Protein AF-0000000065807045 (afdb_homodimer)

Structure (mmCIF, N/CA/C/O backbone):
data_AF-0000000065807045-model_v1
#
loop_
_entity.id
_entity.type
_entity.pdbx_description
1 polymer 'Metallo-beta-lactamase VIM-1'
#
loop_
_atom_site.group_PDB
_atom_site.id
_atom_site.type_symbol
_atom_site.label_atom_id
_atom_site.label_alt_id
_atom_site.label_comp_id
_atom_site.label_asym_id
_atom_site.label_entity_id
_atom_site.label_seq_id
_atom_site.pdbx_PDB_ins_code
_atom_site.Cartn_x
_atom_site.Cartn_y
_atom_site.Cartn_z
_atom_site.occupancy
_atom_site.B_iso_or_equiv
_atom_site.auth_seq_id
_atom_site.auth_comp_id
_atom_site.auth_asym_id
_atom_site.auth_atom_id
_atom_site.pdbx_PDB_model_num
ATOM 1 N N . MET A 1 1 ? 61.406 -68.688 -32.594 1 28.34 1 MET A N 1
ATOM 2 C CA . MET A 1 1 ? 60.375 -68.25 -33.5 1 28.34 1 MET A CA 1
ATOM 3 C C . MET A 1 1 ? 59.469 -67.188 -32.844 1 28.34 1 MET A C 1
ATOM 5 O O . MET A 1 1 ? 58.844 -67.438 -31.812 1 28.34 1 MET A O 1
ATOM 9 N N . LEU A 1 2 ? 59.844 -65.875 -32.969 1 26.89 2 LEU A N 1
ATOM 10 C CA . LEU A 1 2 ? 59.469 -64.5 -32.5 1 26.89 2 LEU A CA 1
ATOM 11 C C . LEU A 1 2 ? 58.062 -64.188 -32.938 1 26.89 2 LEU A C 1
ATOM 13 O O . LEU A 1 2 ? 57.781 -64.062 -34.156 1 26.89 2 LEU A O 1
ATOM 17 N N . LYS A 1 3 ? 57.062 -64.688 -32.094 1 31.12 3 LYS A N 1
ATOM 18 C CA . LYS A 1 3 ? 55.625 -64.625 -32.312 1 31.12 3 LYS A CA 1
ATOM 19 C C . LYS A 1 3 ? 55.156 -63.188 -32.5 1 31.12 3 LYS A C 1
ATOM 21 O O . LYS A 1 3 ? 55.344 -62.344 -31.609 1 31.12 3 LYS A O 1
ATOM 26 N N . VAL A 1 4 ? 55.25 -62.562 -33.781 1 30.66 4 VAL A N 1
ATOM 27 C CA . VAL A 1 4 ? 54.875 -61.25 -34.219 1 30.66 4 VAL A CA 1
ATOM 28 C C . VAL A 1 4 ? 53.406 -60.969 -33.938 1 30.66 4 VAL A C 1
ATOM 30 O O . VAL A 1 4 ? 52.531 -61.656 -34.469 1 30.66 4 VAL A O 1
ATOM 33 N N . ILE A 1 5 ? 52.969 -60.688 -32.719 1 33.69 5 ILE A N 1
ATOM 34 C CA . ILE A 1 5 ? 51.594 -60.438 -32.25 1 33.69 5 ILE A CA 1
ATOM 35 C C . ILE A 1 5 ? 51.031 -59.219 -32.969 1 33.69 5 ILE A C 1
ATOM 37 O O . ILE A 1 5 ? 51.625 -58.125 -32.906 1 33.69 5 ILE A O 1
ATOM 41 N N . SER A 1 6 ? 50.531 -59.375 -34.25 1 30.95 6 SER A N 1
ATOM 42 C CA . SER A 1 6 ? 49.938 -58.312 -35.031 1 30.95 6 SER A CA 1
ATOM 43 C C . SER A 1 6 ? 48.812 -57.594 -34.25 1 30.95 6 SER A C 1
ATOM 45 O O . SER A 1 6 ? 47.906 -58.25 -33.75 1 30.95 6 SER A O 1
ATOM 47 N N . SER A 1 7 ? 49.125 -56.469 -33.562 1 29.48 7 SER A N 1
ATOM 48 C CA . SER A 1 7 ? 48.281 -55.562 -32.781 1 29.48 7 SER A CA 1
ATOM 49 C C . SER A 1 7 ? 47.188 -54.969 -33.656 1 29.48 7 SER A C 1
ATOM 51 O O . SER A 1 7 ? 47.469 -54.281 -34.656 1 29.48 7 SER A O 1
ATOM 53 N N . LEU A 1 8 ? 46.125 -55.656 -34.031 1 34 8 LEU A N 1
ATOM 54 C CA . LEU A 1 8 ? 45 -55.125 -34.75 1 34 8 LEU A CA 1
ATOM 55 C C . LEU A 1 8 ? 44.406 -53.906 -34.031 1 34 8 LEU A C 1
ATOM 57 O O . LEU A 1 8 ? 43.875 -54 -32.938 1 34 8 LEU A O 1
ATOM 61 N N . LEU A 1 9 ? 45.062 -52.781 -33.938 1 30.77 9 LEU A N 1
ATOM 62 C CA . LEU A 1 9 ? 44.438 -51.625 -33.25 1 30.77 9 LEU A CA 1
ATOM 63 C C . LEU A 1 9 ? 43.188 -51.219 -33.969 1 30.77 9 LEU A C 1
ATOM 65 O O . LEU A 1 9 ? 43.188 -50.875 -35.156 1 30.77 9 LEU A O 1
ATOM 69 N N . VAL A 1 10 ? 41.969 -51.625 -33.5 1 32.06 10 VAL A N 1
ATOM 70 C CA . VAL A 1 10 ? 40.594 -51.281 -33.844 1 32.06 10 VAL A CA 1
ATOM 71 C C . VAL A 1 10 ? 40.438 -49.75 -33.781 1 32.06 10 VAL A C 1
ATOM 73 O O . VAL A 1 10 ? 40.781 -49.125 -32.781 1 32.06 10 VAL A O 1
ATOM 76 N N . TYR A 1 11 ? 40.344 -49.062 -34.938 1 31.45 11 TYR A N 1
ATOM 77 C CA . TYR A 1 11 ? 40.031 -47.656 -35.156 1 31.45 11 TYR A CA 1
ATOM 78 C C . TYR A 1 11 ? 38.688 -47.312 -34.531 1 31.45 11 TYR A C 1
ATOM 80 O O . TYR A 1 11 ? 37.656 -47.844 -34.938 1 31.45 11 TYR A O 1
ATOM 88 N N . MET A 1 12 ? 38.625 -47.125 -33.219 1 30.38 12 MET A N 1
ATOM 89 C CA . MET A 1 12 ? 37.438 -46.594 -32.531 1 30.38 12 MET A CA 1
ATOM 90 C C . MET A 1 12 ? 37 -45.281 -33.156 1 30.38 12 MET A C 1
ATOM 92 O O . MET A 1 12 ? 37.75 -44.312 -33.156 1 30.38 12 MET A O 1
ATOM 96 N N . THR A 1 13 ? 36.219 -45.344 -34.281 1 33.47 13 THR A N 1
ATOM 97 C CA . THR A 1 13 ? 35.594 -44.125 -34.781 1 33.47 13 THR A CA 1
ATOM 98 C C . THR A 1 13 ? 34.844 -43.375 -33.688 1 33.47 13 THR A C 1
ATOM 100 O O . THR A 1 13 ? 34 -43.969 -33.031 1 33.47 13 THR A O 1
ATOM 103 N N . ALA A 1 14 ? 35.438 -42.344 -32.969 1 33.22 14 ALA A N 1
ATOM 104 C CA . ALA A 1 14 ? 34.812 -41.406 -32.031 1 33.22 14 ALA A CA 1
ATOM 105 C C . ALA A 1 14 ? 33.594 -40.719 -32.656 1 33.22 14 ALA A C 1
ATOM 107 O O . ALA A 1 14 ? 33.75 -39.969 -33.625 1 33.22 14 ALA A O 1
ATOM 108 N N . SER A 1 15 ? 32.375 -41.375 -32.688 1 33.06 15 SER A N 1
ATOM 109 C CA . SER A 1 15 ? 31.203 -40.594 -33.031 1 33.06 15 SER A CA 1
ATOM 110 C C . SER A 1 15 ? 31.156 -39.312 -32.188 1 33.06 15 SER A C 1
ATOM 112 O O . SER A 1 15 ? 31.172 -39.344 -30.969 1 33.06 15 SER A O 1
ATOM 114 N N . VAL A 1 16 ? 31.688 -38.219 -32.688 1 35.34 16 VAL A N 1
ATOM 115 C CA . VAL A 1 16 ? 31.5 -36.875 -32.094 1 35.34 16 VAL A CA 1
ATOM 116 C C . VAL A 1 16 ? 30.016 -36.656 -31.812 1 35.34 16 VAL A C 1
ATOM 118 O O . VAL A 1 16 ? 29.219 -36.594 -32.75 1 35.34 16 VAL A O 1
ATOM 121 N N . MET A 1 17 ? 29.531 -37.125 -30.625 1 33.22 17 MET A N 1
ATOM 122 C CA . MET A 1 17 ? 28.219 -36.625 -30.203 1 33.22 17 MET A CA 1
ATOM 123 C C . MET A 1 17 ? 28.125 -35.125 -30.359 1 33.22 17 MET A C 1
ATOM 125 O O . MET A 1 17 ? 28.938 -34.375 -29.797 1 33.22 17 MET A O 1
ATOM 129 N N . ALA A 1 18 ? 27.562 -34.594 -31.453 1 35.81 18 ALA A N 1
ATOM 130 C CA . ALA A 1 18 ? 27.156 -33.188 -31.547 1 35.81 18 ALA A CA 1
ATOM 131 C C . ALA A 1 18 ? 26.516 -32.719 -30.234 1 35.81 18 ALA A C 1
ATOM 133 O O . ALA A 1 18 ? 25.5 -33.281 -29.812 1 35.81 18 ALA A O 1
ATOM 134 N N . VAL A 1 19 ? 27.266 -32.188 -29.344 1 36.09 19 VAL A N 1
ATOM 135 C CA . VAL A 1 19 ? 26.703 -31.438 -28.25 1 36.09 19 VAL A CA 1
ATOM 136 C C . VAL A 1 19 ? 25.609 -30.5 -28.766 1 36.09 19 VAL A C 1
ATOM 138 O O . VAL A 1 19 ? 25.875 -29.625 -29.609 1 36.09 19 VAL A O 1
ATOM 141 N N . ALA A 1 20 ? 24.328 -31.016 -28.797 1 35.78 20 ALA A N 1
ATOM 142 C CA . ALA A 1 20 ? 23.25 -30.062 -28.984 1 35.78 20 ALA A CA 1
ATOM 143 C C . ALA A 1 20 ? 23.531 -28.75 -28.266 1 35.78 20 ALA A C 1
ATOM 145 O O . ALA A 1 20 ? 23.797 -28.75 -27.062 1 35.78 20 ALA A O 1
ATOM 146 N N . SER A 1 21 ? 24.062 -27.812 -28.984 1 35.69 21 SER A N 1
ATOM 147 C CA . SER A 1 21 ? 24.062 -26.469 -28.406 1 35.69 21 SER A CA 1
ATOM 148 C C . SER A 1 21 ? 22.766 -26.219 -27.641 1 35.69 21 SER A C 1
ATOM 150 O O . SER A 1 21 ? 21.688 -26.562 -28.094 1 35.69 21 SER A O 1
ATOM 152 N N . PRO A 1 22 ? 22.875 -26.078 -26.328 1 34.62 22 PRO A N 1
ATOM 153 C CA . PRO A 1 22 ? 21.625 -25.688 -25.672 1 34.62 22 PRO A CA 1
ATOM 154 C C . PRO A 1 22 ? 20.828 -24.656 -26.469 1 34.62 22 PRO A C 1
ATOM 156 O O . PRO A 1 22 ? 21.406 -23.734 -27.047 1 34.62 22 PRO A O 1
ATOM 159 N N . LEU A 1 23 ? 19.828 -25 -27.188 1 29.61 23 LEU A N 1
ATOM 160 C CA . LEU A 1 23 ? 18.906 -23.984 -27.672 1 29.61 23 LEU A CA 1
ATOM 161 C C . LEU A 1 23 ? 18.859 -22.781 -26.719 1 29.61 23 LEU A C 1
ATOM 163 O O . LEU A 1 23 ? 18.578 -22.938 -25.531 1 29.61 23 LEU A O 1
ATOM 167 N N . ALA A 1 24 ? 19.656 -21.828 -26.938 1 36.28 24 ALA A N 1
ATOM 168 C CA . ALA A 1 24 ? 19.391 -20.5 -26.375 1 36.28 24 ALA A CA 1
ATOM 169 C C . ALA A 1 24 ? 17.891 -20.234 -26.312 1 36.28 24 ALA A C 1
ATOM 171 O O . ALA A 1 24 ? 17.203 -20.188 -27.344 1 36.28 24 ALA A O 1
ATOM 172 N N . HIS A 1 25 ? 17.219 -20.938 -25.297 1 36.88 25 HIS A N 1
ATOM 173 C CA . HIS A 1 25 ? 15.875 -20.438 -25 1 36.88 25 HIS A CA 1
ATOM 174 C C . HIS A 1 25 ? 15.773 -18.938 -25.234 1 36.88 25 HIS A C 1
ATOM 176 O O . HIS A 1 25 ? 16.25 -18.141 -24.406 1 36.88 25 HIS A O 1
ATOM 182 N N . SER A 1 26 ? 15.953 -18.531 -26.359 1 38.66 26 SER A N 1
ATOM 183 C CA . SER A 1 26 ? 16.125 -17.172 -26.875 1 38.66 26 SER A CA 1
ATOM 184 C C . SER A 1 26 ? 15.039 -16.234 -26.359 1 38.66 26 SER A C 1
ATOM 186 O O . SER A 1 26 ? 15.031 -15.047 -26.672 1 38.66 26 SER A O 1
ATOM 188 N N . GLY A 1 27 ? 13.75 -16.766 -26.031 1 39.31 27 GLY A N 1
ATOM 189 C CA . GLY A 1 27 ? 12.875 -15.602 -25.953 1 39.31 27 GLY A CA 1
ATOM 190 C C . GLY A 1 27 ? 13.195 -14.695 -24.781 1 39.31 27 GLY A C 1
ATOM 191 O O . GLY A 1 27 ? 12.859 -15 -23.641 1 39.31 27 GLY A O 1
ATOM 192 N N . GLU A 1 28 ? 14.281 -14.062 -24.781 1 44.72 28 GLU A N 1
ATOM 193 C CA . GLU A 1 28 ? 14.625 -13.039 -23.797 1 44.72 28 GLU A CA 1
ATOM 194 C C . GLU A 1 28 ? 13.43 -12.148 -23.484 1 44.72 28 GLU A C 1
ATOM 196 O O . GLU A 1 28 ? 12.648 -11.805 -24.391 1 44.72 28 GLU A O 1
ATOM 201 N N . PRO A 1 29 ? 12.969 -12.234 -22.266 1 55.19 29 PRO A N 1
ATOM 202 C CA . PRO A 1 29 ? 11.898 -11.289 -21.938 1 55.19 29 PRO A CA 1
ATOM 203 C C . PRO A 1 29 ? 12.102 -9.914 -22.578 1 55.19 29 PRO A C 1
ATOM 205 O O . PRO A 1 29 ? 13.234 -9.438 -22.672 1 55.19 29 PRO A O 1
ATOM 208 N N . SER A 1 30 ? 11.242 -9.531 -23.547 1 57.34 30 SER A N 1
ATOM 209 C CA . SER A 1 30 ? 11.336 -8.203 -24.156 1 57.34 30 SER A CA 1
ATOM 210 C C . SER A 1 30 ? 10.789 -7.129 -23.234 1 57.34 30 SER A C 1
ATOM 212 O O . SER A 1 30 ? 9.617 -7.156 -22.859 1 57.34 30 SER A O 1
ATOM 214 N N . GLY A 1 31 ? 11.617 -6.355 -22.656 1 76.19 31 GLY A N 1
ATOM 215 C CA . GLY A 1 31 ? 11.312 -5.133 -21.938 1 76.19 31 GLY A CA 1
ATOM 216 C C . GLY A 1 31 ? 11.359 -5.301 -20.438 1 76.19 31 GLY A C 1
ATOM 217 O O . GLY A 1 31 ? 11.758 -6.352 -19.938 1 76.19 31 GLY A O 1
ATOM 218 N N . GLU A 1 32 ? 11.078 -4.348 -19.703 1 90.31 32 GLU A N 1
ATOM 219 C CA . GLU A 1 32 ? 11.141 -4.34 -18.25 1 90.31 32 GLU A CA 1
ATOM 220 C C . GLU A 1 32 ? 9.836 -4.844 -17.625 1 90.31 32 GLU A C 1
ATOM 222 O O . GLU A 1 32 ? 8.758 -4.598 -18.172 1 90.31 32 GLU A O 1
ATOM 227 N N . TYR A 1 33 ? 9.945 -5.68 -16.656 1 95.38 33 TYR A N 1
ATOM 228 C CA . TYR A 1 33 ? 8.781 -6.121 -15.898 1 95.38 33 TYR A CA 1
ATOM 229 C C . TYR A 1 33 ? 7.965 -4.934 -15.414 1 95.38 33 TYR A C 1
ATOM 231 O O . TYR A 1 33 ? 8.508 -3.994 -14.828 1 95.38 33 TYR A O 1
ATOM 239 N N . PRO A 1 34 ? 6.691 -4.961 -15.688 1 93.81 34 PRO A N 1
ATOM 240 C CA . PRO A 1 34 ? 5.879 -3.801 -15.32 1 93.81 34 PRO A CA 1
ATOM 241 C C . PRO A 1 34 ? 5.801 -3.59 -13.812 1 93.81 34 PRO A C 1
ATOM 243 O O . PRO A 1 34 ? 5.719 -4.559 -13.047 1 93.81 34 PRO A O 1
ATOM 246 N N . THR A 1 35 ? 5.801 -2.348 -13.43 1 91.62 35 THR A N 1
ATOM 247 C CA . THR A 1 35 ? 5.66 -2.002 -12.023 1 91.62 35 THR A CA 1
ATOM 248 C C . THR A 1 35 ? 4.266 -1.456 -11.734 1 91.62 35 THR A C 1
ATOM 250 O O . THR A 1 35 ? 3.508 -1.155 -12.664 1 91.62 35 THR A O 1
ATOM 253 N N . VAL A 1 36 ? 3.969 -1.318 -10.492 1 92 36 VAL A N 1
ATOM 254 C CA . VAL A 1 36 ? 2.664 -0.859 -10.023 1 92 36 VAL A CA 1
ATOM 255 C C . VAL A 1 36 ? 2.373 0.53 -10.594 1 92 36 VAL A C 1
ATOM 257 O O . VAL A 1 36 ? 1.223 0.86 -10.883 1 92 36 VAL A O 1
ATOM 260 N N . ASN A 1 37 ? 3.336 1.324 -10.906 1 88.62 37 ASN A N 1
ATOM 261 C CA . ASN A 1 37 ? 3.174 2.695 -11.375 1 88.62 37 ASN A CA 1
ATOM 262 C C . ASN A 1 37 ? 2.721 2.738 -12.828 1 88.62 37 ASN A C 1
ATOM 264 O O . ASN A 1 37 ? 2.234 3.766 -13.305 1 88.62 37 ASN A O 1
ATOM 268 N N . GLU A 1 38 ? 2.871 1.675 -13.477 1 90 38 GLU A N 1
ATOM 269 C CA . GLU A 1 38 ? 2.668 1.661 -14.922 1 90 38 GLU A CA 1
ATOM 270 C C . GLU A 1 38 ? 1.34 1.006 -15.289 1 90 38 GLU A C 1
ATOM 272 O O . GLU A 1 38 ? 1.001 0.89 -16.469 1 90 38 GLU A O 1
ATOM 277 N N . ILE A 1 39 ? 0.625 0.578 -14.297 1 93.5 39 ILE A N 1
ATOM 278 C CA . ILE A 1 39 ? -0.589 -0.186 -14.562 1 93.5 39 ILE A CA 1
ATOM 279 C C . ILE A 1 39 ? -1.765 0.439 -13.812 1 93.5 39 ILE A C 1
ATOM 281 O O . ILE A 1 39 ? -1.938 0.208 -12.609 1 93.5 39 ILE A O 1
ATOM 285 N N . PRO A 1 40 ? -2.615 1.105 -14.508 1 90.62 40 PRO A N 1
ATOM 286 C CA . PRO A 1 40 ? -3.805 1.644 -13.844 1 90.62 40 PRO A CA 1
ATOM 287 C C . PRO A 1 40 ? -4.711 0.552 -13.273 1 90.62 40 PRO A C 1
ATOM 289 O O . PRO A 1 40 ? -4.801 -0.538 -13.844 1 90.62 40 PRO A O 1
ATOM 292 N N . VAL A 1 41 ? -5.363 0.881 -12.211 1 89.5 41 VAL A N 1
ATOM 293 C CA . VAL A 1 41 ? -6.332 -0.064 -11.672 1 89.5 41 VAL A CA 1
ATOM 294 C C . VAL A 1 41 ? -7.375 -0.4 -12.734 1 89.5 41 VAL A C 1
ATOM 296 O O . VAL A 1 41 ? -7.863 0.489 -13.438 1 89.5 41 VAL A O 1
ATOM 299 N N . GLY A 1 42 ? -7.699 -1.619 -12.852 1 90.31 42 GLY A N 1
ATOM 300 C CA . GLY A 1 42 ? -8.656 -2.059 -13.859 1 90.31 42 GLY A CA 1
ATOM 301 C C . GLY A 1 42 ? -8.008 -2.52 -15.148 1 90.31 42 GLY A C 1
ATOM 302 O O . GLY A 1 42 ? -8.672 -3.066 -16.031 1 90.31 42 GLY A O 1
ATOM 303 N N . GLU A 1 43 ? -6.754 -2.322 -15.242 1 94.62 43 GLU A N 1
ATOM 304 C CA . GLU A 1 43 ? -6 -2.805 -16.391 1 94.62 43 GLU A CA 1
ATOM 305 C C . GLU A 1 43 ? -5.055 -3.936 -16 1 94.62 43 GLU A C 1
ATOM 307 O O . GLU A 1 43 ? -4.77 -4.133 -14.82 1 94.62 43 GLU A O 1
ATOM 312 N N . VAL A 1 44 ? -4.676 -4.719 -17.016 1 98.19 44 VAL A N 1
ATOM 313 C CA . VAL A 1 44 ? -3.76 -5.836 -16.812 1 98.19 44 VAL A CA 1
ATOM 314 C C . VAL A 1 44 ? -2.656 -5.801 -17.875 1 98.19 44 VAL A C 1
ATOM 316 O O . VAL A 1 44 ? -2.91 -5.465 -19.031 1 98.19 44 VAL A O 1
ATOM 319 N N . ARG A 1 45 ? -1.48 -6.117 -17.453 1 98 45 ARG A N 1
ATOM 320 C CA . ARG A 1 45 ? -0.344 -6.246 -18.359 1 98 45 ARG A CA 1
ATOM 321 C C . ARG A 1 45 ? 0.156 -7.688 -18.406 1 98 45 ARG A C 1
ATOM 323 O O . ARG A 1 45 ? 0.139 -8.391 -17.391 1 98 45 ARG A O 1
ATOM 330 N N . LEU A 1 46 ? 0.545 -8.117 -19.609 1 98.38 46 LEU A N 1
ATOM 331 C CA . LEU A 1 46 ? 1.224 -9.398 -19.766 1 98.38 46 LEU A CA 1
ATOM 332 C C . LEU A 1 46 ? 2.719 -9.195 -19.984 1 98.38 46 LEU A C 1
ATOM 334 O O . LEU A 1 46 ? 3.129 -8.273 -20.703 1 98.38 46 LEU A O 1
ATOM 338 N N . TYR A 1 47 ? 3.514 -10.023 -19.391 1 98.06 47 TYR A N 1
ATOM 339 C CA . TYR A 1 47 ? 4.961 -10.023 -19.562 1 98.06 47 TYR A CA 1
ATOM 340 C C . TYR A 1 47 ? 5.477 -11.43 -19.859 1 98.06 47 TYR A C 1
ATOM 342 O O . TYR A 1 47 ? 5.328 -12.336 -19.047 1 98.06 47 TYR A O 1
ATOM 350 N N . GLN A 1 48 ? 6.09 -11.633 -20.984 1 97.88 48 GLN A N 1
ATOM 351 C CA . GLN A 1 48 ? 6.59 -12.961 -21.328 1 97.88 48 GLN A CA 1
ATOM 352 C C . GLN A 1 48 ? 7.902 -13.258 -20.609 1 97.88 48 GLN A C 1
ATOM 354 O O . GLN A 1 48 ? 8.914 -12.602 -20.859 1 97.88 48 GLN A O 1
ATOM 359 N N . ILE A 1 49 ? 7.871 -14.273 -19.812 1 97.31 49 ILE A N 1
ATOM 360 C CA . ILE A 1 49 ? 9.016 -14.688 -19 1 97.31 49 ILE A CA 1
ATOM 361 C C . ILE A 1 49 ? 9.898 -15.625 -19.828 1 97.31 49 ILE A C 1
ATOM 363 O O . ILE A 1 49 ? 11.133 -15.539 -19.75 1 97.31 49 ILE A O 1
ATOM 367 N N . ALA A 1 50 ? 9.297 -16.531 -20.516 1 97.19 50 ALA A N 1
ATOM 368 C CA . ALA A 1 50 ? 9.898 -17.562 -21.359 1 97.19 50 ALA A CA 1
ATOM 369 C C . ALA A 1 50 ? 8.93 -18.016 -22.453 1 97.19 50 ALA A C 1
ATOM 371 O O . ALA A 1 50 ? 7.766 -17.609 -22.469 1 97.19 50 ALA A O 1
ATOM 372 N N . ASP A 1 51 ? 9.469 -18.719 -23.359 1 96.75 51 ASP A N 1
ATOM 373 C CA . ASP A 1 51 ? 8.594 -19.25 -24.406 1 96.75 51 ASP A CA 1
ATOM 374 C C . ASP A 1 51 ? 7.422 -20.016 -23.781 1 96.75 51 ASP A C 1
ATOM 376 O O . ASP A 1 51 ? 7.625 -20.938 -23 1 96.75 51 ASP A O 1
ATOM 380 N N . GLY A 1 52 ? 6.23 -19.562 -24.031 1 98.25 52 GLY A N 1
ATOM 381 C CA . GLY A 1 52 ? 5.027 -20.234 -23.578 1 98.25 52 GLY A CA 1
ATOM 382 C C . GLY A 1 52 ? 4.699 -19.953 -22.125 1 98.25 52 GLY A C 1
ATOM 383 O O . GLY A 1 52 ? 3.846 -20.609 -21.531 1 98.25 52 GLY A O 1
ATOM 384 N N . VAL A 1 53 ? 5.441 -19 -21.531 1 98.81 53 VAL A N 1
ATOM 385 C CA . VAL A 1 53 ? 5.23 -18.672 -20.125 1 98.81 53 VAL A CA 1
ATOM 386 C C . VAL A 1 53 ? 5.141 -17.156 -19.953 1 98.81 53 VAL A C 1
ATOM 388 O O . VAL A 1 53 ? 6.062 -16.422 -20.328 1 98.81 53 VAL A O 1
ATOM 391 N N . TRP A 1 54 ? 3.984 -16.656 -19.422 1 98.69 54 TRP A N 1
ATOM 392 C CA . TRP A 1 54 ? 3.795 -15.234 -19.172 1 98.69 54 TRP A CA 1
ATOM 393 C C . TRP A 1 54 ? 3.424 -14.984 -17.719 1 98.69 54 TRP A C 1
ATOM 395 O O . TRP A 1 54 ? 2.805 -15.836 -17.078 1 98.69 54 TRP A O 1
ATOM 405 N N . SER A 1 55 ? 3.857 -13.859 -17.266 1 98.81 55 SER A N 1
ATOM 406 C CA . SER A 1 55 ? 3.244 -13.297 -16.062 1 98.81 55 SER A CA 1
ATOM 407 C C . SER A 1 55 ? 2.139 -12.305 -16.422 1 98.81 55 SER A C 1
ATOM 409 O O . SER A 1 55 ? 2.273 -11.539 -17.375 1 98.81 55 SER A O 1
ATOM 411 N N . HIS A 1 56 ? 1.03 -12.367 -15.68 1 98.81 56 HIS A N 1
ATOM 412 C CA . HIS A 1 56 ? 0.068 -11.273 -15.742 1 98.81 56 HIS A CA 1
ATOM 413 C C . HIS A 1 56 ? 0.115 -10.422 -14.477 1 98.81 56 HIS A C 1
ATOM 415 O O . HIS A 1 56 ? 0.272 -10.953 -13.375 1 98.81 56 HIS A O 1
ATOM 421 N N . ILE A 1 57 ? 0.097 -9.125 -14.672 1 98.69 57 ILE A N 1
ATOM 422 C CA . ILE A 1 57 ? 0.203 -8.172 -13.57 1 98.69 57 ILE A CA 1
ATOM 423 C C . ILE A 1 57 ? -0.999 -7.227 -13.594 1 98.69 57 ILE A C 1
ATOM 425 O O . ILE A 1 57 ? -1.269 -6.574 -14.602 1 98.69 57 ILE A O 1
ATOM 429 N N . ALA A 1 58 ? -1.746 -7.25 -12.539 1 98.38 58 ALA A N 1
ATOM 430 C CA . ALA A 1 58 ? -2.844 -6.312 -12.312 1 98.38 58 ALA A CA 1
ATOM 431 C C . ALA A 1 58 ? -2.568 -5.43 -11.094 1 98.38 58 ALA A C 1
ATOM 433 O O . ALA A 1 58 ? -1.583 -5.637 -10.383 1 98.38 58 ALA A O 1
ATOM 434 N N . THR A 1 59 ? -3.342 -4.395 -10.938 1 96.94 59 THR A N 1
ATOM 435 C CA . THR A 1 59 ? -3.295 -3.582 -9.727 1 96.94 59 THR A CA 1
ATOM 436 C C . THR A 1 59 ? -4.688 -3.43 -9.125 1 96.94 59 THR A C 1
ATOM 438 O O . THR A 1 59 ? -5.695 -3.561 -9.828 1 96.94 59 THR A O 1
ATOM 441 N N . GLN A 1 60 ? -4.703 -3.271 -7.895 1 95.62 60 GLN A N 1
ATOM 442 C CA . GLN A 1 60 ? -5.961 -3.086 -7.176 1 95.62 60 GLN A CA 1
ATOM 443 C C . GLN A 1 60 ? -5.785 -2.146 -5.988 1 95.62 60 GLN A C 1
ATOM 445 O O . GLN A 1 60 ? -4.766 -2.199 -5.293 1 95.62 60 GLN A O 1
ATOM 450 N N . SER A 1 61 ? -6.766 -1.291 -5.832 1 92.25 61 SER A N 1
ATOM 451 C CA . SER A 1 61 ? -6.801 -0.462 -4.633 1 92.25 61 SER A CA 1
ATOM 452 C C . SER A 1 61 ? -7.215 -1.274 -3.41 1 92.25 61 SER A C 1
ATOM 454 O O . SER A 1 61 ? -8.211 -1.998 -3.449 1 92.25 61 SER A O 1
ATOM 456 N N . PHE A 1 62 ? -6.43 -1.145 -2.352 1 90 62 PHE A N 1
ATOM 457 C CA . PHE A 1 62 ? -6.715 -1.841 -1.104 1 90 62 PHE A CA 1
ATOM 458 C C . PHE A 1 62 ? -6.188 -1.051 0.09 1 90 62 PHE A C 1
ATOM 460 O O . PHE A 1 62 ? -5.012 -0.688 0.131 1 90 62 PHE A O 1
ATOM 467 N N . ASP A 1 63 ? -7.059 -0.762 1.008 1 86.25 63 ASP A N 1
ATOM 468 C CA . ASP A 1 63 ? -6.699 -0.083 2.248 1 86.25 63 ASP A CA 1
ATOM 469 C C . ASP A 1 63 ? -5.965 1.226 1.967 1 86.25 63 ASP A C 1
ATOM 471 O O . ASP A 1 63 ? -4.902 1.483 2.539 1 86.25 63 ASP A O 1
ATOM 475 N N . GLY A 1 64 ? -6.418 1.894 0.984 1 87.25 64 GLY A N 1
ATOM 476 C CA . GLY A 1 64 ? -5.953 3.244 0.715 1 87.25 64 GLY A CA 1
ATOM 477 C C . GLY A 1 64 ? -4.707 3.287 -0.147 1 87.25 64 GLY A C 1
ATOM 478 O O . GLY A 1 64 ? -4.125 4.355 -0.357 1 87.25 64 GLY A O 1
ATOM 479 N N . ALA A 1 65 ? -4.25 2.182 -0.623 1 92.06 65 ALA A N 1
ATOM 480 C CA . ALA A 1 65 ? -3.07 2.09 -1.481 1 92.06 65 ALA A CA 1
ATOM 481 C C . ALA A 1 65 ? -3.354 1.232 -2.711 1 92.06 65 ALA A C 1
ATOM 483 O O . ALA A 1 65 ? -4.418 0.619 -2.816 1 92.06 65 ALA A O 1
ATOM 484 N N . VAL A 1 66 ? -2.465 1.302 -3.617 1 94.38 66 VAL A N 1
ATOM 485 C CA . VAL A 1 66 ? -2.576 0.461 -4.805 1 94.38 66 VAL A CA 1
ATOM 486 C C . VAL A 1 66 ? -1.484 -0.607 -4.785 1 94.38 66 VAL A C 1
ATOM 488 O O . VAL A 1 66 ? -0.305 -0.295 -4.605 1 94.38 66 VAL A O 1
ATOM 491 N N . TYR A 1 67 ? -1.905 -1.826 -4.984 1 95.69 67 TYR A N 1
ATOM 492 C CA . TYR A 1 67 ? -0.992 -2.963 -4.938 1 95.69 67 TYR A CA 1
ATOM 493 C C . TYR A 1 67 ? -0.978 -3.707 -6.266 1 95.69 67 TYR A C 1
ATOM 495 O O . TYR A 1 67 ? -2.021 -3.879 -6.898 1 95.69 67 TYR A O 1
ATOM 503 N N . PRO A 1 68 ? 0.214 -4.148 -6.605 1 96.88 68 PRO A N 1
ATOM 504 C CA . PRO A 1 68 ? 0.25 -5.074 -7.738 1 96.88 68 PRO A CA 1
ATOM 505 C C . PRO A 1 68 ? -0.068 -6.512 -7.34 1 96.88 68 PRO A C 1
ATOM 507 O O . PRO A 1 68 ? 0.101 -6.887 -6.176 1 96.88 68 PRO A O 1
ATOM 510 N N . SER A 1 69 ? -0.554 -7.27 -8.227 1 98.19 69 SER A N 1
ATOM 511 C CA . SER A 1 69 ? -0.809 -8.703 -8.094 1 98.19 69 SER A CA 1
ATOM 512 C C . SER A 1 69 ? -0.357 -9.469 -9.328 1 98.19 69 SER A C 1
ATOM 514 O O . SER A 1 69 ? -0.749 -9.133 -10.453 1 98.19 69 SER A O 1
ATOM 516 N N . ASN A 1 70 ? 0.413 -10.477 -9.086 1 98.75 70 ASN A N 1
ATOM 517 C CA . ASN A 1 70 ? 0.953 -11.266 -10.18 1 98.75 70 ASN A CA 1
ATOM 518 C C . ASN A 1 70 ? 0.238 -12.609 -10.305 1 98.75 70 ASN A C 1
ATOM 520 O O . ASN A 1 70 ? -0.263 -13.148 -9.312 1 98.75 70 ASN A O 1
ATOM 524 N N . GLY A 1 71 ? 0.216 -13.125 -11.484 1 98.81 71 GLY A N 1
ATOM 525 C CA . GLY A 1 71 ? -0.139 -14.5 -11.797 1 98.81 71 GLY A CA 1
ATOM 526 C C . GLY A 1 71 ? 0.659 -15.07 -12.953 1 98.81 71 GLY A C 1
ATOM 527 O O . GLY A 1 71 ? 1.645 -14.477 -13.391 1 98.81 71 GLY A O 1
ATOM 528 N N . LEU A 1 72 ? 0.267 -16.266 -13.383 1 98.88 72 LEU A N 1
ATOM 529 C CA . LEU A 1 72 ? 0.991 -16.969 -14.438 1 98.88 72 LEU A CA 1
ATOM 530 C C . LEU A 1 72 ? 0.036 -17.438 -15.531 1 98.88 72 LEU A C 1
ATOM 532 O O . LEU A 1 72 ? -1.121 -17.766 -15.25 1 98.88 72 LEU A O 1
ATOM 536 N N . ILE A 1 73 ? 0.529 -17.391 -16.703 1 98.94 73 ILE A N 1
ATOM 537 C CA . ILE A 1 73 ? -0.081 -18.016 -17.859 1 98.94 73 ILE A CA 1
ATOM 538 C C . ILE A 1 73 ? 0.911 -19 -18.5 1 98.94 73 ILE A C 1
ATOM 540 O O . ILE A 1 73 ? 2.039 -18.609 -18.828 1 98.94 73 ILE A O 1
ATOM 544 N N . VAL A 1 74 ? 0.518 -20.25 -18.688 1 98.94 74 VAL A N 1
ATOM 545 C CA . VAL A 1 74 ? 1.427 -21.25 -19.234 1 98.94 74 VAL A CA 1
ATOM 546 C C . VAL A 1 74 ? 0.76 -21.969 -20.406 1 98.94 74 VAL A C 1
ATOM 548 O O . VAL A 1 74 ? -0.373 -22.438 -20.297 1 98.94 74 VAL A O 1
ATOM 551 N N . ARG A 1 75 ? 1.418 -22.031 -21.438 1 98.88 75 ARG A N 1
ATOM 552 C CA . ARG A 1 75 ? 0.916 -22.719 -22.625 1 98.88 75 ARG A CA 1
ATOM 553 C C . ARG A 1 75 ? 0.947 -24.234 -22.422 1 98.88 75 ARG A C 1
ATOM 555 O O . ARG A 1 75 ? 1.928 -24.781 -21.922 1 98.88 75 ARG A O 1
ATOM 562 N N . ASP A 1 76 ? -0.059 -24.875 -22.719 1 98.69 76 ASP A N 1
ATOM 563 C CA . ASP A 1 76 ? -0.209 -26.328 -22.766 1 98.69 76 ASP A CA 1
ATOM 564 C C . ASP A 1 76 ? -0.792 -26.766 -24.109 1 98.69 76 ASP A C 1
ATOM 566 O O . ASP A 1 76 ? -2.008 -26.922 -24.25 1 98.69 76 ASP A O 1
ATOM 570 N N . GLY A 1 77 ? 0.076 -27.031 -25.094 1 98 77 GLY A N 1
ATOM 571 C CA . GLY A 1 77 ? -0.396 -27.25 -26.453 1 98 77 GLY A CA 1
ATOM 572 C C . GLY A 1 77 ? -1.093 -26.047 -27.062 1 98 77 GLY A C 1
ATOM 573 O O . GLY A 1 77 ? -0.516 -24.969 -27.109 1 98 77 GLY A O 1
ATOM 574 N N . ASP A 1 78 ? -2.355 -26.219 -27.422 1 98.44 78 ASP A N 1
ATOM 575 C CA . ASP A 1 78 ? -3.121 -25.156 -28.062 1 98.44 78 ASP A CA 1
ATOM 576 C C . ASP A 1 78 ? -4.043 -24.469 -27.047 1 98.44 78 ASP A C 1
ATOM 578 O O . ASP A 1 78 ? -5 -23.797 -27.438 1 98.44 78 ASP A O 1
ATOM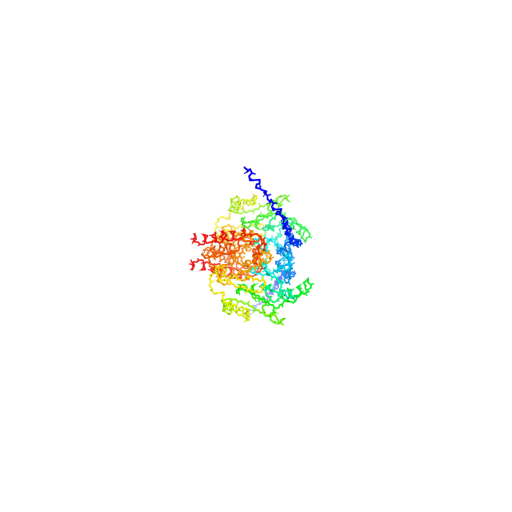 582 N N . GLU A 1 79 ? -3.742 -24.656 -25.781 1 98.62 79 GLU A N 1
ATOM 583 C CA . GLU A 1 79 ? -4.523 -24.047 -24.719 1 98.62 79 GLU A CA 1
ATOM 584 C C . GLU A 1 79 ? -3.619 -23.406 -23.672 1 98.62 79 GLU A C 1
ATOM 586 O O . GLU A 1 79 ? -2.4 -23.594 -23.703 1 98.62 79 GLU A O 1
ATOM 591 N N . LEU A 1 80 ? -4.281 -22.641 -22.797 1 98.94 80 LEU A N 1
ATOM 592 C CA . LEU A 1 80 ? -3.537 -21.969 -21.734 1 98.94 80 LEU A CA 1
ATOM 593 C C . LEU A 1 80 ? -4.035 -22.406 -20.359 1 98.94 80 LEU A C 1
ATOM 595 O O . LEU A 1 80 ? -5.234 -22.609 -20.172 1 98.94 80 LEU A O 1
ATOM 599 N N . LEU A 1 81 ? -3.066 -22.562 -19.484 1 98.94 81 LEU A N 1
ATOM 600 C CA . LEU A 1 81 ? -3.326 -22.688 -18.047 1 98.94 81 LEU A CA 1
ATOM 601 C C . LEU A 1 81 ? -3.064 -21.375 -17.328 1 98.94 81 LEU A C 1
ATOM 603 O O . LEU A 1 81 ? -2 -20.781 -17.484 1 98.94 81 LEU A O 1
ATOM 607 N N . LEU A 1 82 ? -4.09 -20.953 -16.609 1 98.94 82 LEU A N 1
ATOM 608 C CA . LEU A 1 82 ? -3.99 -19.719 -15.836 1 98.94 82 LEU A CA 1
ATOM 609 C C . LEU A 1 82 ? -3.771 -20.016 -14.359 1 98.94 82 LEU A C 1
ATOM 611 O O . LEU A 1 82 ? -4.422 -20.906 -13.797 1 98.94 82 LEU A O 1
ATOM 615 N N . ILE A 1 83 ? -2.814 -19.328 -13.758 1 98.94 83 ILE A N 1
ATOM 616 C CA . ILE A 1 83 ? -2.609 -19.422 -12.32 1 98.94 83 ILE A CA 1
ATOM 617 C C . ILE A 1 83 ? -3.039 -18.125 -11.656 1 98.94 83 ILE A C 1
ATOM 619 O O . ILE A 1 83 ? -2.49 -17.047 -11.953 1 98.94 83 ILE A O 1
ATOM 623 N N . ASP A 1 84 ? -4.012 -18.188 -10.734 1 98.94 84 ASP A N 1
ATOM 624 C CA . ASP A 1 84 ? -4.605 -17.094 -9.969 1 98.94 84 ASP A CA 1
ATOM 625 C C . ASP A 1 84 ? -5.352 -16.125 -10.875 1 98.94 84 ASP A C 1
ATOM 627 O O . ASP A 1 84 ? -4.977 -15.938 -12.039 1 98.94 84 ASP A O 1
ATOM 631 N N . THR A 1 85 ? -6.402 -15.547 -10.352 1 98.88 85 THR A N 1
ATOM 632 C CA . THR A 1 85 ? -7.125 -14.477 -11.031 1 98.88 85 THR A CA 1
ATOM 633 C C . THR A 1 85 ? -6.355 -13.164 -10.953 1 98.88 85 THR A C 1
ATOM 635 O O . THR A 1 85 ? -5.25 -13.117 -10.406 1 98.88 85 THR A O 1
ATOM 638 N N . ALA A 1 86 ? -6.918 -12.172 -11.562 1 98.75 86 ALA A N 1
ATOM 639 C CA . ALA A 1 86 ? -6.258 -10.867 -11.57 1 98.75 86 ALA A CA 1
ATOM 640 C C . ALA A 1 86 ? -6.852 -9.953 -10.5 1 98.75 86 ALA A C 1
ATOM 642 O O . ALA A 1 86 ? -6.812 -8.727 -10.633 1 98.75 86 ALA A O 1
ATOM 643 N N . TRP A 1 87 ? -7.41 -10.539 -9.453 1 98.06 87 TRP A N 1
ATOM 644 C CA . TRP A 1 87 ? -7.926 -9.812 -8.305 1 98.06 87 TRP A CA 1
ATOM 645 C C . TRP A 1 87 ? -9.219 -9.086 -8.648 1 98.06 87 TRP A C 1
ATOM 647 O O . TRP A 1 87 ? -9.234 -7.859 -8.766 1 98.06 87 TRP A O 1
ATOM 657 N N . GLY A 1 88 ? -10.305 -9.891 -8.656 1 97.81 88 GLY A N 1
ATOM 658 C CA . GLY A 1 88 ? -11.625 -9.312 -8.859 1 97.81 88 GLY A CA 1
ATOM 659 C C . GLY A 1 88 ? -12.156 -9.516 -10.266 1 97.81 88 GLY A C 1
ATOM 660 O O . GLY A 1 88 ? -11.406 -9.875 -11.172 1 97.81 88 GLY A O 1
ATOM 661 N N . ALA A 1 89 ? -13.391 -9.219 -10.422 1 98.19 89 ALA A N 1
ATOM 662 C CA . ALA A 1 89 ? -14.109 -9.492 -11.664 1 98.19 89 ALA A CA 1
ATOM 663 C C . ALA A 1 89 ? -13.609 -8.594 -12.789 1 98.19 89 ALA A C 1
ATOM 665 O O . ALA A 1 89 ? -13.305 -9.078 -13.883 1 98.19 89 ALA A O 1
ATOM 666 N N . LYS A 1 90 ? -13.492 -7.312 -12.484 1 97.75 90 LYS A N 1
ATOM 667 C CA . LYS A 1 90 ? -13.102 -6.359 -13.523 1 97.75 90 LYS A CA 1
ATOM 668 C C . LYS A 1 90 ? -11.711 -6.668 -14.07 1 97.75 90 LYS A C 1
ATOM 670 O O . LYS A 1 90 ? -11.516 -6.738 -15.281 1 97.75 90 LYS A O 1
ATOM 675 N N . ASN A 1 91 ? -10.805 -6.832 -13.195 1 98.62 91 ASN A N 1
ATOM 676 C CA . ASN A 1 91 ? -9.438 -7.141 -13.609 1 98.62 91 ASN A CA 1
ATOM 677 C C . ASN A 1 91 ? -9.359 -8.469 -14.352 1 98.62 91 ASN A C 1
ATOM 679 O O . ASN A 1 91 ? -8.609 -8.609 -15.312 1 98.62 91 ASN A O 1
ATOM 683 N N . THR A 1 92 ? -10.102 -9.461 -13.883 1 98.81 92 THR A N 1
ATOM 684 C CA . THR A 1 92 ? -10.047 -10.781 -14.508 1 98.81 92 THR A CA 1
ATOM 685 C C . THR A 1 92 ? -10.656 -10.734 -15.906 1 98.81 92 THR A C 1
ATOM 687 O O . THR A 1 92 ? -10.164 -11.398 -16.812 1 98.81 92 THR A O 1
ATOM 690 N N . ALA A 1 93 ? -11.695 -9.984 -16.078 1 98.69 93 ALA A N 1
ATOM 691 C CA . ALA A 1 93 ? -12.242 -9.773 -17.406 1 98.69 93 ALA A CA 1
ATOM 692 C C . ALA A 1 93 ? -11.219 -9.102 -18.312 1 98.69 93 ALA A C 1
ATOM 694 O O . ALA A 1 93 ? -11.039 -9.508 -19.469 1 98.69 93 ALA A O 1
ATOM 695 N N . ALA A 1 94 ? -10.547 -8.086 -17.781 1 98.75 94 ALA A N 1
ATOM 696 C CA . ALA A 1 94 ? -9.492 -7.406 -18.531 1 98.75 94 ALA A CA 1
ATOM 697 C C . ALA A 1 94 ? -8.375 -8.375 -18.891 1 98.75 94 ALA A C 1
ATOM 699 O O . ALA A 1 94 ? -7.801 -8.289 -19.984 1 98.75 94 ALA A O 1
ATOM 700 N N . LEU A 1 95 ? -8.078 -9.25 -18.016 1 98.88 95 LEU A N 1
ATOM 701 C CA . LEU A 1 95 ? -7.039 -10.25 -18.234 1 98.88 95 LEU A CA 1
ATOM 702 C C . LEU A 1 95 ? -7.398 -11.148 -19.422 1 98.88 95 LEU A C 1
ATOM 704 O O . LEU A 1 95 ? -6.582 -11.359 -20.312 1 98.88 95 LEU A O 1
ATOM 708 N N . LEU A 1 96 ? -8.602 -11.656 -19.391 1 98.88 96 LEU A N 1
ATOM 709 C CA . LEU A 1 96 ? -9.031 -12.523 -20.469 1 98.88 96 LEU A CA 1
ATOM 710 C C . LEU A 1 96 ? -8.969 -11.789 -21.812 1 98.88 96 LEU A C 1
ATOM 712 O O . LEU A 1 96 ? -8.547 -12.359 -22.812 1 98.88 96 LEU A O 1
ATOM 716 N N . ALA A 1 97 ? -9.375 -10.555 -21.812 1 98.62 97 ALA A N 1
ATOM 717 C CA . ALA A 1 97 ? -9.328 -9.742 -23.016 1 98.62 97 ALA A CA 1
ATOM 718 C C . ALA A 1 97 ? -7.891 -9.57 -23.5 1 98.62 97 ALA A C 1
ATOM 720 O O . ALA A 1 97 ? -7.613 -9.672 -24.703 1 98.62 97 ALA A O 1
ATOM 721 N N . GLU A 1 98 ? -7 -9.289 -22.578 1 98.69 98 GLU A N 1
ATOM 722 C CA . GLU A 1 98 ? -5.598 -9.094 -22.938 1 98.69 98 GLU A CA 1
ATOM 723 C C . GLU A 1 98 ? -4.98 -10.375 -23.484 1 98.69 98 GLU A C 1
ATOM 725 O O . GLU A 1 98 ? -4.184 -10.336 -24.422 1 98.69 98 GLU A O 1
ATOM 730 N N . ILE A 1 99 ? -5.32 -11.508 -22.906 1 98.81 99 ILE A N 1
ATOM 731 C CA . ILE A 1 99 ? -4.82 -12.797 -23.359 1 98.81 99 ILE A CA 1
ATOM 732 C C . ILE A 1 99 ? -5.281 -13.062 -24.781 1 98.81 99 ILE A C 1
ATOM 734 O O . ILE A 1 99 ? -4.492 -13.492 -25.625 1 98.81 99 ILE A O 1
ATOM 738 N N . GLU A 1 100 ? -6.531 -12.82 -25.016 1 98.44 100 GLU A N 1
ATOM 739 C CA . GLU A 1 100 ? -7.062 -13.008 -26.359 1 98.44 100 GLU A CA 1
ATOM 740 C C . GLU A 1 100 ? -6.32 -12.133 -27.375 1 98.44 100 GLU A C 1
ATOM 742 O O . GLU A 1 100 ? -5.953 -12.609 -28.453 1 98.44 100 GLU A O 1
ATOM 747 N N . LYS A 1 101 ? -6.105 -10.953 -27.031 1 98.06 101 LYS A N 1
ATOM 748 C CA . LYS A 1 101 ? -5.496 -9.969 -27.922 1 98.06 101 LYS A CA 1
ATOM 749 C C . LYS A 1 101 ? -4.031 -10.305 -28.188 1 98.06 101 LYS A C 1
ATOM 751 O O . LYS A 1 101 ? -3.561 -10.203 -29.328 1 98.06 101 LYS A O 1
ATOM 756 N N . GLN A 1 102 ? -3.258 -10.742 -27.203 1 97.81 102 GLN A N 1
ATOM 757 C CA . GLN A 1 102 ? -1.803 -10.805 -27.297 1 97.81 102 GLN A CA 1
ATOM 758 C C . GLN A 1 102 ? -1.327 -12.227 -27.562 1 97.81 102 GLN A C 1
ATOM 760 O O . GLN A 1 102 ? -0.292 -12.43 -28.203 1 97.81 102 GLN A O 1
ATOM 765 N N . ILE A 1 103 ? -2.027 -13.195 -27 1 97.81 103 ILE A N 1
ATOM 766 C CA . ILE A 1 103 ? -1.577 -14.578 -27.094 1 97.81 103 ILE A CA 1
ATOM 767 C C . ILE A 1 103 ? -2.439 -15.328 -28.109 1 97.81 103 ILE A C 1
ATOM 769 O O . ILE A 1 103 ? -1.927 -16.125 -28.906 1 97.81 103 ILE A O 1
ATOM 773 N N . GLY A 1 104 ? -3.744 -15.102 -28.031 1 98.25 104 GLY A N 1
ATOM 774 C CA . GLY A 1 104 ? -4.641 -15.641 -29.031 1 98.25 104 GLY A CA 1
ATOM 775 C C . GLY A 1 104 ? -4.953 -17.109 -28.828 1 98.25 104 GLY A C 1
ATOM 776 O O . GLY A 1 104 ? -5.316 -17.812 -29.781 1 98.25 104 GLY A O 1
ATOM 777 N N . LEU A 1 105 ? -4.672 -17.75 -27.719 1 98.62 105 LEU A N 1
ATOM 778 C CA . LEU A 1 105 ? -5.059 -19.109 -27.344 1 98.62 105 LEU A CA 1
ATOM 779 C C . LEU A 1 105 ? -6.082 -19.078 -26.203 1 98.62 105 LEU A C 1
ATOM 781 O O . LEU A 1 105 ? -6.078 -18.172 -25.375 1 98.62 105 LEU A O 1
ATOM 785 N N . PRO A 1 106 ? -6.902 -20.062 -26.125 1 98.69 106 PRO A N 1
ATOM 786 C CA . PRO A 1 106 ? -7.934 -20.062 -25.078 1 98.69 106 PRO A CA 1
ATOM 787 C C . PRO A 1 106 ? -7.402 -20.484 -23.719 1 98.69 106 PRO A C 1
ATOM 789 O O . PRO A 1 106 ? -6.598 -21.422 -23.625 1 98.69 106 PRO A O 1
ATOM 792 N N . VAL A 1 107 ? -7.852 -19.828 -22.719 1 98.94 107 VAL A N 1
ATOM 793 C CA . VAL A 1 107 ? -7.691 -20.312 -21.359 1 98.94 107 VAL A CA 1
ATOM 794 C C . VAL A 1 107 ? -8.75 -21.375 -21.047 1 98.94 107 VAL A C 1
ATOM 796 O O . VAL A 1 107 ? -9.953 -21.094 -21.141 1 98.94 107 VAL A O 1
ATOM 799 N N . THR A 1 108 ? -8.32 -22.531 -20.688 1 98.88 108 THR A N 1
ATOM 800 C CA . THR A 1 108 ? -9.312 -23.578 -20.5 1 98.88 108 THR A CA 1
ATOM 801 C C . THR A 1 108 ? -9.336 -24.031 -19.031 1 98.88 108 THR A C 1
ATOM 803 O O . THR A 1 108 ? -10.305 -24.641 -18.594 1 98.88 108 THR A O 1
ATOM 806 N N . ARG A 1 109 ? -8.25 -23.797 -18.375 1 98.88 109 ARG A N 1
ATOM 807 C CA . ARG A 1 109 ? -8.125 -24.156 -16.969 1 98.88 109 ARG A CA 1
ATOM 808 C C . ARG A 1 109 ? -7.473 -23.047 -16.156 1 98.88 109 ARG A C 1
ATOM 810 O O . ARG A 1 109 ? -6.637 -22.297 -16.688 1 98.88 109 ARG A O 1
ATOM 817 N N . ALA A 1 110 ? -7.887 -22.969 -14.922 1 98.94 110 ALA A N 1
ATOM 818 C CA . ALA A 1 110 ? -7.277 -22.016 -13.992 1 98.94 110 ALA A CA 1
ATOM 819 C C . ALA A 1 110 ? -7.105 -22.641 -12.609 1 98.94 110 ALA A C 1
ATOM 821 O O . ALA A 1 110 ? -7.98 -23.375 -12.141 1 98.94 110 ALA A O 1
ATOM 822 N N . VAL A 1 111 ? -6.016 -22.359 -11.969 1 98.94 111 VAL A N 1
ATOM 823 C CA . VAL A 1 111 ? -5.738 -22.812 -10.602 1 98.94 111 VAL A CA 1
ATOM 824 C C . VAL A 1 111 ? -5.551 -21.594 -9.688 1 98.94 111 VAL A C 1
ATOM 826 O O . VAL A 1 111 ? -4.836 -20.656 -10.039 1 98.94 111 VAL A O 1
ATOM 829 N N . SER A 1 112 ? -6.207 -21.578 -8.555 1 98.94 112 SER A N 1
ATOM 830 C CA . SER A 1 112 ? -5.949 -20.578 -7.516 1 98.94 112 SER A CA 1
ATOM 831 C C . SER A 1 112 ? -5.004 -21.125 -6.453 1 98.94 112 SER A C 1
ATOM 833 O O . SER A 1 112 ? -5.188 -22.25 -5.969 1 98.94 112 SER A O 1
ATOM 835 N N . THR A 1 113 ? -4.066 -20.328 -6.07 1 98.81 113 THR A N 1
ATOM 836 C CA . THR A 1 113 ? -2.998 -20.797 -5.195 1 98.81 113 THR A CA 1
ATOM 837 C C . THR A 1 113 ? -3.445 -20.781 -3.734 1 98.81 113 THR A C 1
ATOM 839 O O . THR A 1 113 ? -2.93 -21.531 -2.912 1 98.81 113 THR A O 1
ATOM 842 N N . HIS A 1 114 ? -4.293 -19.812 -3.377 1 98.75 114 HIS A N 1
ATOM 843 C CA . HIS A 1 114 ? -4.848 -19.797 -2.029 1 98.75 114 HIS A CA 1
ATOM 844 C C . HIS A 1 114 ? -6.141 -18.984 -1.975 1 98.75 114 HIS A C 1
ATOM 846 O O . HIS A 1 114 ? -6.582 -18.438 -2.99 1 98.75 114 HIS A O 1
ATOM 852 N N . PHE A 1 115 ? -6.781 -18.844 -0.804 1 98.69 115 PHE A N 1
ATOM 853 C CA . PHE A 1 115 ? -8.195 -18.484 -0.72 1 98.69 115 PHE A CA 1
ATOM 854 C C . PHE A 1 115 ? -8.375 -16.969 -0.728 1 98.69 115 PHE A C 1
ATOM 856 O O . PHE A 1 115 ? -9.5 -16.484 -0.872 1 98.69 115 PHE A O 1
ATOM 863 N N . HIS A 1 116 ? -7.352 -16.219 -0.599 1 98.38 116 HIS A N 1
ATOM 864 C CA . HIS A 1 116 ? -7.52 -14.773 -0.511 1 98.38 116 HIS A CA 1
ATOM 865 C C . HIS A 1 116 ? -8.172 -14.219 -1.771 1 98.38 116 HIS A C 1
ATOM 867 O O . HIS A 1 116 ? -8.023 -14.781 -2.855 1 98.38 116 HIS A O 1
ATOM 873 N N . ASP A 1 117 ? -8.781 -13.141 -1.618 1 97.69 117 ASP A N 1
ATOM 874 C CA . ASP A 1 117 ? -9.578 -12.539 -2.684 1 97.69 117 ASP A CA 1
ATOM 875 C C . ASP A 1 117 ? -8.719 -12.219 -3.902 1 97.69 117 ASP A C 1
ATOM 877 O O . ASP A 1 117 ? -9.18 -12.328 -5.039 1 97.69 117 ASP A O 1
ATOM 881 N N . ASP A 1 118 ? -7.5 -11.812 -3.701 1 97.94 118 ASP A N 1
ATOM 882 C CA . ASP A 1 118 ? -6.672 -11.43 -4.84 1 97.94 118 ASP A CA 1
ATOM 883 C C . ASP A 1 118 ? -6.277 -12.648 -5.672 1 97.94 118 ASP A C 1
ATOM 885 O O . ASP A 1 118 ? -5.727 -12.508 -6.766 1 97.94 118 ASP A O 1
ATOM 889 N N . ARG A 1 119 ? -6.652 -13.836 -5.211 1 98.75 119 ARG A N 1
ATOM 890 C CA . ARG A 1 119 ? -6.316 -15.039 -5.953 1 98.75 119 ARG A CA 1
ATOM 891 C C . ARG A 1 119 ? -7.57 -15.734 -6.477 1 98.75 119 ARG A C 1
ATOM 893 O O . ARG A 1 119 ? -7.523 -16.438 -7.488 1 98.75 119 ARG A O 1
ATOM 900 N N . VAL A 1 120 ? -8.664 -15.555 -5.754 1 98.88 120 VAL A N 1
ATOM 901 C CA . VAL A 1 120 ? -9.875 -16.266 -6.148 1 98.88 120 VAL A CA 1
ATOM 902 C C . VAL A 1 120 ? -10.914 -15.281 -6.668 1 98.88 120 VAL A C 1
ATOM 904 O O . VAL A 1 120 ? -11.883 -15.672 -7.32 1 98.88 120 VAL A O 1
ATOM 907 N N . GLY A 1 121 ? -10.773 -14.008 -6.309 1 98.75 121 GLY A N 1
ATOM 908 C CA . GLY A 1 121 ? -11.695 -13.023 -6.855 1 98.75 121 GLY A CA 1
ATOM 909 C C . GLY A 1 121 ? -11.656 -12.945 -8.367 1 98.75 121 GLY A C 1
ATOM 910 O O . GLY A 1 121 ? -10.664 -12.5 -8.953 1 98.75 121 GLY A O 1
ATOM 911 N N . GLY A 1 122 ? -12.672 -13.258 -9.055 1 98.81 122 GLY A N 1
ATOM 912 C CA . GLY A 1 122 ? -12.727 -13.344 -10.508 1 98.81 122 GLY A CA 1
ATOM 913 C C . GLY A 1 122 ? -13 -14.742 -11.008 1 98.81 122 GLY A C 1
ATOM 914 O O . GLY A 1 122 ? -13.156 -14.961 -12.219 1 98.81 122 GLY A O 1
ATOM 915 N N . VAL A 1 123 ? -13.094 -15.688 -10.148 1 98.88 123 VAL A N 1
ATOM 916 C CA . VAL A 1 123 ? -13.367 -17.078 -10.516 1 98.88 123 VAL A CA 1
ATOM 917 C C . VAL A 1 123 ? -14.711 -17.172 -11.234 1 98.88 123 VAL A C 1
ATOM 919 O O . VAL A 1 123 ? -14.859 -17.938 -12.188 1 98.88 123 VAL A O 1
ATOM 922 N N . ASP A 1 124 ? -15.664 -16.406 -10.797 1 98.75 124 ASP A N 1
ATOM 923 C CA . ASP A 1 124 ? -16.969 -16.406 -11.438 1 98.75 124 ASP A CA 1
ATOM 924 C C . ASP A 1 124 ? -16.875 -15.93 -12.883 1 98.75 124 ASP A C 1
ATOM 926 O O . ASP A 1 124 ? -17.578 -16.438 -13.766 1 98.75 124 ASP A O 1
ATOM 930 N N . VAL A 1 125 ? -16.047 -14.906 -13.109 1 98.88 125 VAL A N 1
ATOM 931 C CA . VAL A 1 125 ? -15.797 -14.422 -14.461 1 98.88 125 VAL A CA 1
ATOM 932 C C . VAL A 1 125 ? -15.203 -15.531 -15.32 1 98.88 125 VAL A C 1
ATOM 934 O O . VAL A 1 125 ? -15.609 -15.727 -16.469 1 98.88 125 VAL A O 1
ATOM 937 N N . LEU A 1 126 ? -14.297 -16.266 -14.75 1 98.94 126 LEU A N 1
ATOM 938 C CA . LEU A 1 126 ? -13.664 -17.391 -15.453 1 98.94 126 LEU A CA 1
ATOM 939 C C . LEU A 1 126 ? -14.688 -18.469 -15.781 1 98.94 126 LEU A C 1
ATOM 941 O O . LEU A 1 126 ? -14.734 -18.953 -16.906 1 98.94 126 LEU A O 1
ATOM 945 N N . ARG A 1 127 ? -15.43 -18.797 -14.844 1 98.75 127 ARG A N 1
ATOM 946 C CA . ARG A 1 127 ? -16.453 -19.828 -15.047 1 98.75 127 ARG A CA 1
ATOM 947 C C . ARG A 1 127 ? -17.438 -19.406 -16.141 1 98.75 127 ARG A C 1
ATOM 949 O O . ARG A 1 127 ? -17.781 -20.219 -17 1 98.75 127 ARG A O 1
ATOM 956 N N . ALA A 1 128 ? -17.844 -18.203 -16.094 1 98.69 128 ALA A N 1
ATOM 957 C CA . ALA A 1 128 ? -18.781 -17.688 -17.109 1 98.69 128 ALA A CA 1
ATOM 958 C C . ALA A 1 128 ? -18.156 -17.766 -18.5 1 98.69 128 ALA A C 1
ATOM 960 O O . ALA A 1 128 ? -18.875 -17.906 -19.5 1 98.69 128 ALA A O 1
ATOM 961 N N . ALA A 1 129 ? -16.875 -17.734 -18.562 1 98.75 129 ALA A N 1
ATOM 962 C CA . ALA A 1 129 ? -16.156 -17.781 -19.844 1 98.75 129 ALA A CA 1
ATOM 963 C C . ALA A 1 129 ? -15.875 -19.219 -20.25 1 98.75 129 ALA A C 1
ATOM 965 O O . ALA A 1 129 ? -15.211 -19.469 -21.25 1 98.75 129 ALA A O 1
ATOM 966 N N . GLY A 1 130 ? -16.281 -20.172 -19.406 1 98.75 130 GLY A N 1
ATOM 967 C CA . GLY A 1 130 ? -16.125 -21.578 -19.734 1 98.75 130 GLY A CA 1
ATOM 968 C C . GLY A 1 130 ? -14.82 -22.172 -19.234 1 98.75 130 GLY A C 1
ATOM 969 O O . GLY A 1 130 ? -14.43 -23.266 -19.641 1 98.75 130 GLY A O 1
ATOM 970 N N . VAL A 1 131 ? -14.141 -21.453 -18.391 1 98.88 131 VAL A N 1
ATOM 971 C CA . VAL A 1 131 ? -12.867 -21.922 -17.859 1 98.88 131 VAL A CA 1
ATOM 972 C C . VAL A 1 131 ? -13.117 -22.828 -16.656 1 98.88 131 VAL A C 1
ATOM 974 O O . VAL A 1 131 ? -13.859 -22.453 -15.742 1 98.88 131 VAL A O 1
ATOM 977 N N . ALA A 1 132 ? -12.508 -24.047 -16.641 1 98.94 132 ALA A N 1
ATOM 978 C CA . ALA A 1 132 ? -12.547 -24.891 -15.445 1 98.94 132 ALA A CA 1
ATOM 979 C C . ALA A 1 132 ? -11.609 -24.359 -14.367 1 98.94 132 ALA A C 1
ATOM 981 O O . ALA A 1 132 ? -10.438 -24.094 -14.633 1 98.94 132 ALA A O 1
ATOM 982 N N . THR A 1 133 ? -12.133 -24.156 -13.156 1 98.94 133 THR A N 1
ATOM 983 C CA . THR A 1 133 ? -11.344 -23.547 -12.086 1 98.94 133 THR A CA 1
ATOM 984 C C . THR A 1 133 ? -11.031 -24.562 -10.992 1 98.94 133 THR A C 1
ATOM 986 O O . THR A 1 133 ? -11.898 -25.359 -10.617 1 98.94 133 THR A O 1
ATOM 989 N N . TYR A 1 134 ? -9.781 -24.578 -10.523 1 98.88 134 TYR A N 1
ATOM 990 C CA . TYR A 1 134 ? -9.289 -25.578 -9.594 1 98.88 134 TYR A CA 1
ATOM 991 C C . TYR A 1 134 ? -8.609 -24.922 -8.391 1 98.88 134 TYR A C 1
ATOM 993 O O . TYR A 1 134 ? -8.055 -23.828 -8.508 1 98.88 134 TYR A O 1
ATOM 1001 N N . ALA A 1 135 ? -8.633 -25.625 -7.254 1 98.81 135 ALA A N 1
ATOM 1002 C CA . ALA A 1 135 ? -7.852 -25.266 -6.07 1 98.81 135 ALA A CA 1
ATOM 1003 C C . ALA A 1 135 ? -7.688 -26.453 -5.137 1 98.81 135 ALA A C 1
ATOM 1005 O O . ALA A 1 135 ? -8.32 -27.5 -5.336 1 98.81 135 ALA A O 1
ATOM 1006 N N . SER A 1 136 ? -6.824 -26.375 -4.203 1 98.56 136 SER A N 1
ATOM 1007 C CA . SER A 1 136 ? -6.711 -27.422 -3.197 1 98.56 136 SER A CA 1
ATOM 1008 C C . SER A 1 136 ? -7.992 -27.547 -2.383 1 98.56 136 SER A C 1
ATOM 1010 O O . SER A 1 136 ? -8.805 -26.625 -2.344 1 98.56 136 SER A O 1
ATOM 1012 N N . PRO A 1 137 ? -8.148 -28.688 -1.714 1 97.94 137 PRO A N 1
ATOM 1013 C CA . PRO A 1 137 ? -9.312 -28.812 -0.834 1 97.94 137 PRO A CA 1
ATOM 1014 C C . PRO A 1 137 ? -9.344 -27.75 0.253 1 97.94 137 PRO A C 1
ATOM 1016 O O . PRO A 1 137 ? -10.414 -27.203 0.551 1 97.94 137 PRO A O 1
ATOM 1019 N N . SER A 1 138 ? -8.25 -27.453 0.793 1 98.44 138 SER A N 1
ATOM 1020 C CA . SER A 1 138 ? -8.172 -26.453 1.846 1 98.44 138 SER A CA 1
ATOM 1021 C C . SER A 1 138 ? -8.547 -25.078 1.32 1 98.44 138 SER A C 1
ATOM 1023 O O . SER A 1 138 ? -9.25 -24.312 1.996 1 98.44 138 SER A O 1
ATOM 1025 N N . THR A 1 139 ? -8.07 -24.734 0.13 1 98.69 139 THR A N 1
ATOM 1026 C CA . THR A 1 139 ? -8.391 -23.453 -0.471 1 98.69 139 THR A CA 1
ATOM 1027 C C . THR A 1 139 ? -9.898 -23.297 -0.671 1 98.69 139 THR A C 1
ATOM 1029 O O . THR A 1 139 ? -10.477 -22.266 -0.353 1 98.69 139 THR A O 1
ATOM 1032 N N . ARG A 1 140 ? -10.508 -24.328 -1.167 1 98.56 140 ARG A N 1
ATOM 1033 C CA . ARG A 1 140 ? -11.953 -24.281 -1.388 1 98.56 140 ARG A CA 1
ATOM 1034 C C . ARG A 1 140 ? -12.703 -24.109 -0.072 1 98.56 140 ARG A C 1
ATOM 1036 O O . ARG A 1 140 ? -13.625 -23.297 0.014 1 98.56 140 ARG A O 1
ATOM 1043 N N . ARG A 1 141 ? -12.32 -24.828 0.945 1 98.44 141 ARG A N 1
ATOM 1044 C CA . ARG A 1 141 ? -12.961 -24.734 2.254 1 98.44 141 ARG A CA 1
ATOM 1045 C C . ARG A 1 141 ? -12.812 -23.344 2.848 1 98.44 141 ARG A C 1
ATOM 1047 O O . ARG A 1 141 ? -13.781 -22.766 3.352 1 98.44 141 ARG A O 1
ATOM 1054 N N . LEU A 1 142 ? -11.641 -22.844 2.805 1 98.56 142 LEU A N 1
ATOM 1055 C CA . LEU A 1 142 ? -11.367 -21.531 3.396 1 98.56 142 LEU A CA 1
ATOM 1056 C C . LEU A 1 142 ? -12.07 -20.422 2.623 1 98.56 142 LEU A C 1
ATOM 1058 O O . LEU A 1 142 ? -12.57 -19.469 3.217 1 98.56 142 LEU A O 1
ATOM 1062 N N . ALA A 1 143 ? -12.039 -20.516 1.273 1 98.56 143 ALA A N 1
ATOM 1063 C CA . ALA A 1 143 ? -12.773 -19.547 0.469 1 98.56 143 ALA A CA 1
ATOM 1064 C C . ALA A 1 143 ? -14.25 -19.5 0.858 1 98.56 143 ALA A C 1
ATOM 1066 O O . ALA A 1 143 ? -14.828 -18.438 1.02 1 98.56 143 ALA A O 1
ATOM 1067 N N . GLU A 1 144 ? -14.797 -20.672 1.02 1 98.25 144 GLU A N 1
ATOM 1068 C CA . GLU A 1 144 ? -16.188 -20.766 1.449 1 98.25 144 GLU A CA 1
ATOM 1069 C C . GLU A 1 144 ? -16.391 -20.125 2.82 1 98.25 144 GLU A C 1
ATOM 1071 O O . GLU A 1 144 ? -17.297 -19.328 3.01 1 98.25 144 GLU A O 1
ATOM 1076 N N . ALA A 1 145 ? -15.562 -20.469 3.73 1 98.06 145 ALA A N 1
ATOM 1077 C CA . ALA A 1 145 ? -15.664 -19.969 5.102 1 98.06 145 ALA A CA 1
ATOM 1078 C C . ALA A 1 145 ? -15.578 -18.453 5.145 1 98.06 145 ALA A C 1
ATOM 1080 O O . ALA A 1 145 ? -16.219 -17.812 5.984 1 98.06 145 ALA A O 1
ATOM 1081 N N . GLU A 1 146 ? -14.828 -17.875 4.238 1 96.88 146 GLU A N 1
ATOM 1082 C CA . GLU A 1 146 ? -14.57 -16.438 4.27 1 96.88 146 GLU A CA 1
ATOM 1083 C C . GLU A 1 146 ? -15.516 -15.688 3.336 1 96.88 146 GLU A C 1
ATOM 1085 O O . GLU A 1 146 ? -15.445 -14.461 3.223 1 96.88 146 GLU A O 1
ATOM 1090 N N . GLY A 1 147 ? -16.344 -16.406 2.596 1 98 147 GLY A N 1
ATOM 1091 C CA . GLY A 1 147 ? -17.297 -15.797 1.692 1 98 147 GLY A CA 1
ATOM 1092 C C . GLY A 1 147 ? -16.672 -15.336 0.386 1 98 147 GLY A C 1
ATOM 1093 O O . GLY A 1 147 ? -17.188 -14.422 -0.263 1 98 147 GLY A O 1
ATOM 1094 N N . ASN A 1 148 ? -15.539 -15.867 0.079 1 98.31 148 ASN A N 1
ATOM 1095 C CA . ASN A 1 148 ? -14.883 -15.578 -1.191 1 98.31 148 ASN A CA 1
ATOM 1096 C C . ASN A 1 148 ? -15.352 -16.516 -2.297 1 98.31 148 ASN A C 1
ATOM 1098 O O . ASN A 1 148 ? -16.078 -17.469 -2.033 1 98.31 148 ASN A O 1
ATOM 1102 N N . GLU A 1 149 ? -14.984 -16.172 -3.541 1 98.81 149 GLU A N 1
ATOM 1103 C CA . GLU A 1 149 ? -15.359 -17.047 -4.652 1 98.81 149 GLU A CA 1
ATOM 1104 C C . GLU A 1 149 ? -14.648 -18.391 -4.559 1 98.81 149 GLU A C 1
ATOM 1106 O O . GLU A 1 149 ? -13.492 -18.469 -4.145 1 98.81 149 GLU A O 1
ATOM 1111 N N . ILE A 1 150 ? -15.367 -19.453 -4.938 1 98.75 150 ILE A N 1
ATOM 1112 C CA . ILE A 1 150 ? -14.875 -20.812 -4.727 1 98.75 150 ILE A CA 1
ATOM 1113 C C . ILE A 1 150 ? -14.594 -21.469 -6.074 1 98.75 150 ILE A C 1
ATOM 1115 O O . ILE A 1 150 ? -15.523 -21.719 -6.852 1 98.75 150 ILE A O 1
ATOM 1119 N N . PRO A 1 151 ? -13.344 -21.766 -6.316 1 98.88 151 PRO A N 1
ATOM 1120 C CA . PRO A 1 151 ? -13.086 -22.562 -7.516 1 98.88 151 PRO A CA 1
ATOM 1121 C C . PRO A 1 151 ? -13.898 -23.859 -7.547 1 98.88 151 PRO A C 1
ATOM 1123 O O . PRO A 1 151 ? -14.141 -24.469 -6.496 1 98.88 151 PRO A O 1
ATOM 1126 N N . THR A 1 152 ? -14.188 -24.344 -8.656 1 98.69 152 THR A N 1
ATOM 1127 C CA . THR A 1 152 ? -15.188 -25.391 -8.852 1 98.69 152 THR A CA 1
ATOM 1128 C C . THR A 1 152 ? -14.625 -26.75 -8.461 1 98.69 152 THR A C 1
ATOM 1130 O O . THR A 1 152 ? -15.281 -27.516 -7.754 1 98.69 152 THR A O 1
ATOM 1133 N N . HIS A 1 153 ? -13.438 -27.078 -8.914 1 98.62 153 HIS A N 1
ATOM 1134 C CA . HIS A 1 153 ? -12.898 -28.438 -8.789 1 98.62 153 HIS A CA 1
ATOM 1135 C C . HIS A 1 153 ? -11.82 -28.484 -7.711 1 98.62 153 HIS A C 1
ATOM 1137 O O . HIS A 1 153 ? -11.039 -27.547 -7.559 1 98.62 153 HIS A O 1
ATOM 1143 N N . SER A 1 154 ? -11.75 -29.562 -7.031 1 98.19 154 SER A N 1
ATOM 1144 C CA . SER A 1 154 ? -10.766 -29.797 -5.98 1 98.19 154 SER A CA 1
ATOM 1145 C C . SER A 1 154 ? -9.57 -30.578 -6.504 1 98.19 154 SER A C 1
ATOM 1147 O O . SER A 1 154 ? -9.734 -31.609 -7.152 1 98.19 154 SER A O 1
ATOM 1149 N N . LEU A 1 155 ? -8.398 -30 -6.277 1 97.31 155 LEU A N 1
ATOM 1150 C CA . LEU A 1 155 ? -7.16 -30.719 -6.574 1 97.31 155 LEU A CA 1
ATOM 1151 C C . LEU A 1 155 ? -6.738 -31.578 -5.395 1 97.31 155 LEU A C 1
ATOM 1153 O O . LEU A 1 155 ? -6 -31.125 -4.52 1 97.31 155 LEU A O 1
ATOM 1157 N N . GLU A 1 156 ? -7.102 -32.812 -5.539 1 94.5 156 GLU A N 1
ATOM 1158 C CA . GLU A 1 156 ? -6.754 -33.75 -4.465 1 94.5 156 GLU A CA 1
ATOM 1159 C C . GLU A 1 156 ? -5.25 -34.031 -4.441 1 94.5 156 GLU A C 1
ATOM 1161 O O . GLU A 1 156 ? -4.555 -33.781 -5.43 1 94.5 156 GLU A O 1
ATOM 1166 N N . GLY A 1 157 ? -4.648 -34.344 -3.385 1 95 157 GLY A N 1
ATOM 1167 C CA . GLY A 1 157 ? -3.238 -34.688 -3.271 1 95 157 GLY A CA 1
ATOM 1168 C C . GLY A 1 157 ? -2.387 -33.531 -2.764 1 95 157 GLY A C 1
ATOM 1169 O O . GLY A 1 157 ? -1.156 -33.625 -2.758 1 95 157 GLY A O 1
ATOM 1170 N N . LEU A 1 158 ? -3.018 -32.438 -2.461 1 96.56 158 LEU A N 1
ATOM 1171 C CA . LEU A 1 158 ? -2.328 -31.266 -1.923 1 96.56 158 LEU A CA 1
ATOM 1172 C C . LEU A 1 158 ? -2.789 -30.969 -0.499 1 96.56 158 LEU A C 1
ATOM 1174 O O . LEU A 1 158 ? -3.215 -29.859 -0.198 1 96.56 158 LEU A O 1
ATOM 1178 N N . SER A 1 159 ? -2.691 -31.906 0.379 1 91.75 159 SER A N 1
ATOM 1179 C CA . SER A 1 159 ? -3.301 -31.781 1.699 1 91.75 159 SER A CA 1
ATOM 1180 C C . SER A 1 159 ? -2.242 -31.656 2.789 1 91.75 159 SER A C 1
ATOM 1182 O O . SER A 1 159 ? -2.504 -31.109 3.857 1 91.75 159 SER A O 1
ATOM 1184 N N . SER A 1 160 ? -1.014 -32.188 2.479 1 95.19 160 SER A N 1
ATOM 1185 C CA . SER A 1 160 ? 0.041 -32.156 3.486 1 95.19 160 SER A CA 1
ATOM 1186 C C . SER A 1 160 ? 1.275 -31.422 2.982 1 95.19 160 SER A C 1
ATOM 1188 O O . SER A 1 160 ? 1.598 -31.484 1.795 1 95.19 160 SER A O 1
ATOM 1190 N N . SER A 1 161 ? 1.91 -30.812 3.945 1 96.94 161 SER A N 1
ATOM 1191 C CA . SER A 1 161 ? 3.15 -30.125 3.592 1 96.94 161 SER A CA 1
ATOM 1192 C C . SER A 1 161 ? 4.09 -31.047 2.826 1 96.94 161 SER A C 1
ATOM 1194 O O . SER A 1 161 ? 4.297 -32.188 3.221 1 96.94 161 SER A O 1
ATOM 1196 N N . GLY A 1 162 ? 4.543 -30.562 1.743 1 97.75 162 GLY A N 1
ATOM 1197 C CA . GLY A 1 162 ? 5.465 -31.344 0.939 1 97.75 162 GLY A CA 1
ATOM 1198 C C . GLY A 1 162 ? 4.793 -32.031 -0.223 1 97.75 162 GLY A C 1
ATOM 1199 O O . GLY A 1 162 ? 5.469 -32.594 -1.101 1 97.75 162 GLY A O 1
ATOM 1200 N N . ASP A 1 163 ? 3.463 -32.062 -0.261 1 97.94 163 ASP A N 1
ATOM 1201 C CA . ASP A 1 163 ? 2.744 -32.656 -1.38 1 97.94 163 ASP A CA 1
ATOM 1202 C C . ASP A 1 163 ? 3.006 -31.891 -2.676 1 97.94 163 ASP A C 1
ATOM 1204 O O . ASP A 1 163 ? 3.039 -30.656 -2.68 1 97.94 163 ASP A O 1
ATOM 1208 N N . ALA A 1 164 ? 3.18 -32.656 -3.756 1 98.25 164 ALA A N 1
ATOM 1209 C CA . ALA A 1 164 ? 3.314 -32.094 -5.098 1 98.25 164 ALA A CA 1
ATOM 1210 C C . ALA A 1 164 ? 2.461 -32.875 -6.102 1 98.25 164 ALA A C 1
ATOM 1212 O O . ALA A 1 164 ? 2.383 -34.094 -6.043 1 98.25 164 ALA A O 1
ATOM 1213 N N . VAL A 1 165 ? 1.818 -32.125 -6.996 1 97.94 165 VAL A N 1
ATOM 1214 C CA . VAL A 1 165 ? 0.979 -32.75 -8.023 1 97.94 165 VAL A CA 1
ATOM 1215 C C . VAL A 1 165 ? 1.318 -32.156 -9.391 1 97.94 165 VAL A C 1
ATOM 1217 O O . VAL A 1 165 ? 1.423 -30.938 -9.539 1 97.94 165 VAL A O 1
ATOM 1220 N N . ARG A 1 166 ? 1.517 -33.031 -10.344 1 97.94 166 ARG A N 1
ATOM 1221 C CA . ARG A 1 166 ? 1.641 -32.562 -11.719 1 97.94 166 ARG A CA 1
ATOM 1222 C C . ARG A 1 166 ? 0.281 -32.188 -12.289 1 97.94 166 ARG A C 1
ATOM 1224 O O . ARG A 1 166 ? -0.699 -32.938 -12.117 1 97.94 166 ARG A O 1
ATOM 1231 N N . PHE A 1 167 ? 0.218 -31.062 -12.93 1 98.25 167 PHE A N 1
ATOM 1232 C CA . PHE A 1 167 ? -0.997 -30.547 -13.547 1 98.25 167 PHE A CA 1
ATOM 1233 C C . PHE A 1 167 ? -0.69 -29.922 -14.898 1 98.25 167 PHE A C 1
ATOM 1235 O O . PHE A 1 167 ? -0.382 -28.719 -14.977 1 98.25 167 PHE A O 1
ATOM 1242 N N . GLY A 1 168 ? -0.788 -30.75 -15.953 1 98 168 GLY A N 1
ATOM 1243 C CA . GLY A 1 168 ? -0.388 -30.297 -17.281 1 98 168 GLY A CA 1
ATOM 1244 C C . GLY A 1 168 ? 1.062 -29.859 -17.344 1 98 168 GLY A C 1
ATOM 1245 O O . GLY A 1 168 ? 1.966 -30.625 -17.016 1 98 168 GLY A O 1
ATOM 1246 N N . PRO A 1 169 ? 1.236 -28.594 -17.75 1 98.69 169 PRO A N 1
ATOM 1247 C CA . PRO A 1 169 ? 2.598 -28.094 -17.969 1 98.69 169 PRO A CA 1
ATOM 1248 C C . PRO A 1 169 ? 3.297 -27.688 -16.688 1 98.69 169 PRO A C 1
ATOM 1250 O O . PRO A 1 169 ? 4.449 -27.25 -16.719 1 98.69 169 PRO A O 1
ATOM 1253 N N . VAL A 1 170 ? 2.592 -27.875 -15.469 1 98.88 170 VAL A N 1
ATOM 1254 C CA . VAL A 1 170 ? 3.203 -27.344 -14.258 1 98.88 170 VAL A CA 1
ATOM 1255 C C . VAL A 1 170 ? 3.191 -28.406 -13.156 1 98.88 170 VAL A C 1
ATOM 1257 O O . VAL A 1 170 ? 2.555 -29.453 -13.305 1 98.88 170 VAL A O 1
ATOM 1260 N N . GLU A 1 171 ? 3.959 -28.141 -12.195 1 98.88 171 GLU A N 1
ATOM 1261 C CA . GLU A 1 171 ? 3.852 -28.828 -10.914 1 98.88 171 GLU A CA 1
ATOM 1262 C C . GLU A 1 171 ? 3.338 -27.891 -9.82 1 98.88 171 GLU A C 1
ATOM 1264 O O . GLU A 1 171 ? 3.846 -26.781 -9.664 1 98.88 171 GLU A O 1
ATOM 1269 N N . LEU A 1 172 ? 2.295 -28.344 -9.094 1 98.88 172 LEU A N 1
ATOM 1270 C CA . LEU A 1 172 ? 1.761 -27.656 -7.926 1 98.88 172 LEU A CA 1
ATOM 1271 C C . LEU A 1 172 ? 2.361 -28.203 -6.641 1 98.88 172 LEU A C 1
ATOM 1273 O O . LEU A 1 172 ? 2.412 -29.422 -6.449 1 98.88 172 LEU A O 1
ATOM 1277 N N . PHE A 1 173 ? 2.844 -27.328 -5.801 1 98.88 173 PHE A N 1
ATOM 1278 C CA . PHE A 1 173 ? 3.559 -27.75 -4.605 1 98.88 173 PHE A CA 1
ATOM 1279 C C . PHE A 1 173 ? 3.004 -27.062 -3.367 1 98.88 173 PHE A C 1
ATOM 1281 O O . PHE A 1 173 ? 2.838 -25.844 -3.357 1 98.88 173 PHE A O 1
ATOM 1288 N N . TYR A 1 174 ? 2.609 -27.875 -2.389 1 98.81 174 TYR A N 1
ATOM 1289 C CA . TYR A 1 174 ? 2.238 -27.344 -1.085 1 98.81 174 TYR A CA 1
ATOM 1290 C C . TYR A 1 174 ? 3.422 -27.359 -0.126 1 98.81 174 TYR A C 1
ATOM 1292 O O . TYR A 1 174 ? 3.697 -28.391 0.499 1 98.81 174 TYR A O 1
ATOM 1300 N N . PRO A 1 175 ? 4.055 -26.219 0.078 1 98.62 175 PRO A N 1
ATOM 1301 C CA . PRO A 1 175 ? 5.266 -26.203 0.903 1 98.62 175 PRO A CA 1
ATOM 1302 C C . PRO A 1 175 ? 4.961 -26.234 2.398 1 98.62 175 PRO A C 1
ATOM 1304 O O . PRO A 1 175 ? 5.855 -26.484 3.211 1 98.62 175 PRO A O 1
ATOM 1307 N N . GLY A 1 176 ? 3.701 -26.016 2.75 1 98.25 176 GLY A N 1
ATOM 1308 C CA . GLY A 1 176 ? 3.289 -25.797 4.125 1 98.25 176 GLY A CA 1
ATOM 1309 C C . GLY A 1 176 ? 2.734 -24.406 4.355 1 98.25 176 GLY A C 1
ATOM 1310 O O . GLY A 1 176 ? 2.699 -23.578 3.438 1 98.25 176 GLY A O 1
ATOM 1311 N N . ALA A 1 177 ? 2.27 -24.188 5.598 1 97.94 177 ALA A N 1
ATOM 1312 C CA . ALA A 1 177 ? 1.675 -22.891 5.949 1 97.94 177 ALA A CA 1
ATOM 1313 C C . ALA A 1 177 ? 2.699 -21.766 5.844 1 97.94 177 ALA A C 1
ATOM 1315 O O . ALA A 1 177 ? 3.879 -21.969 6.145 1 97.94 177 ALA A O 1
ATOM 1316 N N . ALA A 1 178 ? 2.26 -20.609 5.418 1 97.81 178 ALA A N 1
ATOM 1317 C CA . ALA A 1 178 ? 3.072 -19.406 5.25 1 97.81 178 ALA A CA 1
ATOM 1318 C C . ALA A 1 178 ? 2.209 -18.141 5.305 1 97.81 178 ALA A C 1
ATOM 1320 O O . ALA A 1 178 ? 1.601 -17.844 6.336 1 97.81 178 ALA A O 1
ATOM 1321 N N . HIS A 1 179 ? 2.088 -17.375 4.168 1 96.44 179 HIS A N 1
ATOM 1322 C CA . HIS A 1 179 ? 1.199 -16.234 4.059 1 96.44 179 HIS A CA 1
ATOM 1323 C C . HIS A 1 179 ? -0.236 -16.609 4.41 1 96.44 179 HIS A C 1
ATOM 1325 O O . HIS A 1 179 ? -0.995 -15.773 4.91 1 96.44 179 HIS A O 1
ATOM 1331 N N . SER A 1 180 ? -0.542 -17.797 4.129 1 97.31 180 SER A N 1
ATOM 1332 C CA . SER A 1 180 ? -1.782 -18.469 4.496 1 97.31 180 SER A CA 1
ATOM 1333 C C . SER A 1 180 ? -1.546 -19.953 4.758 1 97.31 180 SER A C 1
ATOM 1335 O O . SER A 1 180 ? -0.464 -20.484 4.477 1 97.31 180 SER A O 1
ATOM 1337 N N . THR A 1 181 ? -2.5 -20.547 5.285 1 97.81 181 THR A N 1
ATOM 1338 C CA . THR A 1 181 ? -2.326 -21.953 5.633 1 97.81 181 THR A CA 1
ATOM 1339 C C . THR A 1 181 ? -2.447 -22.828 4.391 1 97.81 181 THR A C 1
ATOM 1341 O O . THR A 1 181 ? -2.027 -23.984 4.406 1 97.81 181 THR A O 1
ATOM 1344 N N . ASP A 1 182 ? -2.998 -22.25 3.332 1 98.06 182 ASP A N 1
ATOM 1345 C CA . ASP A 1 182 ? -3.33 -23.078 2.172 1 98.06 182 ASP A CA 1
ATOM 1346 C C . ASP A 1 182 ? -2.504 -22.672 0.955 1 98.06 182 ASP A C 1
ATOM 1348 O O . ASP A 1 182 ? -2.779 -23.109 -0.164 1 98.06 182 ASP A O 1
ATOM 1352 N N . ASN A 1 183 ? -1.481 -21.875 1.096 1 97.38 183 ASN A N 1
ATOM 1353 C CA . ASN A 1 183 ? -0.779 -21.344 -0.068 1 97.38 183 ASN A CA 1
ATOM 1354 C C . ASN A 1 183 ? -0.096 -22.453 -0.863 1 97.38 183 ASN A C 1
ATOM 1356 O O . ASN A 1 183 ? 0.479 -23.375 -0.282 1 97.38 183 ASN A O 1
ATOM 1360 N N . LEU A 1 184 ? -0.151 -22.406 -2.164 1 98.56 184 LEU A N 1
ATOM 1361 C CA . LEU A 1 184 ? 0.6 -23.234 -3.094 1 98.56 184 LEU A CA 1
ATOM 1362 C C . LEU A 1 184 ? 1.649 -22.422 -3.838 1 98.56 184 LEU A C 1
ATOM 1364 O O . LEU A 1 184 ? 1.519 -21.203 -3.961 1 98.56 184 LEU A O 1
ATOM 1368 N N . VAL A 1 185 ? 2.668 -23.094 -4.305 1 98.88 185 VAL A N 1
ATOM 1369 C CA . VAL A 1 185 ? 3.555 -22.531 -5.312 1 98.88 185 VAL A CA 1
ATOM 1370 C C . VAL A 1 185 ? 3.496 -23.359 -6.586 1 98.88 185 VAL A C 1
ATOM 1372 O O . VAL A 1 185 ? 3.045 -24.516 -6.559 1 98.88 185 VAL A O 1
ATOM 1375 N N . VAL A 1 186 ? 3.91 -22.766 -7.719 1 98.94 186 VAL A N 1
ATOM 1376 C CA . VAL A 1 186 ? 3.775 -23.406 -9.023 1 98.94 186 VAL A CA 1
ATOM 1377 C C . VAL A 1 186 ? 5.117 -23.391 -9.75 1 98.94 186 VAL A C 1
ATOM 1379 O O . VAL A 1 186 ? 5.762 -22.344 -9.859 1 98.94 186 VAL A O 1
ATOM 1382 N N . TYR A 1 187 ? 5.539 -24.547 -10.219 1 98.94 187 TYR A N 1
ATOM 1383 C CA . TYR A 1 187 ? 6.801 -24.672 -10.938 1 98.94 187 TYR A CA 1
ATOM 1384 C C . TYR A 1 187 ? 6.562 -25.062 -12.391 1 98.94 187 TYR A C 1
ATOM 1386 O O . TYR A 1 187 ? 5.734 -25.938 -12.68 1 98.94 187 TYR A O 1
ATOM 1394 N N . VAL A 1 188 ? 7.223 -24.344 -13.273 1 98.88 188 VAL A N 1
ATOM 1395 C CA . VAL A 1 188 ? 7.211 -24.641 -14.703 1 98.88 188 VAL A CA 1
ATOM 1396 C C . VAL A 1 188 ? 8.539 -25.281 -15.109 1 98.88 188 VAL A C 1
ATOM 1398 O O . VAL A 1 188 ? 9.492 -24.578 -15.453 1 98.88 188 VAL A O 1
ATOM 1401 N N . PRO A 1 189 ? 8.562 -26.562 -15.219 1 98.31 189 PRO A N 1
ATOM 1402 C CA . PRO A 1 189 ? 9.844 -27.234 -15.445 1 98.31 189 PRO A CA 1
ATOM 1403 C C . PRO A 1 189 ? 10.469 -26.875 -16.797 1 98.31 189 PRO A C 1
ATOM 1405 O O . PRO A 1 189 ? 11.695 -26.75 -16.891 1 98.31 189 PRO A O 1
ATOM 1408 N N . SER A 1 190 ? 9.695 -26.672 -17.812 1 97.56 190 SER A N 1
ATOM 1409 C CA . SER A 1 190 ? 10.227 -26.453 -19.156 1 97.56 190 SER A CA 1
ATOM 1410 C C . SER A 1 190 ? 10.992 -25.141 -19.25 1 97.56 190 SER A C 1
ATOM 1412 O O . SER A 1 190 ? 11.766 -24.922 -20.188 1 97.56 190 SER A O 1
ATOM 1414 N N . ALA A 1 191 ? 10.758 -24.25 -18.203 1 98.12 191 ALA A N 1
ATOM 1415 C CA . ALA A 1 191 ? 11.352 -22.922 -18.297 1 98.12 191 ALA A CA 1
ATOM 1416 C C . ALA A 1 191 ? 12.148 -22.594 -17.031 1 98.12 191 ALA A C 1
ATOM 1418 O O . ALA A 1 191 ? 12.742 -21.531 -16.922 1 98.12 191 ALA A O 1
ATOM 1419 N N . ASN A 1 192 ? 12.141 -23.5 -16.062 1 98.56 192 ASN A N 1
ATOM 1420 C CA . ASN A 1 192 ? 12.75 -23.281 -14.75 1 98.56 192 ASN A CA 1
ATOM 1421 C C . ASN A 1 192 ? 12.203 -22 -14.094 1 98.56 192 ASN A C 1
ATOM 1423 O O . ASN A 1 192 ? 12.977 -21.188 -13.594 1 98.56 192 ASN A O 1
ATOM 1427 N N . VAL A 1 193 ? 10.891 -21.828 -14.164 1 98.81 193 VAL A N 1
ATOM 1428 C CA . VAL A 1 193 ? 10.203 -20.688 -13.57 1 98.81 193 VAL A CA 1
ATOM 1429 C C . VAL A 1 193 ? 9.391 -21.141 -12.367 1 98.81 193 VAL A C 1
ATOM 1431 O O . VAL A 1 193 ? 8.664 -22.141 -12.438 1 98.81 193 VAL A O 1
ATOM 1434 N N . LEU A 1 194 ? 9.586 -20.438 -11.258 1 98.94 194 LEU A N 1
ATOM 1435 C CA . LEU A 1 194 ? 8.836 -20.656 -10.031 1 98.94 194 LEU A CA 1
ATOM 1436 C C . LEU A 1 194 ? 7.918 -19.484 -9.727 1 98.94 194 LEU A C 1
ATOM 1438 O O . LEU A 1 194 ? 8.375 -18.344 -9.617 1 98.94 194 LEU A O 1
ATOM 1442 N N . TYR A 1 195 ? 6.641 -19.797 -9.688 1 98.94 195 TYR A N 1
ATOM 1443 C CA . TYR A 1 195 ? 5.691 -18.828 -9.156 1 98.94 195 TYR A CA 1
ATOM 1444 C C . TYR A 1 195 ? 5.461 -19.062 -7.664 1 98.94 195 TYR A C 1
ATOM 1446 O O . TYR A 1 195 ? 4.785 -20.016 -7.273 1 98.94 195 TYR A O 1
ATOM 1454 N N . GLY A 1 196 ? 5.965 -18.156 -6.895 1 98.69 196 GLY A N 1
ATOM 1455 C CA . GLY A 1 196 ? 5.949 -18.312 -5.449 1 98.69 196 GLY A CA 1
ATOM 1456 C C . GLY A 1 196 ? 4.637 -17.875 -4.82 1 98.69 196 GLY A C 1
ATOM 1457 O O . GLY A 1 196 ? 4.352 -18.203 -3.67 1 98.69 196 GLY A O 1
ATOM 1458 N N . GLY A 1 197 ? 3.881 -17.125 -5.66 1 98.12 197 GLY A N 1
ATOM 1459 C CA . GLY A 1 197 ? 2.654 -16.594 -5.09 1 98.12 197 GLY A CA 1
ATOM 1460 C C . GLY A 1 197 ? 2.896 -15.672 -3.908 1 98.12 197 GLY A C 1
ATOM 1461 O O . GLY A 1 197 ? 3.914 -14.984 -3.848 1 98.12 197 GLY A O 1
ATOM 1462 N N . CYS A 1 198 ? 1.931 -15.688 -2.984 1 97.75 198 CYS A N 1
ATOM 1463 C CA . CYS A 1 198 ? 1.991 -14.719 -1.898 1 97.75 198 CYS A CA 1
ATOM 1464 C C . CYS A 1 198 ? 2.887 -15.219 -0.771 1 97.75 198 CYS A C 1
ATOM 1466 O O . CYS A 1 198 ? 3.178 -14.477 0.169 1 97.75 198 CYS A O 1
ATOM 1468 N N . ALA A 1 199 ? 3.4 -16.438 -0.876 1 98 199 ALA A N 1
ATOM 1469 C CA . ALA A 1 199 ? 4.336 -16.938 0.12 1 98 199 ALA A CA 1
ATOM 1470 C C . ALA A 1 199 ? 5.738 -16.391 -0.105 1 98 199 ALA A C 1
ATOM 1472 O O . ALA A 1 199 ? 6.629 -16.578 0.727 1 98 199 ALA A O 1
ATOM 1473 N N . VAL A 1 200 ? 5.922 -15.758 -1.245 1 98.5 200 VAL A N 1
ATOM 1474 C CA . VAL A 1 200 ? 7.242 -15.234 -1.589 1 98.5 200 VAL A CA 1
ATOM 1475 C C . VAL A 1 200 ? 7.156 -13.719 -1.797 1 98.5 200 VAL A C 1
ATOM 1477 O O . VAL A 1 200 ? 6.27 -13.234 -2.502 1 98.5 200 VAL A O 1
ATOM 1480 N N . HIS A 1 201 ? 8.102 -12.992 -1.208 1 97.5 201 HIS A N 1
ATOM 1481 C CA . HIS A 1 201 ? 8.164 -11.539 -1.306 1 97.5 201 HIS A CA 1
ATOM 1482 C C . HIS A 1 201 ? 9.234 -11.102 -2.307 1 97.5 201 HIS A C 1
ATOM 1484 O O . HIS A 1 201 ? 10.227 -11.805 -2.508 1 97.5 201 HIS A O 1
ATOM 1490 N N . GLU A 1 202 ? 8.984 -9.953 -2.871 1 96.62 202 GLU A N 1
ATOM 1491 C CA . GLU A 1 202 ? 10.023 -9.344 -3.688 1 96.62 202 GLU A CA 1
ATOM 1492 C C . GLU A 1 202 ? 11.188 -8.867 -2.826 1 96.62 202 GLU A C 1
ATOM 1494 O O . GLU A 1 202 ? 11.078 -8.797 -1.601 1 96.62 202 GLU A O 1
ATOM 1499 N N . LEU A 1 203 ? 12.281 -8.477 -3.473 1 95 203 LEU A N 1
ATOM 1500 C CA . LEU A 1 203 ? 13.516 -8.172 -2.748 1 95 203 LEU A CA 1
ATOM 1501 C C . LEU A 1 203 ? 13.383 -6.852 -1.996 1 95 203 LEU A C 1
ATOM 1503 O O . LEU A 1 203 ? 14.016 -6.66 -0.955 1 95 203 LEU A O 1
ATOM 1507 N N . SER A 1 204 ? 12.562 -5.965 -2.473 1 91.19 204 SER A N 1
ATOM 1508 C CA . SER A 1 204 ? 12.469 -4.645 -1.861 1 91.19 204 SER A CA 1
ATOM 1509 C C . SER A 1 204 ? 11.508 -4.645 -0.677 1 91.19 204 SER A C 1
ATOM 1511 O O . SER A 1 204 ? 11.414 -3.654 0.05 1 91.19 204 SER A O 1
ATOM 1513 N N . SER A 1 205 ? 10.82 -5.773 -0.458 1 92.12 205 SER A N 1
ATOM 1514 C CA . SER A 1 205 ? 9.875 -5.844 0.65 1 92.12 205 SER A CA 1
ATOM 1515 C C . SER A 1 205 ? 10.594 -5.773 1.995 1 92.12 205 SER A C 1
ATOM 1517 O O . SER A 1 205 ? 11.57 -6.488 2.221 1 92.12 205 SER A O 1
ATOM 1519 N N . THR A 1 206 ? 10.023 -4.934 2.871 1 87.75 206 THR A N 1
ATOM 1520 C CA . THR A 1 206 ? 10.648 -4.801 4.184 1 87.75 206 THR A CA 1
ATOM 1521 C C . THR A 1 206 ? 9.703 -5.289 5.281 1 87.75 206 THR A C 1
ATOM 1523 O O . THR A 1 206 ? 10.008 -5.16 6.469 1 87.75 206 THR A O 1
ATOM 1526 N N . SER A 1 207 ? 8.539 -5.793 4.91 1 84.62 207 SER A N 1
ATOM 1527 C CA . SER A 1 207 ? 7.543 -6.266 5.863 1 84.62 207 SER A CA 1
ATOM 1528 C C . SER A 1 207 ? 6.949 -7.602 5.426 1 84.62 207 SER A C 1
ATOM 1530 O O . SER A 1 207 ? 6.992 -7.945 4.242 1 84.62 207 SER A O 1
ATOM 1532 N N . ALA A 1 208 ? 6.41 -8.273 6.414 1 87.25 208 ALA A N 1
ATOM 1533 C CA . ALA A 1 208 ? 5.777 -9.562 6.117 1 87.25 208 ALA A CA 1
ATOM 1534 C C . ALA A 1 208 ? 4.426 -9.359 5.438 1 87.25 208 ALA A C 1
ATOM 1536 O O . ALA A 1 208 ? 3.799 -10.32 4.988 1 87.25 208 ALA A O 1
ATOM 1537 N N . GLY A 1 209 ? 4.016 -8.094 5.348 1 86.12 209 GLY A N 1
ATOM 1538 C CA . GLY A 1 209 ? 2.742 -7.816 4.699 1 86.12 209 GLY A CA 1
ATOM 1539 C C . GLY A 1 209 ? 1.546 -8.242 5.531 1 86.12 209 GLY A C 1
ATOM 1540 O O . GLY A 1 209 ? 1.534 -8.062 6.75 1 86.12 209 GLY A O 1
ATOM 1541 N N . ASN A 1 210 ? 0.517 -8.672 4.891 1 83.06 210 ASN A N 1
ATOM 1542 C CA . ASN A 1 210 ? -0.669 -9.172 5.578 1 83.06 210 ASN A CA 1
ATOM 1543 C C . ASN A 1 210 ? -0.395 -10.5 6.277 1 83.06 210 ASN A C 1
ATOM 1545 O O . ASN A 1 210 ? -0.156 -11.516 5.621 1 83.06 210 ASN A O 1
ATOM 1549 N N . VAL A 1 211 ? -0.533 -10.469 7.574 1 86.56 211 VAL A N 1
ATOM 1550 C CA . VAL A 1 211 ? -0.188 -11.664 8.32 1 86.56 211 VAL A CA 1
ATOM 1551 C C . VAL A 1 211 ? -1.42 -12.188 9.062 1 86.56 211 VAL A C 1
ATOM 1553 O O . VAL A 1 211 ? -1.301 -12.977 10 1 86.56 211 VAL A O 1
ATOM 1556 N N . ALA A 1 212 ? -2.621 -11.711 8.68 1 83.38 212 ALA A N 1
ATOM 1557 C CA . ALA A 1 212 ? -3.848 -12.055 9.398 1 83.38 212 ALA A CA 1
ATOM 1558 C C . ALA A 1 212 ? -4.082 -13.562 9.383 1 83.38 212 ALA A C 1
ATOM 1560 O O . ALA A 1 212 ? -4.582 -14.133 10.359 1 83.38 212 ALA A O 1
ATOM 1561 N N . ASP A 1 213 ? -3.637 -14.234 8.289 1 92.56 213 ASP A N 1
ATOM 1562 C CA . ASP A 1 213 ? -3.865 -15.672 8.133 1 92.56 213 ASP A CA 1
ATOM 1563 C C . ASP A 1 213 ? -2.545 -16.438 8.039 1 92.56 213 ASP A C 1
ATOM 1565 O O . ASP A 1 213 ? -2.518 -17.594 7.617 1 92.56 213 ASP A O 1
ATOM 1569 N N . ALA A 1 214 ? -1.476 -15.695 8.398 1 94.25 214 ALA A N 1
ATOM 1570 C CA . ALA A 1 214 ? -0.142 -16.266 8.227 1 94.25 214 ALA A CA 1
ATOM 1571 C C . ALA A 1 214 ? 0.217 -17.188 9.383 1 94.25 214 ALA A C 1
ATOM 1573 O O . ALA A 1 214 ? -0.361 -17.094 10.469 1 94.25 214 ALA A O 1
ATOM 1574 N N . ASP A 1 215 ? 1.03 -18.109 9.156 1 95.31 215 ASP A N 1
ATOM 1575 C CA . ASP A 1 215 ? 1.769 -18.844 10.18 1 95.31 215 ASP A CA 1
ATOM 1576 C C . ASP A 1 215 ? 3.225 -18.391 10.234 1 95.31 215 ASP A C 1
ATOM 1578 O O . ASP A 1 215 ? 4.082 -18.953 9.547 1 95.31 215 ASP A O 1
ATOM 1582 N N . LEU A 1 216 ? 3.486 -17.438 11.07 1 93.12 216 LEU A N 1
ATOM 1583 C CA . LEU A 1 216 ? 4.781 -16.766 11.102 1 93.12 216 LEU A CA 1
ATOM 1584 C C . LEU A 1 216 ? 5.875 -17.719 11.57 1 93.12 216 LEU A C 1
ATOM 1586 O O . LEU A 1 216 ? 7.043 -17.562 11.203 1 93.12 216 LEU A O 1
ATOM 1590 N N . ALA A 1 217 ? 5.531 -18.641 12.328 1 93.94 217 ALA A N 1
ATOM 1591 C CA . ALA A 1 217 ? 6.512 -19.594 12.828 1 93.94 217 ALA A CA 1
ATOM 1592 C C . ALA A 1 217 ? 6.91 -20.594 11.742 1 93.94 217 ALA A C 1
ATOM 1594 O O . ALA A 1 217 ? 8.086 -20.953 11.633 1 93.94 217 ALA A O 1
ATOM 1595 N N . GLU A 1 218 ? 5.977 -20.984 10.93 1 97.25 218 GLU A N 1
ATOM 1596 C CA . GLU A 1 218 ? 6.207 -22.031 9.938 1 97.25 218 GLU A CA 1
ATOM 1597 C C . GLU A 1 218 ? 6.707 -21.438 8.625 1 97.25 218 GLU A C 1
ATOM 1599 O O . GLU A 1 218 ? 7.363 -22.141 7.84 1 97.25 218 GLU A O 1
ATOM 1604 N N . TRP A 1 219 ? 6.445 -20.219 8.336 1 98 219 TRP A N 1
ATOM 1605 C CA . TRP A 1 219 ? 6.66 -19.562 7.047 1 98 219 TRP A CA 1
ATOM 1606 C C . TRP A 1 219 ? 8.117 -19.703 6.602 1 98 219 TRP A C 1
ATOM 1608 O O . TRP A 1 219 ? 8.391 -20.172 5.496 1 98 219 TRP A O 1
ATOM 1618 N N . PRO A 1 220 ? 9.094 -19.5 7.461 1 97.88 220 PRO A N 1
ATOM 1619 C CA . PRO A 1 220 ? 10.477 -19.688 7.023 1 97.88 220 PRO A CA 1
ATOM 1620 C C . PRO A 1 220 ? 10.789 -21.125 6.633 1 97.88 220 PRO A C 1
ATOM 1622 O O . PRO A 1 220 ? 11.492 -21.359 5.645 1 97.88 220 PRO A O 1
ATOM 1625 N N . THR A 1 221 ? 10.242 -22.031 7.344 1 98.06 221 THR A N 1
ATOM 1626 C CA . THR A 1 221 ? 10.453 -23.453 7.043 1 98.06 221 THR A CA 1
ATOM 1627 C C . THR A 1 221 ? 9.82 -23.812 5.703 1 98.06 221 THR A C 1
ATOM 1629 O O . THR A 1 221 ? 10.398 -24.562 4.918 1 98.06 221 THR A O 1
ATOM 1632 N N . SER A 1 222 ? 8.672 -23.328 5.488 1 98.56 222 SER A N 1
ATOM 1633 C CA . SER A 1 222 ? 7.98 -23.562 4.227 1 98.56 222 SER A CA 1
ATOM 1634 C C . SER A 1 222 ? 8.781 -23.031 3.043 1 98.56 222 SER A C 1
ATOM 1636 O O . SER A 1 222 ? 8.906 -23.703 2.016 1 98.56 222 SER A O 1
ATOM 1638 N N . VAL A 1 223 ? 9.312 -21.859 3.172 1 98.5 223 VAL A N 1
ATOM 1639 C CA . VAL A 1 223 ? 10.109 -21.234 2.117 1 98.5 223 VAL A CA 1
ATOM 1640 C C . VAL A 1 223 ? 11.375 -22.062 1.87 1 98.5 223 VAL A C 1
ATOM 1642 O O . VAL A 1 223 ? 11.797 -22.234 0.725 1 98.5 223 VAL A O 1
ATOM 1645 N N . GLU A 1 224 ? 11.961 -22.547 2.891 1 98 224 GLU A N 1
ATOM 1646 C CA . GLU A 1 224 ? 13.117 -23.422 2.754 1 98 224 GLU A CA 1
ATOM 1647 C C . GLU A 1 224 ? 12.758 -24.688 1.986 1 98 224 GLU A C 1
ATOM 1649 O O . GLU A 1 224 ? 13.547 -25.172 1.168 1 98 224 GLU A O 1
ATOM 1654 N N . ARG A 1 225 ? 11.641 -25.25 2.26 1 98.56 225 ARG A N 1
ATOM 1655 C CA . ARG A 1 225 ? 11.18 -26.438 1.553 1 98.56 225 ARG A CA 1
ATOM 1656 C C . ARG A 1 225 ? 11.047 -26.172 0.057 1 98.56 225 ARG A C 1
ATOM 1658 O O . ARG A 1 225 ? 11.375 -27.031 -0.765 1 98.56 225 ARG A O 1
ATOM 1665 N N . ILE A 1 226 ? 10.578 -24.969 -0.287 1 98.81 226 ILE A N 1
ATOM 1666 C CA . ILE A 1 226 ? 10.469 -24.578 -1.691 1 98.81 226 ILE A CA 1
ATOM 1667 C C . ILE A 1 226 ? 11.852 -24.609 -2.34 1 98.81 226 ILE A C 1
ATOM 1669 O O . ILE A 1 226 ? 12.031 -25.188 -3.414 1 98.81 226 ILE A O 1
ATOM 1673 N N . GLN A 1 227 ? 12.781 -23.984 -1.664 1 98.19 227 GLN A N 1
ATOM 1674 C CA . GLN A 1 227 ? 14.141 -23.891 -2.188 1 98.19 227 GLN A CA 1
ATOM 1675 C C . GLN A 1 227 ? 14.742 -25.266 -2.396 1 98.19 227 GLN A C 1
ATOM 1677 O O . GLN A 1 227 ? 15.383 -25.531 -3.42 1 98.19 227 GLN A O 1
ATOM 1682 N N . LYS A 1 228 ? 14.539 -26.125 -1.481 1 98.19 228 LYS A N 1
ATOM 1683 C CA . LYS A 1 228 ? 15.086 -27.469 -1.551 1 98.19 228 LYS A CA 1
ATOM 1684 C C . LYS A 1 228 ? 14.422 -28.281 -2.664 1 98.19 228 LYS A C 1
ATOM 1686 O O . LYS A 1 228 ? 15.078 -29.094 -3.32 1 98.19 228 LYS A O 1
ATOM 1691 N N . HIS A 1 229 ? 13.188 -28.031 -2.875 1 98.38 229 HIS A N 1
ATOM 1692 C CA . HIS A 1 229 ? 12.43 -28.797 -3.854 1 98.38 229 HIS A CA 1
ATOM 1693 C C . HIS A 1 229 ? 12.734 -28.344 -5.273 1 98.38 229 HIS A C 1
ATOM 1695 O O . HIS A 1 229 ? 12.719 -29.141 -6.211 1 98.38 229 HIS A O 1
ATOM 1701 N N . TYR A 1 230 ? 12.992 -27.047 -5.41 1 98.44 230 TYR A N 1
ATOM 1702 C CA . TYR A 1 230 ? 13.242 -26.516 -6.742 1 98.44 230 TYR A CA 1
ATOM 1703 C C . TYR A 1 230 ? 14.57 -25.766 -6.789 1 98.44 230 TYR A C 1
ATOM 1705 O O . TYR A 1 230 ? 14.617 -24.594 -7.152 1 98.44 230 TYR A O 1
ATOM 1713 N N . PRO A 1 231 ? 15.664 -26.438 -6.582 1 97.94 231 PRO A N 1
ATOM 1714 C CA . PRO A 1 231 ? 16.969 -25.766 -6.594 1 97.94 231 PRO A CA 1
ATOM 1715 C C . PRO A 1 231 ? 17.359 -25.266 -7.98 1 97.94 231 PRO A C 1
ATOM 1717 O O . PRO A 1 231 ? 18.25 -24.422 -8.109 1 97.94 231 PRO A O 1
ATOM 1720 N N . GLU A 1 232 ? 16.703 -25.719 -9.031 1 97.69 232 GLU A N 1
ATOM 1721 C CA . GLU A 1 232 ? 17.078 -25.375 -10.406 1 97.69 232 GLU A CA 1
ATOM 1722 C C . GLU A 1 232 ? 16.281 -24.172 -10.906 1 97.69 232 GLU A C 1
ATOM 1724 O O . GLU A 1 232 ? 16.531 -23.688 -12.016 1 97.69 232 GLU A O 1
ATOM 1729 N N . ALA A 1 233 ? 15.289 -23.719 -10.102 1 98.31 233 ALA A N 1
ATOM 1730 C CA . ALA A 1 233 ? 14.523 -22.547 -10.531 1 98.31 233 ALA A CA 1
ATOM 1731 C C . ALA A 1 233 ? 15.445 -21.359 -10.812 1 98.31 233 ALA A C 1
ATOM 1733 O O . ALA A 1 233 ? 16.344 -21.062 -10.016 1 98.31 233 ALA A O 1
ATOM 1734 N N . GLU A 1 234 ? 15.172 -20.688 -11.922 1 97.94 234 GLU A N 1
ATOM 1735 C CA . GLU A 1 234 ? 16.016 -19.562 -12.312 1 97.94 234 GLU A CA 1
ATOM 1736 C C . GLU A 1 234 ? 15.281 -18.234 -12.125 1 97.94 234 GLU A C 1
ATOM 1738 O O . GLU A 1 234 ? 15.898 -17.219 -11.789 1 97.94 234 GLU A O 1
ATOM 1743 N N . VAL A 1 235 ? 14.031 -18.234 -12.406 1 98.31 235 VAL A N 1
ATOM 1744 C CA . VAL A 1 235 ? 13.188 -17.062 -12.211 1 98.31 235 VAL A CA 1
ATOM 1745 C C . VAL A 1 235 ? 12.117 -17.375 -11.164 1 98.31 235 VAL A C 1
ATOM 1747 O O . VAL A 1 235 ? 11.453 -18.422 -11.227 1 98.31 235 VAL A O 1
ATOM 1750 N N . VAL A 1 236 ? 12.039 -16.516 -10.195 1 98.81 236 VAL A N 1
ATOM 1751 C CA . VAL A 1 236 ? 11.008 -16.609 -9.164 1 98.81 236 VAL A CA 1
ATOM 1752 C C . VAL A 1 236 ? 10.086 -15.391 -9.227 1 98.81 236 VAL A C 1
ATOM 1754 O O . VAL A 1 236 ? 10.555 -14.25 -9.188 1 98.81 236 VAL A O 1
ATOM 1757 N N . ILE A 1 237 ? 8.812 -15.641 -9.391 1 98.75 237 ILE A N 1
ATOM 1758 C CA . ILE A 1 237 ? 7.812 -14.578 -9.453 1 98.75 237 ILE A CA 1
ATOM 1759 C C . ILE A 1 237 ? 7.016 -14.555 -8.148 1 98.75 237 ILE A C 1
ATOM 1761 O O . ILE A 1 237 ? 6.328 -15.523 -7.812 1 98.75 237 ILE A O 1
ATOM 1765 N N . PRO A 1 238 ? 7.102 -13.5 -7.348 1 98.62 238 PRO A N 1
ATOM 1766 C CA . PRO A 1 238 ? 6.258 -13.383 -6.152 1 98.62 238 PRO A CA 1
ATOM 1767 C C . PRO A 1 238 ? 4.809 -13.039 -6.484 1 98.62 238 PRO A C 1
ATOM 1769 O O . PRO A 1 238 ? 4.492 -12.727 -7.637 1 98.62 238 PRO A O 1
ATOM 1772 N N . GLY A 1 239 ? 3.949 -13.156 -5.508 1 98.12 239 GLY A N 1
ATOM 1773 C CA . GLY A 1 239 ? 2.555 -12.805 -5.715 1 98.12 239 GLY A CA 1
ATOM 1774 C C . GLY A 1 239 ? 2.346 -11.32 -5.957 1 98.12 239 GLY A C 1
ATOM 1775 O O . GLY A 1 239 ? 1.347 -10.914 -6.559 1 98.12 239 GLY A O 1
ATOM 1776 N N . HIS A 1 240 ? 3.256 -10.648 -5.41 1 97.5 240 HIS A N 1
ATOM 1777 C CA . HIS A 1 240 ? 3.232 -9.195 -5.555 1 97.5 240 HIS A CA 1
ATOM 1778 C C . HIS A 1 240 ? 4.629 -8.648 -5.82 1 97.5 240 HIS A C 1
ATOM 1780 O O . HIS A 1 240 ? 5.605 -9.094 -5.207 1 97.5 240 HIS A O 1
ATOM 1786 N N . GLY A 1 241 ? 4.711 -7.73 -6.785 1 96.38 241 GLY A N 1
ATOM 1787 C CA . GLY A 1 241 ? 5.961 -7.008 -6.984 1 96.38 241 GLY A CA 1
ATOM 1788 C C . GLY A 1 241 ? 6.863 -7.656 -8.016 1 96.38 241 GLY A C 1
ATOM 1789 O O . GLY A 1 241 ? 6.398 -8.414 -8.867 1 96.38 241 GLY A O 1
ATOM 1790 N N . LEU A 1 242 ? 8.172 -7.441 -7.922 1 96.69 242 LEU A N 1
ATOM 1791 C CA . LEU A 1 242 ? 9.125 -7.75 -8.992 1 96.69 242 LEU A CA 1
ATOM 1792 C C . LEU A 1 242 ? 9.664 -9.172 -8.836 1 96.69 242 LEU A C 1
ATOM 1794 O O . LEU A 1 242 ? 9.922 -9.625 -7.723 1 96.69 242 LEU A O 1
ATOM 1798 N N . PRO A 1 243 ? 9.875 -9.805 -9.938 1 98.12 243 PRO A N 1
ATOM 1799 C CA . PRO A 1 243 ? 10.531 -11.117 -9.906 1 98.12 243 PRO A CA 1
ATOM 1800 C C . PRO A 1 243 ? 12.016 -11.023 -9.547 1 98.12 243 PRO A C 1
ATOM 1802 O O . PRO A 1 243 ? 12.57 -9.922 -9.469 1 98.12 243 PRO A O 1
ATOM 1805 N N . GLY A 1 244 ? 12.562 -12.109 -9.242 1 97.94 244 GLY A N 1
ATOM 1806 C CA . GLY A 1 244 ? 13.977 -12.305 -8.977 1 97.94 244 GLY A CA 1
ATOM 1807 C C . GLY A 1 244 ? 14.414 -13.75 -9.133 1 97.94 244 GLY A C 1
ATOM 1808 O O . GLY A 1 244 ? 13.906 -14.469 -9.992 1 97.94 244 GLY A O 1
ATOM 1809 N N . GLY A 1 245 ? 15.477 -14.047 -8.445 1 98 245 GLY A N 1
ATOM 1810 C CA . GLY A 1 245 ? 15.93 -15.43 -8.375 1 98 245 GLY A CA 1
ATOM 1811 C C . GLY A 1 245 ? 15.602 -16.094 -7.051 1 98 245 GLY A C 1
ATOM 1812 O O . GLY A 1 245 ? 14.68 -15.672 -6.352 1 98 245 GLY A O 1
ATOM 1813 N N . LEU A 1 246 ? 16.328 -17.141 -6.824 1 97.88 246 LEU A N 1
ATOM 1814 C CA . LEU A 1 246 ? 16.094 -17.922 -5.609 1 97.88 246 LEU A CA 1
ATOM 1815 C C . LEU A 1 246 ? 16.375 -17.078 -4.367 1 97.88 246 LEU A C 1
ATOM 1817 O O . LEU A 1 246 ? 15.945 -17.438 -3.268 1 97.88 246 LEU A O 1
ATOM 1821 N N . ASP A 1 247 ? 17.031 -15.969 -4.508 1 98 247 ASP A N 1
ATOM 1822 C CA . ASP A 1 247 ? 17.312 -15.094 -3.379 1 98 247 ASP A CA 1
ATOM 1823 C C . ASP A 1 247 ? 16.031 -14.516 -2.789 1 98 247 ASP A C 1
ATOM 1825 O O . ASP A 1 247 ? 16.016 -14.07 -1.64 1 98 247 ASP A O 1
ATOM 1829 N N . LEU A 1 248 ? 14.961 -14.469 -3.531 1 98.62 248 LEU A N 1
ATOM 1830 C CA . LEU A 1 248 ? 13.68 -14.016 -3.004 1 98.62 248 LEU A CA 1
ATOM 1831 C C . LEU A 1 248 ? 13.234 -14.898 -1.838 1 98.62 248 LEU A C 1
ATOM 1833 O O . LEU A 1 248 ? 12.602 -14.414 -0.898 1 98.62 248 LEU A O 1
ATOM 1837 N N . LEU A 1 249 ? 13.562 -16.188 -1.939 1 98.62 249 LEU A N 1
ATOM 1838 C CA . LEU A 1 249 ? 13.141 -17.125 -0.899 1 98.62 249 LEU A CA 1
ATOM 1839 C C . LEU A 1 249 ? 13.844 -16.812 0.419 1 98.62 249 LEU A C 1
ATOM 1841 O O . LEU A 1 249 ? 13.195 -16.656 1.454 1 98.62 249 LEU A O 1
ATOM 1845 N N . GLN A 1 250 ? 15.117 -16.672 0.357 1 97.44 250 GLN A N 1
ATOM 1846 C CA . GLN A 1 250 ? 15.859 -16.328 1.563 1 97.44 250 GLN A CA 1
ATOM 1847 C C . GLN A 1 250 ? 15.438 -14.961 2.104 1 97.44 250 GLN A C 1
ATOM 1849 O O . GLN A 1 250 ? 15.328 -14.781 3.318 1 97.44 250 GLN A O 1
ATOM 1854 N N . HIS A 1 251 ? 15.281 -14.039 1.218 1 98 251 HIS A N 1
ATOM 1855 C CA . HIS A 1 251 ? 14.836 -12.711 1.625 1 98 251 HIS A CA 1
ATOM 1856 C C . HIS A 1 251 ? 13.5 -12.789 2.363 1 98 251 HIS A C 1
ATOM 1858 O O . HIS A 1 251 ? 13.328 -12.148 3.404 1 98 251 HIS A O 1
ATOM 1864 N N . THR A 1 252 ? 12.578 -13.547 1.863 1 98.06 252 THR A N 1
ATOM 1865 C CA . THR A 1 252 ? 11.273 -13.727 2.49 1 98.06 252 THR A CA 1
ATOM 1866 C C . THR A 1 252 ? 11.422 -14.289 3.9 1 98.06 252 THR A C 1
ATOM 1868 O O . THR A 1 252 ? 10.812 -13.773 4.844 1 98.06 252 THR A O 1
ATOM 1871 N N . ALA A 1 253 ? 12.242 -15.289 4.027 1 97.44 253 ALA A N 1
ATOM 1872 C CA . ALA A 1 253 ? 12.477 -15.867 5.352 1 97.44 253 ALA A CA 1
ATOM 1873 C C . ALA A 1 253 ? 13 -14.812 6.324 1 97.44 253 ALA A C 1
ATOM 1875 O O . ALA A 1 253 ? 12.547 -14.734 7.469 1 97.44 253 ALA A O 1
ATOM 1876 N N . ASN A 1 254 ? 13.898 -14.016 5.898 1 96.25 254 ASN A N 1
ATOM 1877 C CA . ASN A 1 254 ? 14.492 -12.977 6.738 1 96.25 254 ASN A CA 1
ATOM 1878 C C . ASN A 1 254 ? 13.453 -11.945 7.168 1 96.25 254 ASN A C 1
ATOM 1880 O O . ASN A 1 254 ? 13.414 -11.547 8.336 1 96.25 254 ASN A O 1
ATOM 1884 N N . VAL A 1 255 ? 12.664 -11.555 6.219 1 94.12 255 VAL A N 1
ATOM 1885 C CA . VAL A 1 255 ? 11.664 -10.523 6.492 1 94.12 255 VAL A CA 1
ATOM 1886 C C . VAL A 1 255 ? 10.633 -11.055 7.48 1 94.12 255 VAL A C 1
ATOM 1888 O O . VAL A 1 255 ? 10.219 -10.336 8.391 1 94.12 255 VAL A O 1
ATOM 1891 N N . VAL A 1 256 ? 10.242 -12.234 7.355 1 94.56 256 VAL A N 1
ATOM 1892 C CA . VAL A 1 256 ? 9.242 -12.852 8.219 1 94.56 256 VAL A CA 1
ATOM 1893 C C . VAL A 1 256 ? 9.812 -13.031 9.625 1 94.56 256 VAL A C 1
ATOM 1895 O O . VAL A 1 256 ? 9.141 -12.742 10.617 1 94.56 256 VAL A O 1
ATOM 1898 N N . LYS A 1 257 ? 11.023 -13.445 9.727 1 93.19 257 LYS A N 1
ATOM 1899 C CA . LYS A 1 257 ? 11.68 -13.602 11.023 1 93.19 257 LYS A CA 1
ATOM 1900 C C . LYS A 1 257 ? 11.789 -12.266 11.742 1 93.19 257 LYS A C 1
ATOM 1902 O O . LYS A 1 257 ? 11.586 -12.195 12.961 1 93.19 257 LYS A O 1
ATOM 1907 N N . ALA A 1 258 ? 12.062 -11.242 10.984 1 87.88 258 ALA A N 1
ATOM 1908 C CA . ALA A 1 258 ? 12.18 -9.914 11.562 1 87.88 258 ALA A CA 1
ATOM 1909 C C . ALA A 1 258 ? 10.836 -9.43 12.109 1 87.88 258 ALA A C 1
ATOM 1911 O O . ALA A 1 258 ? 10.789 -8.742 13.133 1 87.88 258 ALA A O 1
ATOM 1912 N N . HIS A 1 259 ? 9.797 -9.742 11.414 1 82.75 259 HIS A N 1
ATOM 1913 C CA . HIS A 1 259 ? 8.461 -9.383 11.859 1 82.75 259 HIS A CA 1
ATOM 1914 C C . HIS A 1 259 ? 8.125 -10.055 13.188 1 82.75 259 HIS A C 1
ATOM 1916 O O . HIS A 1 259 ? 7.586 -9.406 14.094 1 82.75 259 HIS A O 1
ATOM 1922 N N . LYS A 1 260 ? 8.391 -11.188 13.289 1 72.06 260 LYS A N 1
ATOM 1923 C CA . LYS A 1 260 ? 8.094 -11.969 14.492 1 72.06 260 LYS A CA 1
ATOM 1924 C C . LYS A 1 260 ? 8.828 -11.406 15.703 1 72.06 260 LYS A C 1
ATOM 1926 O O . LYS A 1 260 ? 8.258 -11.32 16.797 1 72.06 260 LYS A O 1
ATOM 1931 N N . ASN A 1 261 ? 10 -11.016 15.57 1 69.44 261 ASN A N 1
ATOM 1932 C CA . ASN A 1 261 ? 10.812 -10.5 16.672 1 69.44 261 ASN A CA 1
ATOM 1933 C C . ASN A 1 261 ? 10.289 -9.156 17.172 1 69.44 261 ASN A C 1
ATOM 1935 O O . ASN A 1 261 ? 10.398 -8.844 18.359 1 69.44 261 ASN A O 1
ATOM 1939 N N . ARG A 1 262 ? 9.719 -8.391 16.297 1 63.72 262 ARG A N 1
ATOM 1940 C CA . ARG A 1 262 ? 9.164 -7.102 16.688 1 63.72 262 ARG A CA 1
ATOM 1941 C C . ARG A 1 262 ? 7.855 -7.285 17.453 1 63.72 262 ARG A C 1
ATOM 1943 O O . ARG A 1 262 ? 7.551 -6.512 18.375 1 63.72 262 ARG A O 1
ATOM 1950 N N . SER A 1 263 ? 7.121 -8.328 17.156 1 56.91 263 SER A N 1
ATOM 1951 C CA . SER A 1 263 ? 5.848 -8.602 17.812 1 56.91 263 SER A CA 1
ATOM 1952 C C . SER A 1 263 ? 6.059 -9.211 19.188 1 56.91 263 SER A C 1
ATOM 1954 O O . SER A 1 263 ? 5.238 -9.016 20.094 1 56.91 263 SER A O 1
ATOM 1956 N N . VAL A 1 264 ? 7.18 -10 19.344 1 44.09 264 VAL A N 1
ATOM 1957 C CA . VAL A 1 264 ? 7.465 -10.617 20.641 1 44.09 264 VAL A CA 1
ATOM 1958 C C . VAL A 1 264 ? 8.117 -9.594 21.562 1 44.09 264 VAL A C 1
ATOM 1960 O O . VAL A 1 264 ? 7.992 -9.695 22.797 1 44.09 264 VAL A O 1
ATOM 1963 N N . ALA A 1 265 ? 8.969 -8.758 21 1 39.22 265 ALA A N 1
ATOM 1964 C CA . ALA A 1 265 ? 9.602 -7.805 21.906 1 39.22 265 ALA A CA 1
ATOM 1965 C C . ALA A 1 265 ? 8.57 -6.855 22.516 1 39.22 265 ALA A C 1
ATOM 1967 O O . ALA A 1 265 ? 8.875 -6.117 23.453 1 39.22 265 ALA A O 1
ATOM 1968 N N . GLU A 1 266 ? 7.434 -6.66 22.062 1 40.34 266 GLU A N 1
ATOM 1969 C CA . GLU A 1 266 ? 6.441 -5.762 22.656 1 40.34 266 GLU A CA 1
ATOM 1970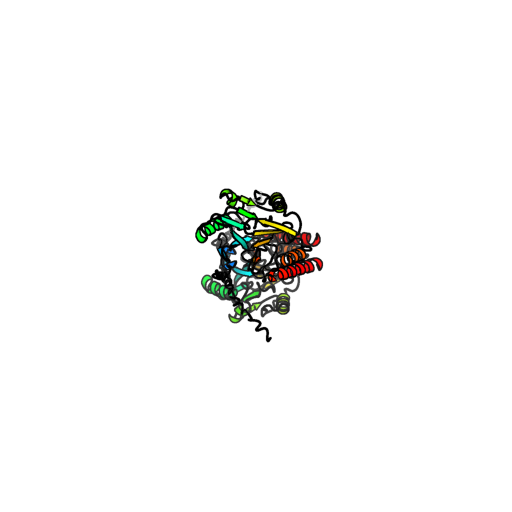 C C . GLU A 1 266 ? 5.523 -6.504 23.625 1 40.34 266 GLU A C 1
ATOM 1972 O O . GLU A 1 266 ? 5.164 -7.656 23.375 1 40.34 266 GLU A O 1
ATOM 1977 N N . MET B 1 1 ? -59.594 65.5 41.031 1 28.8 1 MET B N 1
ATOM 1978 C CA . MET B 1 1 ? -58.781 65.938 39.906 1 28.8 1 MET B CA 1
ATOM 1979 C C . MET B 1 1 ? -58 64.812 39.312 1 28.8 1 MET B C 1
ATOM 1981 O O . MET B 1 1 ? -57.25 64.125 40.031 1 28.8 1 MET B O 1
ATOM 1985 N N . LEU B 1 2 ? -58.562 64.188 38.219 1 27.25 2 LEU B N 1
ATOM 1986 C CA . LEU B 1 2 ? -58.312 63.031 37.344 1 27.25 2 LEU B CA 1
ATOM 1987 C C . LEU B 1 2 ? -57 63.188 36.594 1 27.25 2 LEU B C 1
ATOM 1989 O O . LEU B 1 2 ? -56.875 64.125 35.75 1 27.25 2 LEU B O 1
ATOM 1993 N N . LYS B 1 3 ? -55.812 63 37.375 1 31.97 3 LYS B N 1
ATOM 1994 C CA . LYS B 1 3 ? -54.469 63.188 36.875 1 31.97 3 LYS B CA 1
ATOM 1995 C C . LYS B 1 3 ? -54.25 62.438 35.562 1 31.97 3 LYS B C 1
ATOM 1997 O O . LYS B 1 3 ? -54.406 61.219 35.531 1 31.97 3 LYS B O 1
ATOM 2002 N N . VAL B 1 4 ? -54.469 63.062 34.344 1 31.09 4 VAL B N 1
ATOM 2003 C CA . VAL B 1 4 ? -54.281 62.625 32.969 1 31.09 4 VAL B CA 1
ATOM 2004 C C . VAL B 1 4 ? -52.844 62.188 32.75 1 31.09 4 VAL B C 1
ATOM 2006 O O . VAL B 1 4 ? -51.938 63 32.844 1 31.09 4 VAL B O 1
ATOM 2009 N N . ILE B 1 5 ? -52.312 61.062 33.281 1 34.06 5 ILE B N 1
ATOM 2010 C CA . ILE B 1 5 ? -50.969 60.562 33.094 1 34.06 5 ILE B CA 1
ATOM 2011 C C . ILE B 1 5 ? -50.688 60.312 31.625 1 34.06 5 ILE B C 1
ATOM 2013 O O . ILE B 1 5 ? -51.406 59.562 30.969 1 34.06 5 ILE B O 1
ATOM 2017 N N . SER B 1 6 ? -50.25 61.375 30.859 1 30.61 6 SER B N 1
ATOM 2018 C CA . SER B 1 6 ? -49.844 61.281 29.453 1 30.61 6 SER B CA 1
ATOM 2019 C C . SER B 1 6 ? -48.812 60.219 29.234 1 30.61 6 SER B C 1
ATOM 2021 O O . SER B 1 6 ? -47.781 60.188 29.922 1 30.61 6 SER B O 1
ATOM 2023 N N . SER B 1 7 ? -49.188 58.969 28.859 1 31.75 7 SER B N 1
ATOM 2024 C CA . SER B 1 7 ? -48.406 57.781 28.5 1 31.75 7 SER B CA 1
ATOM 2025 C C . SER B 1 7 ? -47.5 58.062 27.312 1 31.75 7 SER B C 1
ATOM 2027 O O . SER B 1 7 ? -48 58.375 26.219 1 31.75 7 SER B O 1
ATOM 2029 N N . LEU B 1 8 ? -46.344 58.781 27.484 1 33.88 8 LEU B N 1
ATOM 2030 C CA . LEU B 1 8 ? -45.344 58.969 26.438 1 33.88 8 LEU B CA 1
ATOM 2031 C C . LEU B 1 8 ? -44.969 57.656 25.797 1 33.88 8 LEU B C 1
ATOM 2033 O O . LEU B 1 8 ? -44.5 56.719 26.484 1 33.88 8 LEU B O 1
ATOM 2037 N N . LEU B 1 9 ? -45.594 57.25 24.672 1 31.41 9 LEU B N 1
ATOM 2038 C CA . LEU B 1 9 ? -45.344 56.125 23.781 1 31.41 9 LEU B CA 1
ATOM 2039 C C . LEU B 1 9 ? -43.938 56.219 23.188 1 31.41 9 LEU B C 1
ATOM 2041 O O . LEU B 1 9 ? -43.625 57.156 22.438 1 31.41 9 LEU B O 1
ATOM 2045 N N . VAL B 1 10 ? -42.875 55.906 23.984 1 33.03 10 VAL B N 1
ATOM 2046 C CA . VAL B 1 10 ? -41.531 55.844 23.453 1 33.03 10 VAL B CA 1
ATOM 2047 C C . VAL B 1 10 ? -41.5 54.844 22.281 1 33.03 10 VAL B C 1
ATOM 2049 O O . VAL B 1 10 ? -41.875 53.688 22.453 1 33.03 10 VAL B O 1
ATOM 2052 N N . TYR B 1 11 ? -41.531 55.312 21.016 1 31.59 11 TYR B N 1
ATOM 2053 C CA . TYR B 1 11 ? -41.312 54.562 19.781 1 31.59 11 TY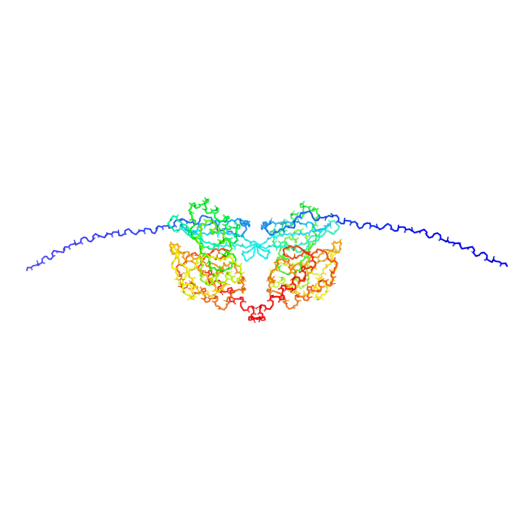R B CA 1
ATOM 2054 C C . TYR B 1 11 ? -39.969 53.875 19.797 1 31.59 11 TYR B C 1
ATOM 2056 O O . TYR B 1 11 ? -38.938 54.562 19.844 1 31.59 11 TYR B O 1
ATOM 2064 N N . MET B 1 12 ? -39.844 52.719 20.484 1 30.8 12 MET B N 1
ATOM 2065 C CA . MET B 1 12 ? -38.625 51.906 20.406 1 30.8 12 MET B CA 1
ATOM 2066 C C . MET B 1 12 ? -38.312 51.531 18.953 1 30.8 12 MET B C 1
ATOM 2068 O O . MET B 1 12 ? -39.125 50.906 18.281 1 30.8 12 MET B O 1
ATOM 2072 N N . THR B 1 13 ? -37.625 52.438 18.234 1 33.97 13 THR B N 1
ATOM 2073 C CA . THR B 1 13 ? -37.094 52.062 16.922 1 33.97 13 THR B CA 1
ATOM 2074 C C . THR B 1 13 ? -36.281 50.781 17.031 1 33.97 13 THR B C 1
ATOM 2076 O O . THR B 1 13 ? -35.344 50.688 17.812 1 33.97 13 THR B O 1
ATOM 2079 N N . ALA B 1 14 ? -36.906 49.531 16.828 1 34.31 14 ALA B N 1
ATOM 2080 C CA . ALA B 1 14 ? -36.219 48.25 16.672 1 34.31 14 ALA B CA 1
ATOM 2081 C C . ALA B 1 14 ? -35.156 48.312 15.602 1 34.31 14 ALA B C 1
ATOM 2083 O O . ALA B 1 14 ? -35.438 48.531 14.422 1 34.31 14 ALA B O 1
ATOM 2084 N N . SER B 1 15 ? -33.906 48.844 15.93 1 32.25 15 SER B N 1
ATOM 2085 C CA . SER B 1 15 ? -32.844 48.625 14.969 1 32.25 15 SER B CA 1
ATOM 2086 C C . SER B 1 15 ? -32.781 47.156 14.531 1 32.25 15 SER B C 1
ATOM 2088 O O . SER B 1 15 ? -32.688 46.25 15.367 1 32.25 15 SER B O 1
ATOM 2090 N N . VAL B 1 16 ? -33.438 46.781 13.438 1 35.03 16 VAL B N 1
ATOM 2091 C CA . VAL B 1 16 ? -33.25 45.5 12.789 1 35.03 16 VAL B CA 1
ATOM 2092 C C . VAL B 1 16 ? -31.766 45.188 12.641 1 35.03 16 VAL B C 1
ATOM 2094 O O . VAL B 1 16 ? -31.047 45.875 11.922 1 35.03 16 VAL B O 1
ATOM 2097 N N . MET B 1 17 ? -31.156 44.625 13.719 1 32.94 17 MET B N 1
ATOM 2098 C CA . MET B 1 17 ? -29.828 44.031 13.477 1 32.94 17 MET B CA 1
ATOM 2099 C C . MET B 1 17 ? -29.844 43.188 12.219 1 32.94 17 MET B C 1
ATOM 2101 O O . MET B 1 17 ? -30.625 42.25 12.109 1 32.94 17 MET B O 1
ATOM 2105 N N . ALA B 1 18 ? -29.484 43.719 11.07 1 35.88 18 ALA B N 1
ATOM 2106 C CA . ALA B 1 18 ? -29.172 42.875 9.906 1 35.88 18 ALA B CA 1
ATOM 2107 C C . ALA B 1 18 ? -28.406 41.625 10.32 1 35.88 18 ALA B C 1
ATOM 2109 O O . ALA B 1 18 ? -27.312 41.719 10.883 1 35.88 18 ALA B O 1
ATOM 2110 N N . VAL B 1 19 ? -29.094 40.594 10.586 1 35.59 19 VAL B N 1
ATOM 2111 C CA . VAL B 1 19 ? -28.453 39.281 10.633 1 35.59 19 VAL B CA 1
ATOM 2112 C C . VAL B 1 19 ? -27.516 39.125 9.438 1 35.59 19 VAL B C 1
ATOM 2114 O O . VAL B 1 19 ? -27.953 39.156 8.289 1 35.59 19 VAL B O 1
ATOM 2117 N N . ALA B 1 20 ? -26.25 39.594 9.656 1 34.88 20 ALA B N 1
ATOM 2118 C CA . ALA B 1 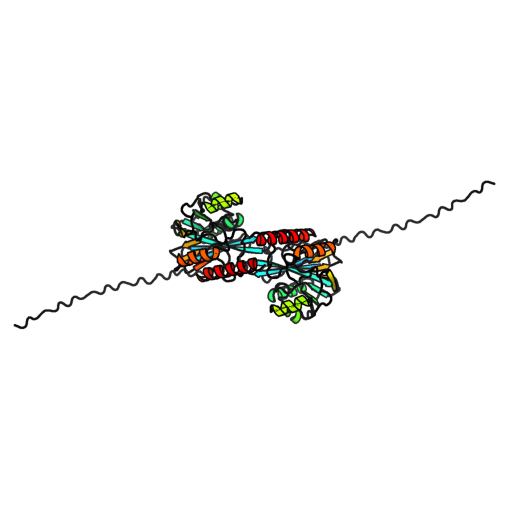20 ? -25.266 39.156 8.664 1 34.88 20 ALA B CA 1
ATOM 2119 C C . ALA B 1 20 ? -25.531 37.75 8.195 1 34.88 20 ALA B C 1
ATOM 2121 O O . ALA B 1 20 ? -25.656 36.812 9.023 1 34.88 20 ALA B O 1
ATOM 2122 N N . SER B 1 21 ? -26.281 37.625 7.121 1 35 21 SER B N 1
ATOM 2123 C CA . SER B 1 21 ? -26.281 36.281 6.512 1 35 21 SER B CA 1
ATOM 2124 C C . SER B 1 21 ? -24.906 35.625 6.598 1 35 21 SER B C 1
ATOM 2126 O O . SER B 1 21 ? -23.891 36.281 6.379 1 35 21 SER B O 1
ATOM 2128 N N . PRO B 1 22 ? -24.828 34.594 7.395 1 34.38 22 PRO B N 1
ATOM 2129 C CA . PRO B 1 22 ? -23.516 33.906 7.305 1 34.38 22 PRO B CA 1
ATOM 2130 C C . PRO B 1 22 ? -22.969 33.906 5.883 1 34.38 22 PRO B C 1
ATOM 2132 O O . PRO B 1 22 ? -23.719 33.688 4.93 1 34.38 22 PRO B O 1
ATOM 2135 N N . LEU B 1 23 ? -22.094 34.719 5.496 1 29.64 23 LEU B N 1
ATOM 2136 C CA . LEU B 1 23 ? -21.375 34.469 4.254 1 29.64 23 LEU B CA 1
ATOM 2137 C C . LEU B 1 23 ? -21.281 32.969 3.967 1 29.64 23 LEU B C 1
ATOM 2139 O O . LEU B 1 23 ? -20.781 32.219 4.801 1 29.64 23 LEU B O 1
ATOM 2143 N N . ALA B 1 24 ? -22.203 32.438 3.291 1 36.06 24 ALA B N 1
ATOM 2144 C CA . ALA B 1 24 ? -21.953 31.156 2.611 1 36.06 24 ALA B CA 1
ATOM 2145 C C . ALA B 1 24 ? -20.5 31.031 2.191 1 36.06 24 ALA B C 1
ATOM 2147 O O . ALA B 1 24 ? -20.016 31.812 1.37 1 36.06 24 ALA B O 1
ATOM 2148 N N . HIS B 1 25 ? -19.609 30.797 3.219 1 37.03 25 HIS B N 1
ATOM 2149 C CA . HIS B 1 25 ? -18.297 30.328 2.803 1 37.03 25 HIS B CA 1
ATOM 2150 C C . HIS B 1 25 ? -18.375 29.5 1.519 1 37.03 25 HIS B C 1
ATOM 2152 O O . HIS B 1 25 ? -18.766 28.328 1.547 1 37.03 25 HIS B O 1
ATOM 2158 N N . SER B 1 26 ? -18.812 30.062 0.524 1 38.59 26 SER B N 1
ATOM 2159 C CA . SER B 1 26 ? -19.234 29.547 -0.771 1 38.59 26 SER B CA 1
ATOM 2160 C C . SER B 1 26 ? -18.172 28.625 -1.372 1 38.59 26 SER B C 1
ATOM 2162 O O . SER B 1 26 ? -18.375 28.062 -2.453 1 38.59 26 SER B O 1
ATOM 2164 N N . GLY B 1 27 ? -16.797 28.828 -1.053 1 39.62 27 GLY B N 1
ATOM 2165 C CA . GLY B 1 27 ? -16.047 28.078 -2.051 1 39.62 27 GLY B CA 1
ATOM 2166 C C . GLY B 1 27 ? -16.219 26.562 -1.906 1 39.62 27 GLY B C 1
ATOM 2167 O O . GLY B 1 27 ? -15.609 25.953 -1.027 1 39.62 27 GLY B O 1
ATOM 2168 N N . GLU B 1 28 ? -17.344 26.062 -2.104 1 44.94 28 GLU B N 1
ATOM 2169 C CA . GLU B 1 28 ? -17.578 24.625 -2.168 1 44.94 28 GLU B CA 1
ATOM 2170 C C . GLU B 1 28 ? -16.438 23.906 -2.895 1 44.94 28 GLU B C 1
ATOM 2172 O O . GLU B 1 28 ? -15.914 24.422 -3.881 1 44.94 28 GLU B O 1
ATOM 2177 N N . PRO B 1 29 ? -15.719 23.094 -2.158 1 55.06 29 PRO B N 1
ATOM 2178 C CA . PRO B 1 29 ? -14.711 22.328 -2.883 1 55.06 29 PRO B CA 1
ATOM 2179 C C . PRO B 1 29 ? -15.188 21.875 -4.262 1 55.06 29 PRO B C 1
ATOM 2181 O O . PRO B 1 29 ? -16.359 21.5 -4.422 1 55.06 29 PRO B O 1
ATOM 2184 N N . SER B 1 30 ? -14.641 22.438 -5.355 1 57.47 30 SER B N 1
ATOM 2185 C CA . SER B 1 30 ? -15 22 -6.703 1 57.47 30 SER B CA 1
ATOM 2186 C C . SER B 1 30 ? -14.375 20.656 -7.039 1 57.47 30 SER B C 1
ATOM 2188 O O . SER B 1 30 ? -13.148 20.531 -7.066 1 57.47 30 SER B O 1
ATOM 2190 N N . GLY B 1 31 ? -15.125 19.656 -7.066 1 76.81 31 GLY B N 1
ATOM 2191 C CA . GLY B 1 31 ? -14.797 18.344 -7.598 1 76.81 31 GLY B CA 1
ATOM 2192 C C . GLY B 1 31 ? -14.5 17.312 -6.52 1 76.81 31 GLY B C 1
ATOM 2193 O O . GLY B 1 31 ? -14.68 17.594 -5.332 1 76.81 31 GLY B O 1
ATOM 2194 N N . GLU B 1 32 ? -14.172 16.156 -6.832 1 90.38 32 GLU B N 1
ATOM 2195 C CA . GLU B 1 32 ? -13.93 15.055 -5.914 1 90.38 32 GLU B CA 1
ATOM 2196 C C . GLU B 1 32 ? -12.477 15.047 -5.434 1 90.38 32 GLU B C 1
ATOM 2198 O O . GLU B 1 32 ? -11.57 15.398 -6.188 1 90.38 32 GLU B O 1
ATOM 2203 N N . TYR B 1 33 ? -12.289 14.844 -4.176 1 95.44 33 TYR B N 1
ATOM 2204 C CA . TYR B 1 33 ? -10.953 14.68 -3.625 1 95.44 33 TYR B CA 1
ATOM 2205 C C . TYR B 1 33 ? -10.172 13.617 -4.398 1 95.44 33 TYR B C 1
ATOM 2207 O O . TYR B 1 33 ? -10.672 12.516 -4.625 1 95.44 33 TYR B O 1
ATOM 2215 N N . PRO B 1 34 ? -8.992 13.969 -4.816 1 93.94 34 PRO B N 1
ATOM 2216 C CA . PRO B 1 34 ? -8.234 13.016 -5.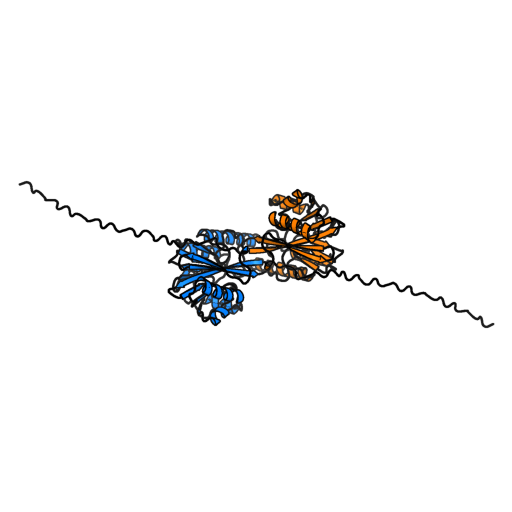641 1 93.94 34 PRO B CA 1
ATOM 2217 C C . PRO B 1 34 ? -7.859 11.75 -4.879 1 93.94 34 PRO B C 1
ATOM 2219 O O . PRO B 1 34 ? -7.523 11.812 -3.691 1 93.94 34 PRO B O 1
ATOM 2222 N N . THR B 1 35 ? -7.91 10.656 -5.57 1 91.69 35 THR B N 1
ATOM 2223 C CA . THR B 1 35 ? -7.508 9.383 -4.988 1 91.69 35 THR B CA 1
ATOM 2224 C C . THR B 1 35 ? -6.148 8.945 -5.523 1 91.69 35 THR B C 1
ATOM 2226 O O . THR B 1 35 ? -5.641 9.516 -6.488 1 91.69 35 THR B O 1
ATOM 2229 N N . VAL B 1 36 ? -5.613 7.938 -4.918 1 92.12 36 VAL B N 1
ATOM 2230 C CA . VAL B 1 36 ? -4.293 7.418 -5.254 1 92.12 36 VAL B CA 1
ATOM 2231 C C . VAL B 1 36 ? -4.27 6.973 -6.715 1 92.12 36 VAL B C 1
ATOM 2233 O O . VAL B 1 36 ? -3.244 7.098 -7.391 1 92.12 36 VAL B O 1
ATOM 2236 N N . ASN B 1 37 ? -5.348 6.605 -7.305 1 88.75 37 ASN B N 1
ATOM 2237 C CA . ASN B 1 37 ? -5.426 6.086 -8.664 1 88.75 37 ASN B CA 1
ATOM 2238 C C . ASN B 1 37 ? -5.305 7.203 -9.703 1 88.75 37 ASN B C 1
ATOM 2240 O O . ASN B 1 37 ? -5.039 6.945 -10.875 1 88.75 37 ASN B O 1
ATOM 2244 N N . GLU B 1 38 ? -5.492 8.367 -9.273 1 90.12 38 GLU B N 1
ATOM 2245 C CA . GLU B 1 38 ? -5.605 9.492 -10.195 1 90.12 38 GLU B CA 1
ATOM 2246 C C . GLU B 1 38 ? -4.324 10.32 -10.219 1 90.12 38 GLU B C 1
ATOM 2248 O O . GLU B 1 38 ? -4.234 11.32 -10.938 1 90.12 38 GLU B O 1
ATOM 2253 N N . ILE B 1 39 ? -3.371 9.93 -9.43 1 93.62 39 ILE B N 1
ATOM 2254 C CA . ILE B 1 39 ? -2.172 10.75 -9.281 1 93.62 39 ILE B CA 1
ATOM 2255 C C . ILE B 1 39 ? -0.932 9.891 -9.539 1 93.62 39 ILE B C 1
ATOM 2257 O O . ILE B 1 39 ? -0.486 9.148 -8.664 1 93.62 39 ILE B O 1
ATOM 2261 N N . PRO B 1 40 ? -0.314 10.062 -10.656 1 90.62 40 PRO B N 1
ATOM 2262 C CA . PRO B 1 40 ? 0.929 9.336 -10.906 1 90.62 40 PRO B CA 1
ATOM 2263 C C . PRO B 1 40 ? 2.039 9.703 -9.922 1 90.62 40 PRO B C 1
ATOM 2265 O O . PRO B 1 40 ? 2.115 10.852 -9.477 1 90.62 40 PRO B O 1
ATOM 2268 N N . VAL B 1 41 ? 2.865 8.742 -9.656 1 89.44 41 VAL B N 1
ATOM 2269 C CA . VAL B 1 41 ? 4.02 9.039 -8.82 1 89.44 41 VAL B CA 1
ATOM 2270 C C . VAL B 1 41 ? 4.844 10.164 -9.445 1 89.44 41 VAL B C 1
ATOM 2272 O O . VAL B 1 41 ? 5.082 10.164 -10.656 1 89.44 41 VAL B O 1
ATOM 2275 N N . GLY B 1 42 ? 5.25 11.078 -8.68 1 90.25 42 GLY B N 1
ATOM 2276 C CA . GLY B 1 42 ? 6.012 12.219 -9.172 1 90.25 42 GLY B CA 1
ATOM 2277 C C . GLY B 1 42 ? 5.148 13.422 -9.484 1 90.25 42 GLY B C 1
ATOM 2278 O O . GLY B 1 42 ? 5.668 14.508 -9.758 1 90.25 42 GLY B O 1
ATOM 2279 N N . GLU B 1 43 ? 3.893 13.242 -9.406 1 94.69 43 GLU B N 1
ATOM 2280 C CA . GLU B 1 43 ? 2.965 14.359 -9.602 1 94.69 43 GLU B CA 1
ATOM 2281 C C . GLU B 1 43 ? 2.24 14.703 -8.305 1 94.69 43 GLU B C 1
ATOM 2283 O O . GLU B 1 43 ? 2.238 13.906 -7.355 1 94.69 43 GLU B O 1
ATOM 2288 N N . VAL B 1 44 ? 1.733 15.938 -8.258 1 98.19 44 VAL B N 1
ATOM 2289 C CA . VAL B 1 44 ? 1.002 16.422 -7.09 1 98.19 44 VAL B CA 1
ATOM 2290 C C . VAL B 1 44 ? -0.299 17.078 -7.535 1 98.19 44 VAL B C 1
ATOM 2292 O O . VAL B 1 44 ? -0.337 17.766 -8.562 1 98.19 44 VAL B O 1
ATOM 2295 N N . ARG B 1 45 ? -1.308 16.859 -6.777 1 98 45 ARG B N 1
ATOM 2296 C CA . ARG B 1 45 ? -2.594 17.516 -7 1 98 45 ARG B CA 1
ATOM 2297 C C . ARG B 1 45 ? -2.943 18.438 -5.836 1 98 45 ARG B C 1
ATOM 2299 O O . ARG B 1 45 ? -2.643 18.125 -4.68 1 98 45 ARG B O 1
ATOM 2306 N N . LEU B 1 46 ? -3.535 19.594 -6.18 1 98.38 46 LEU B N 1
ATOM 2307 C CA . LEU B 1 46 ? -4.102 20.469 -5.164 1 98.38 46 LEU B CA 1
ATOM 2308 C C . LEU B 1 46 ? -5.621 20.359 -5.133 1 98.38 46 LEU B C 1
ATOM 2310 O O . LEU B 1 46 ? -6.262 20.25 -6.18 1 98.38 46 LEU B O 1
ATOM 2314 N N . TYR B 1 47 ? -6.184 20.375 -3.971 1 98.06 47 TYR B N 1
ATOM 2315 C CA . TYR B 1 47 ? -7.629 20.359 -3.77 1 98.06 47 TYR B CA 1
ATOM 2316 C C . TYR B 1 47 ? -8.055 21.438 -2.783 1 98.06 47 TYR B C 1
ATOM 2318 O O . TYR B 1 47 ? -7.641 21.422 -1.621 1 98.06 47 TYR B O 1
ATOM 2326 N N . GLN B 1 48 ? -8.859 22.359 -3.188 1 97.88 48 GLN B N 1
ATOM 2327 C CA . GLN B 1 48 ? -9.289 23.438 -2.293 1 97.88 48 GLN B CA 1
ATOM 2328 C C . GLN B 1 48 ? -10.375 22.953 -1.342 1 97.88 48 GLN B C 1
ATOM 2330 O O . GLN B 1 48 ? -11.484 22.609 -1.774 1 97.88 48 GLN B O 1
ATOM 2335 N N . ILE B 1 49 ? -10.07 23 -0.091 1 97.25 49 ILE B N 1
ATOM 2336 C CA . ILE B 1 49 ? -10.969 22.547 0.968 1 97.25 49 ILE B CA 1
ATOM 2337 C C . ILE B 1 49 ? -11.906 23.688 1.358 1 97.25 49 ILE B C 1
ATOM 2339 O O . ILE B 1 49 ? -13.094 23.469 1.601 1 97.25 49 ILE B O 1
ATOM 2343 N N . ALA B 1 50 ? -11.375 24.859 1.488 1 97.19 50 ALA B N 1
ATOM 2344 C CA . ALA B 1 50 ? -12.039 26.109 1.874 1 97.19 50 ALA B CA 1
ATOM 2345 C C . ALA B 1 50 ? -11.281 27.328 1.33 1 97.19 50 ALA B C 1
ATOM 2347 O O . ALA B 1 50 ? -10.195 27.188 0.762 1 97.19 50 ALA B O 1
ATOM 2348 N N . ASP B 1 51 ? -11.93 28.422 1.412 1 96.75 51 ASP B N 1
ATOM 2349 C CA . ASP B 1 51 ? -11.242 29.625 0.98 1 96.75 51 ASP B CA 1
ATOM 2350 C C . ASP B 1 51 ? -9.898 29.781 1.685 1 96.75 51 ASP B C 1
ATOM 2352 O O . ASP B 1 51 ? -9.828 29.766 2.916 1 96.75 51 ASP B O 1
ATOM 2356 N N . GLY B 1 52 ? -8.844 29.797 0.938 1 98.25 52 GLY B N 1
ATOM 2357 C CA . GLY B 1 52 ? -7.508 30 1.469 1 98.25 52 GLY B CA 1
ATOM 2358 C C . GLY B 1 52 ? -6.91 28.75 2.078 1 98.25 52 GLY B C 1
ATOM 2359 O O . GLY B 1 52 ? -5.887 28.812 2.764 1 98.25 52 GLY B O 1
ATOM 2360 N N . VAL B 1 53 ? -7.594 27.609 1.889 1 98.81 53 VAL B N 1
ATOM 2361 C CA . VAL B 1 53 ? -7.125 26.359 2.469 1 98.81 53 VAL B CA 1
ATOM 2362 C C . VAL B 1 53 ? -7.156 25.266 1.41 1 98.81 53 VAL B C 1
ATOM 2364 O O . VAL B 1 53 ? -8.203 24.969 0.83 1 98.81 53 VAL B O 1
ATOM 2367 N N . TRP B 1 54 ? -5.973 24.656 1.113 1 98.69 54 TRP B N 1
ATOM 2368 C CA . TRP B 1 54 ? -5.879 23.562 0.155 1 98.69 54 TRP B CA 1
ATOM 2369 C C . TRP B 1 54 ? -5.23 22.328 0.791 1 98.69 54 TRP B C 1
ATOM 2371 O O . TRP B 1 54 ? -4.398 22.453 1.691 1 98.69 54 TRP B O 1
ATOM 2381 N N . SER B 1 55 ? -5.676 21.203 0.326 1 98.81 55 SER B N 1
ATOM 2382 C CA . SER B 1 55 ? -4.879 20 0.506 1 98.81 55 SER B CA 1
ATOM 2383 C C . SER B 1 55 ? -3.98 19.734 -0.698 1 98.81 55 SER B C 1
ATOM 2385 O O . SER B 1 55 ? -4.391 19.953 -1.842 1 98.81 55 SER B O 1
ATOM 2387 N N . HIS B 1 56 ? -2.742 19.328 -0.432 1 98.81 56 HIS B N 1
ATOM 2388 C CA . HIS B 1 56 ? -1.93 18.766 -1.503 1 98.81 56 HIS B CA 1
ATOM 2389 C C . HIS B 1 56 ? -1.788 17.25 -1.347 1 98.81 56 HIS B C 1
ATOM 2391 O O . HIS B 1 56 ? -1.652 16.75 -0.229 1 98.81 56 HIS B O 1
ATOM 2397 N N . ILE B 1 57 ? -1.945 16.562 -2.453 1 98.69 57 ILE B N 1
ATOM 2398 C CA . ILE B 1 57 ? -1.91 15.094 -2.469 1 98.69 57 ILE B CA 1
ATOM 2399 C C . ILE B 1 57 ? -0.843 14.617 -3.449 1 98.69 57 ILE B C 1
ATOM 2401 O O . ILE B 1 57 ? -0.865 14.984 -4.629 1 98.69 57 ILE B O 1
ATOM 2405 N N . ALA B 1 58 ? 0.114 13.914 -2.939 1 98.38 58 ALA B N 1
ATOM 2406 C CA . ALA B 1 58 ? 1.133 13.242 -3.74 1 98.38 58 ALA B CA 1
ATOM 2407 C C . ALA B 1 58 ? 1.032 11.727 -3.592 1 98.38 58 ALA B C 1
ATOM 2409 O O . ALA B 1 58 ? 0.244 11.227 -2.785 1 98.38 58 ALA B O 1
ATOM 2410 N N . THR B 1 59 ? 1.716 11.008 -4.441 1 96.94 59 THR B N 1
ATOM 2411 C CA . THR B 1 59 ? 1.846 9.562 -4.297 1 96.94 59 THR B CA 1
ATOM 2412 C C . THR B 1 59 ? 3.312 9.141 -4.332 1 96.94 59 THR B C 1
ATOM 2414 O O . THR B 1 59 ? 4.152 9.859 -4.879 1 96.94 59 THR B O 1
ATOM 2417 N N . GLN B 1 60 ? 3.57 8.109 -3.691 1 95.62 60 GLN B N 1
ATOM 2418 C CA . GLN B 1 60 ? 4.926 7.574 -3.652 1 95.62 60 GLN B CA 1
ATOM 2419 C C . GLN B 1 60 ? 4.914 6.051 -3.586 1 95.62 60 GLN B C 1
ATOM 2421 O O . GLN B 1 60 ? 4.078 5.461 -2.896 1 95.62 60 GLN B O 1
ATOM 2426 N N . SER B 1 61 ? 5.805 5.477 -4.367 1 91.94 61 SER B N 1
ATOM 2427 C CA . SER B 1 61 ? 6.016 4.039 -4.254 1 91.94 61 SER B CA 1
ATOM 2428 C C . SER B 1 61 ? 6.762 3.691 -2.969 1 91.94 61 SER B C 1
ATOM 2430 O O . SER B 1 61 ? 7.793 4.293 -2.662 1 91.94 61 SER B O 1
ATOM 2432 N N . PHE B 1 62 ? 6.184 2.752 -2.238 1 89.5 62 PHE B N 1
ATOM 2433 C CA . PHE B 1 62 ? 6.801 2.297 -0.998 1 89.5 62 PHE B CA 1
ATOM 2434 C C . PHE B 1 62 ? 6.461 0.836 -0.729 1 89.5 62 PHE B C 1
ATOM 2436 O O . PHE B 1 62 ? 5.285 0.458 -0.718 1 89.5 62 PHE B O 1
ATOM 2443 N N . ASP B 1 63 ? 7.508 0.014 -0.574 1 86.06 63 ASP B N 1
ATOM 2444 C CA . ASP B 1 63 ? 7.363 -1.396 -0.223 1 86.06 63 ASP B CA 1
ATOM 2445 C C . ASP B 1 63 ? 6.453 -2.117 -1.214 1 86.06 63 ASP B C 1
ATOM 2447 O O . ASP B 1 63 ? 5.512 -2.805 -0.814 1 86.06 63 ASP B O 1
ATOM 2451 N N . GLY B 1 64 ? 6.594 -1.762 -2.428 1 87.38 64 GLY B N 1
ATOM 2452 C CA . GLY B 1 64 ? 5.949 -2.49 -3.51 1 87.38 64 GLY B CA 1
ATOM 2453 C C . GLY B 1 64 ? 4.551 -1.991 -3.812 1 87.38 64 GLY B C 1
ATOM 2454 O O . GLY B 1 64 ? 3.834 -2.588 -4.621 1 87.38 64 GLY B O 1
ATOM 2455 N N . ALA B 1 65 ? 4.129 -0.953 -3.178 1 92.12 65 ALA B N 1
ATOM 2456 C CA . ALA B 1 65 ? 2.807 -0.367 -3.393 1 92.12 65 ALA B CA 1
ATOM 2457 C C . ALA B 1 65 ? 2.902 1.146 -3.576 1 92.12 65 ALA B C 1
ATOM 2459 O O . ALA B 1 65 ? 3.971 1.733 -3.395 1 92.12 65 ALA B O 1
ATOM 2460 N N . VAL B 1 66 ? 1.843 1.709 -4.004 1 94.38 66 VAL B N 1
ATOM 2461 C CA . VAL B 1 66 ? 1.782 3.162 -4.133 1 94.38 66 VAL B CA 1
ATOM 2462 C C . VAL B 1 66 ? 0.832 3.734 -3.082 1 94.38 66 VAL B C 1
ATOM 2464 O O . VAL B 1 66 ? -0.308 3.281 -2.955 1 94.38 66 VAL B O 1
ATOM 2467 N N . TYR B 1 67 ? 1.314 4.711 -2.375 1 95.75 67 TYR B N 1
ATOM 2468 C CA . TYR B 1 67 ? 0.551 5.324 -1.294 1 95.75 67 TYR B CA 1
ATOM 2469 C C . TYR B 1 67 ? 0.328 6.809 -1.558 1 95.75 67 TYR B C 1
ATOM 2471 O O . TYR B 1 67 ? 1.225 7.5 -2.047 1 95.75 67 TYR B O 1
ATOM 2479 N N . PRO B 1 68 ? -0.854 7.242 -1.177 1 96.88 68 PRO B N 1
ATOM 2480 C CA . PRO B 1 68 ? -1.037 8.695 -1.176 1 96.88 68 PRO B CA 1
ATOM 2481 C C . PRO B 1 68 ? -0.498 9.359 0.09 1 96.88 68 PRO B C 1
ATOM 2483 O O . PRO B 1 68 ? -0.373 8.703 1.128 1 96.88 68 PRO B O 1
ATOM 2486 N N . SER B 1 69 ? -0.14 10.57 0.009 1 98.19 69 SER B N 1
ATOM 2487 C CA . SER B 1 69 ? 0.281 11.414 1.12 1 98.19 69 SER B CA 1
ATOM 2488 C C . SER B 1 69 ? -0.344 12.805 1.025 1 98.19 69 SER B C 1
ATOM 2490 O O . SER B 1 69 ? -0.236 13.469 -0.005 1 98.19 69 SER B O 1
ATOM 2492 N N . ASN B 1 70 ? -0.933 13.195 2.104 1 98.75 70 ASN B N 1
ATOM 2493 C CA . ASN B 1 70 ? -1.611 14.484 2.141 1 98.75 70 ASN B CA 1
ATOM 2494 C C . ASN B 1 70 ? -0.807 15.516 2.924 1 98.75 70 ASN B C 1
ATOM 2496 O O . ASN B 1 70 ? -0.05 15.164 3.832 1 98.75 70 ASN B O 1
ATOM 2500 N N . GLY B 1 71 ? -0.987 16.734 2.584 1 98.81 71 GLY B N 1
ATOM 2501 C CA . GLY B 1 71 ? -0.57 17.906 3.35 1 98.81 71 GLY B CA 1
ATOM 2502 C C . GLY B 1 71 ? -1.53 19.062 3.232 1 98.81 71 GLY B C 1
ATOM 2503 O O . GLY B 1 71 ? -2.641 18.922 2.717 1 98.81 71 GLY B O 1
ATOM 2504 N N . LEU B 1 72 ? -1.122 20.203 3.783 1 98.88 72 LEU B N 1
ATOM 2505 C CA . LEU B 1 72 ? -1.978 21.391 3.799 1 98.88 72 LEU B CA 1
ATOM 2506 C C . LEU B 1 72 ? -1.231 22.609 3.268 1 98.88 72 LEU B C 1
ATOM 2508 O O . LEU B 1 72 ? -0.015 22.719 3.438 1 98.88 72 LEU B O 1
ATOM 2512 N N . ILE B 1 73 ? -1.962 23.422 2.615 1 98.94 73 ILE B N 1
ATOM 2513 C CA . ILE B 1 73 ? -1.555 24.766 2.242 1 98.94 73 ILE B CA 1
ATOM 2514 C C . ILE B 1 73 ? -2.557 25.781 2.791 1 98.94 73 ILE B C 1
ATOM 2516 O O . ILE B 1 73 ? -3.758 25.672 2.541 1 98.94 73 ILE B O 1
ATOM 2520 N N . VAL B 1 74 ? -2.086 26.766 3.535 1 98.94 74 VAL B N 1
ATOM 2521 C CA . VAL B 1 74 ? -2.984 27.734 4.148 1 98.94 74 VAL B CA 1
ATOM 2522 C C . VAL B 1 74 ? -2.516 29.156 3.82 1 98.94 74 VAL B C 1
ATOM 2524 O O . VAL B 1 74 ? -1.342 29.484 4.008 1 98.94 74 VAL B O 1
ATOM 2527 N N . ARG B 1 75 ? -3.369 29.922 3.373 1 98.88 75 ARG B N 1
ATOM 2528 C CA . ARG B 1 75 ? -3.062 31.312 3.051 1 98.88 75 ARG B CA 1
ATOM 2529 C C . ARG B 1 75 ? -2.9 32.156 4.32 1 98.88 75 ARG B C 1
ATOM 2531 O O . ARG B 1 75 ? -3.691 32 5.258 1 98.88 75 ARG B O 1
ATOM 2538 N N . ASP B 1 76 ? -1.918 32.875 4.406 1 98.69 7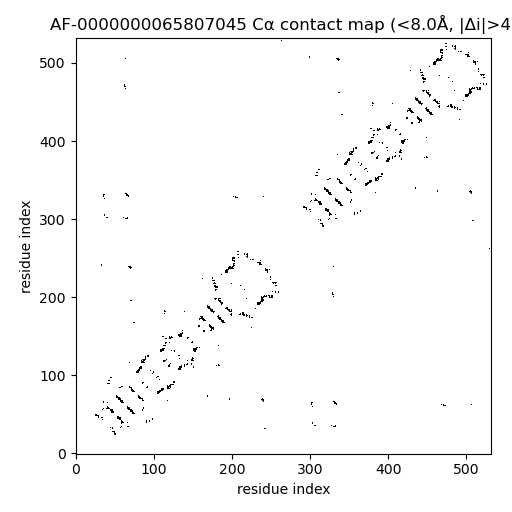6 ASP B N 1
ATOM 2539 C CA . ASP B 1 76 ? -1.642 33.875 5.434 1 98.69 76 ASP B CA 1
ATOM 2540 C C . ASP B 1 76 ? -1.318 35.219 4.805 1 98.69 76 ASP B C 1
ATOM 2542 O O . ASP B 1 76 ? -0.15 35.562 4.578 1 98.69 76 ASP B O 1
ATOM 2546 N N . GLY B 1 77 ? -2.342 36.062 4.578 1 98 77 GLY B N 1
ATOM 2547 C CA . GLY B 1 77 ? -2.148 37.281 3.807 1 98 77 GLY B CA 1
ATOM 2548 C C . GLY B 1 77 ? -1.719 37 2.375 1 98 77 GLY B C 1
ATOM 2549 O O . GLY B 1 77 ? -2.398 36.312 1.64 1 98 77 GLY B O 1
ATOM 2550 N N . ASP B 1 78 ? -0.556 37.531 2.004 1 98.38 78 ASP B N 1
ATOM 2551 C CA . ASP B 1 78 ? -0.053 37.375 0.642 1 98.38 78 ASP B CA 1
ATOM 2552 C C . ASP B 1 78 ? 0.986 36.281 0.551 1 98.38 78 ASP B C 1
ATOM 2554 O O . ASP B 1 78 ? 1.772 36.219 -0.397 1 98.38 78 ASP B O 1
ATOM 2558 N N . GLU B 1 79 ? 0.982 35.406 1.558 1 98.62 79 GLU B N 1
ATOM 2559 C CA . GLU B 1 79 ? 1.906 34.281 1.582 1 98.62 79 GLU B CA 1
ATOM 2560 C C . GLU B 1 79 ? 1.186 32.969 1.946 1 98.62 79 GLU B C 1
ATOM 2562 O O . GLU B 1 79 ? 0.013 33 2.326 1 98.62 79 GLU B O 1
ATOM 2567 N N . LEU B 1 80 ? 1.94 31.891 1.757 1 98.94 80 LEU B N 1
ATOM 2568 C CA . LEU B 1 80 ? 1.378 30.578 2.068 1 98.94 80 LEU B CA 1
ATOM 2569 C C . LEU B 1 80 ? 2.199 29.875 3.145 1 98.94 80 LEU B C 1
ATOM 2571 O O . LEU B 1 80 ? 3.428 29.984 3.16 1 98.94 80 LEU B O 1
ATOM 2575 N N . LEU B 1 81 ? 1.463 29.234 4.023 1 98.94 81 LEU B N 1
ATOM 2576 C CA . LEU B 1 81 ? 2.035 28.266 4.953 1 98.94 81 LEU B CA 1
ATOM 2577 C C . LEU B 1 81 ? 1.802 26.828 4.465 1 98.94 81 LEU B C 1
ATOM 2579 O O . LEU B 1 81 ? 0.672 26.453 4.141 1 98.94 81 LEU B O 1
ATOM 2583 N N . LEU B 1 82 ? 2.916 26.109 4.375 1 98.94 82 LEU B N 1
ATOM 2584 C CA . LEU B 1 82 ? 2.857 24.719 3.945 1 98.94 82 LEU B CA 1
ATOM 2585 C C . LEU B 1 82 ? 2.99 23.781 5.137 1 98.94 82 LEU B C 1
ATOM 2587 O O . LEU B 1 82 ? 3.828 23.984 6.012 1 98.94 82 LEU B O 1
ATOM 2591 N N . ILE B 1 83 ? 2.107 22.781 5.188 1 98.94 83 ILE B N 1
ATOM 2592 C CA . ILE B 1 83 ? 2.225 21.734 6.195 1 98.94 83 ILE B CA 1
ATOM 2593 C C . ILE B 1 83 ? 2.65 20.422 5.531 1 98.94 83 ILE B C 1
ATOM 2595 O O . ILE B 1 83 ? 1.948 19.906 4.66 1 98.94 83 ILE B O 1
ATOM 2599 N N . ASP B 1 84 ? 3.795 19.875 5.941 1 98.94 84 ASP B N 1
ATOM 2600 C CA . ASP B 1 84 ? 4.426 18.641 5.469 1 98.94 84 ASP B CA 1
ATOM 2601 C C . ASP B 1 84 ? 4.859 18.766 4.012 1 98.94 84 ASP B C 1
ATOM 2603 O O . ASP B 1 84 ? 4.23 19.484 3.23 1 98.94 84 ASP B O 1
ATOM 2607 N N . THR B 1 85 ? 5.934 18.109 3.678 1 98.88 85 THR B N 1
ATOM 2608 C CA . THR B 1 85 ? 6.387 18 2.297 1 98.88 85 THR B CA 1
ATOM 2609 C C . THR B 1 85 ? 5.523 17 1.521 1 98.88 85 THR B C 1
ATOM 2611 O O . THR B 1 85 ? 4.562 16.453 2.062 1 98.88 85 THR B O 1
ATOM 2614 N N . ALA B 1 86 ? 5.84 16.875 0.265 1 98.75 86 ALA B N 1
ATOM 2615 C CA . ALA B 1 86 ? 5.074 15.969 -0.582 1 98.75 86 ALA B CA 1
ATOM 2616 C C . ALA B 1 86 ? 5.789 14.633 -0.739 1 98.75 86 ALA B C 1
ATOM 2618 O O . ALA B 1 86 ? 5.617 13.945 -1.747 1 98.75 86 ALA B O 1
ATOM 2619 N N . TRP B 1 87 ? 6.598 14.281 0.239 1 98.06 87 TRP B N 1
ATOM 2620 C CA . TRP B 1 87 ? 7.277 12.992 0.301 1 98.06 87 TRP B CA 1
ATOM 2621 C C . TRP B 1 87 ? 8.391 12.906 -0.741 1 98.06 87 TRP B C 1
ATOM 2623 O O . TRP B 1 87 ? 8.258 12.195 -1.74 1 98.06 87 TRP B O 1
ATOM 2633 N N . GLY B 1 88 ? 9.523 13.547 -0.364 1 97.81 88 GLY B N 1
ATOM 2634 C CA . GLY B 1 88 ? 10.695 13.453 -1.211 1 97.81 88 GLY B CA 1
ATOM 2635 C C . GLY B 1 88 ? 10.945 14.695 -2.043 1 97.81 88 GLY B C 1
ATOM 2636 O O . GLY B 1 88 ? 10.055 15.539 -2.176 1 97.81 88 GLY B O 1
ATOM 2637 N N . ALA B 1 89 ? 12.07 14.734 -2.635 1 98.19 89 ALA B N 1
ATOM 2638 C CA . ALA B 1 89 ? 12.531 15.914 -3.359 1 98.19 89 ALA B CA 1
ATOM 2639 C C . ALA B 1 89 ? 11.711 16.141 -4.625 1 98.19 89 ALA B C 1
ATOM 2641 O O . ALA B 1 89 ? 11.234 17.25 -4.875 1 98.19 89 ALA B O 1
ATOM 2642 N N . LYS B 1 90 ? 11.531 15.07 -5.387 1 97.75 90 LYS B N 1
ATOM 2643 C CA . LYS B 1 90 ? 10.836 15.195 -6.664 1 97.75 90 LYS B CA 1
ATOM 2644 C C . LYS B 1 90 ? 9.406 15.664 -6.469 1 97.75 90 LYS B C 1
ATOM 2646 O O . LYS B 1 90 ? 8.961 16.609 -7.129 1 97.75 90 LYS B O 1
ATOM 2651 N N . ASN B 1 91 ? 8.719 15.031 -5.605 1 98.62 91 ASN B N 1
ATOM 2652 C CA . ASN B 1 91 ? 7.34 15.398 -5.332 1 98.62 91 ASN B CA 1
ATOM 2653 C C . ASN B 1 91 ? 7.238 16.812 -4.773 1 98.62 91 ASN B C 1
ATOM 2655 O O . ASN B 1 91 ? 6.312 17.562 -5.105 1 98.62 91 ASN B O 1
ATOM 2659 N N . THR B 1 92 ? 8.164 17.188 -3.893 1 98.81 92 THR B N 1
ATOM 2660 C CA . THR B 1 92 ? 8.117 18.5 -3.273 1 98.81 92 THR B CA 1
ATOM 2661 C C . THR B 1 92 ? 8.406 19.594 -4.301 1 98.81 92 THR B C 1
ATOM 2663 O O . THR B 1 92 ? 7.793 20.656 -4.27 1 98.81 92 THR B O 1
ATOM 2666 N N . ALA B 1 93 ? 9.297 19.328 -5.203 1 98.69 93 ALA B N 1
ATOM 2667 C CA . ALA B 1 93 ? 9.516 20.25 -6.309 1 98.69 93 ALA B CA 1
ATOM 2668 C C . ALA B 1 93 ? 8.258 20.406 -7.16 1 98.69 93 ALA B C 1
ATOM 2670 O O . ALA B 1 93 ? 7.883 21.516 -7.531 1 98.69 93 ALA B O 1
ATOM 2671 N N . ALA B 1 94 ? 7.621 19.266 -7.449 1 98.75 94 ALA B N 1
ATOM 2672 C CA . ALA B 1 94 ? 6.367 19.297 -8.195 1 98.75 94 ALA B CA 1
ATOM 2673 C C . ALA B 1 94 ? 5.297 20.078 -7.457 1 98.75 94 ALA B C 1
ATOM 2675 O O . ALA B 1 94 ? 4.504 20.797 -8.07 1 98.75 94 ALA B O 1
ATOM 2676 N N . LEU B 1 95 ? 5.285 19.953 -6.191 1 98.88 95 LEU B N 1
ATOM 2677 C CA . LEU B 1 95 ? 4.328 20.672 -5.355 1 98.88 95 LEU B CA 1
ATOM 2678 C C . LEU B 1 95 ? 4.523 22.188 -5.484 1 98.88 95 LEU B C 1
ATOM 2680 O O . LEU B 1 95 ? 3.559 22.922 -5.707 1 98.88 95 LEU B O 1
ATOM 2684 N N . LEU B 1 96 ? 5.758 22.609 -5.332 1 98.88 96 LEU B N 1
ATOM 2685 C CA . LEU B 1 96 ? 6.035 24.047 -5.449 1 98.88 96 LEU B CA 1
ATOM 2686 C C . LEU B 1 96 ? 5.613 24.562 -6.816 1 98.88 96 LEU B C 1
ATOM 2688 O O . LEU B 1 96 ? 5.043 25.656 -6.922 1 98.88 96 LEU B O 1
ATOM 2692 N N . ALA B 1 97 ? 5.875 23.797 -7.836 1 98.62 97 ALA B N 1
ATOM 2693 C CA . ALA B 1 97 ? 5.484 24.188 -9.188 1 98.62 97 ALA B CA 1
ATOM 2694 C C . ALA B 1 97 ? 3.969 24.297 -9.312 1 98.62 97 ALA B C 1
ATOM 2696 O O . ALA B 1 97 ? 3.457 25.234 -9.922 1 98.62 97 ALA B O 1
ATOM 2697 N N . GLU B 1 98 ? 3.275 23.328 -8.758 1 98.69 98 GLU B N 1
ATOM 2698 C CA . GLU B 1 98 ? 1.817 23.328 -8.828 1 98.69 98 GLU B CA 1
ATOM 2699 C C . GLU B 1 98 ? 1.232 24.516 -8.062 1 98.69 98 GLU B C 1
ATOM 2701 O O . GLU B 1 98 ? 0.251 25.109 -8.5 1 98.69 98 GLU B O 1
ATOM 2706 N N . ILE B 1 99 ? 1.804 24.828 -6.93 1 98.81 99 ILE B N 1
ATOM 2707 C CA . ILE B 1 99 ? 1.355 25.969 -6.125 1 98.81 99 ILE B CA 1
ATOM 2708 C C . ILE B 1 99 ? 1.523 27.25 -6.914 1 98.81 99 ILE B C 1
ATOM 2710 O O . ILE B 1 99 ? 0.62 28.094 -6.941 1 98.81 99 ILE B O 1
ATOM 2714 N N . GLU B 1 100 ? 2.664 27.406 -7.508 1 98.44 100 GLU B N 1
ATOM 2715 C CA . GLU B 1 100 ? 2.912 28.594 -8.32 1 98.44 100 GLU B CA 1
ATOM 2716 C C . GLU B 1 100 ? 1.886 28.719 -9.445 1 98.44 100 GLU B C 1
ATOM 2718 O O . GLU B 1 100 ? 1.35 29.812 -9.68 1 98.44 100 GLU B O 1
ATOM 2723 N N . LYS B 1 101 ? 1.626 27.672 -10.086 1 98.06 101 LYS B N 1
ATOM 2724 C CA . LYS B 1 101 ? 0.742 27.656 -11.25 1 98.06 101 LYS B CA 1
ATOM 2725 C C . LYS B 1 101 ? -0.705 27.922 -10.844 1 98.06 101 LYS B C 1
ATOM 2727 O O . LYS B 1 101 ? -1.413 28.672 -11.516 1 98.06 101 LYS B O 1
ATOM 2732 N N . GLN B 1 102 ? -1.197 27.375 -9.727 1 97.81 102 GLN B N 1
ATOM 2733 C CA . GLN B 1 102 ? -2.625 27.344 -9.43 1 97.81 102 GLN B CA 1
ATOM 2734 C C . GLN B 1 102 ? -2.998 28.422 -8.414 1 97.81 102 GLN B C 1
ATOM 2736 O O . GLN B 1 102 ? -4.121 28.938 -8.43 1 97.81 102 GLN B O 1
ATOM 2741 N N . ILE B 1 103 ? -2.1 28.688 -7.488 1 97.81 103 ILE B N 1
ATOM 2742 C CA . ILE B 1 103 ? -2.414 29.625 -6.414 1 97.81 103 ILE B CA 1
ATOM 2743 C C . ILE B 1 103 ? -1.718 30.953 -6.668 1 97.81 103 ILE B C 1
ATOM 2745 O O . ILE B 1 103 ? -2.303 32.031 -6.453 1 97.81 103 ILE B O 1
ATOM 2749 N N . GLY B 1 104 ? -0.454 30.891 -7.062 1 98.19 104 GLY B N 1
ATOM 2750 C CA . GLY B 1 104 ? 0.255 32.094 -7.477 1 98.19 104 GLY B CA 1
ATOM 2751 C C . GLY B 1 104 ? 0.755 32.906 -6.309 1 98.19 104 GLY B C 1
ATOM 2752 O O . GLY B 1 104 ? 0.979 34.125 -6.449 1 98.19 104 GLY B O 1
ATOM 2753 N N . LEU B 1 105 ? 0.781 32.469 -5.074 1 98.62 105 LEU B N 1
ATOM 2754 C CA . LEU B 1 105 ? 1.372 33.094 -3.898 1 98.62 105 LEU B CA 1
ATOM 2755 C C . LEU B 1 105 ? 2.609 32.312 -3.436 1 98.62 105 LEU B C 1
ATOM 2757 O O . LEU B 1 105 ? 2.691 31.109 -3.607 1 98.62 105 LEU B O 1
ATOM 2761 N N . PRO B 1 106 ? 3.52 33 -2.809 1 98.69 106 PRO B N 1
ATOM 2762 C CA . PRO B 1 106 ? 4.746 32.312 -2.383 1 98.69 106 PRO B CA 1
ATOM 2763 C C . PRO B 1 106 ? 4.559 31.5 -1.098 1 98.69 106 PRO B C 1
ATOM 2765 O O . PRO B 1 106 ? 3.883 31.953 -0.173 1 98.69 106 PRO B O 1
ATOM 2768 N N . VAL B 1 107 ? 5.148 30.359 -1.074 1 98.94 107 VAL B N 1
ATOM 2769 C CA . VAL B 1 107 ? 5.332 29.625 0.175 1 98.94 107 VAL B CA 1
ATOM 2770 C C . VAL B 1 107 ? 6.535 30.188 0.93 1 98.94 107 VAL B C 1
ATOM 2772 O O . VAL B 1 107 ? 7.656 30.188 0.415 1 98.94 107 VAL B O 1
ATOM 2775 N N . THR B 1 108 ? 6.293 30.641 2.123 1 98.81 108 THR B N 1
ATOM 2776 C CA . THR B 1 108 ? 7.406 31.266 2.824 1 98.81 108 THR B CA 1
ATOM 2777 C C . THR B 1 108 ? 7.785 30.469 4.066 1 98.81 108 THR B C 1
ATOM 2779 O O . THR B 1 108 ? 8.891 30.609 4.594 1 98.81 108 THR B O 1
ATOM 2782 N N . ARG B 1 109 ? 6.855 29.688 4.531 1 98.88 109 ARG B N 1
ATOM 2783 C CA . ARG B 1 109 ? 7.07 28.859 5.707 1 98.88 109 ARG B CA 1
ATOM 2784 C C . ARG B 1 109 ? 6.496 27.453 5.5 1 98.88 109 ARG B C 1
ATOM 2786 O O . ARG B 1 109 ? 5.496 27.297 4.801 1 98.88 109 ARG B O 1
ATOM 2793 N N . ALA B 1 110 ? 7.148 26.516 6.129 1 98.94 110 ALA B N 1
ATOM 2794 C CA . ALA B 1 110 ? 6.66 25.141 6.125 1 98.94 110 ALA B CA 1
ATOM 2795 C C . ALA B 1 110 ? 6.852 24.484 7.488 1 98.94 110 ALA B C 1
ATOM 2797 O O . ALA B 1 110 ? 7.871 24.688 8.148 1 98.94 110 ALA B O 1
ATOM 2798 N N . VAL B 1 111 ? 5.902 23.703 7.914 1 98.94 111 VAL B N 1
ATOM 2799 C CA . VAL B 1 111 ? 5.973 22.938 9.156 1 98.94 111 VAL B CA 1
ATOM 2800 C C . VAL B 1 111 ? 5.863 21.453 8.852 1 98.94 111 VAL B C 1
ATOM 2802 O O . VAL B 1 111 ? 4.996 21.031 8.078 1 98.94 111 VAL B O 1
ATOM 2805 N N . SER B 1 112 ? 6.738 20.641 9.383 1 98.94 112 SER B N 1
ATOM 2806 C CA . SER B 1 112 ? 6.609 19.188 9.336 1 98.94 112 SER B CA 1
ATOM 2807 C C . SER B 1 112 ? 5.98 18.641 10.609 1 98.94 112 SER B C 1
ATOM 2809 O O . SER B 1 112 ? 6.375 19.031 11.719 1 98.94 112 SER B O 1
ATOM 2811 N N . THR B 1 113 ? 5.066 17.734 10.453 1 98.81 113 THR B N 1
ATOM 2812 C CA . THR B 1 113 ? 4.262 17.281 11.578 1 98.81 113 THR B CA 1
ATOM 2813 C C . THR B 1 113 ? 5.004 16.219 12.375 1 98.81 113 THR B C 1
ATOM 2815 O O . THR B 1 113 ? 4.758 16.031 13.57 1 98.81 113 THR B O 1
ATOM 2818 N N . HIS B 1 114 ? 5.805 15.406 11.688 1 98.75 114 HIS B N 1
ATOM 2819 C CA . HIS B 1 114 ? 6.629 14.43 12.391 1 98.75 114 HIS B CA 1
ATOM 2820 C C . HIS B 1 114 ? 7.812 13.992 11.539 1 98.75 114 HIS B C 1
ATOM 2822 O O . HIS B 1 114 ? 7.977 14.461 10.406 1 98.75 114 HIS B O 1
ATOM 2828 N N . PHE B 1 115 ? 8.672 13.07 12.023 1 98.69 115 PHE B N 1
ATOM 2829 C CA . PHE B 1 115 ? 10.023 12.922 11.508 1 98.69 115 PHE B CA 1
ATOM 2830 C C . PHE B 1 115 ? 10.055 11.961 10.328 1 98.69 115 PHE B C 1
ATOM 2832 O O . PHE B 1 115 ? 11.062 11.859 9.625 1 98.69 115 PHE B O 1
ATOM 2839 N N . HIS B 1 116 ? 9 11.281 10.047 1 98.38 116 HIS B N 1
ATOM 2840 C CA . HIS B 1 116 ? 9.039 10.289 8.977 1 98.38 116 HIS B CA 1
ATOM 2841 C C . HIS B 1 116 ? 9.344 10.945 7.633 1 98.38 116 HIS B C 1
ATOM 2843 O O . HIS B 1 116 ? 9.023 12.109 7.422 1 98.38 116 HIS B O 1
ATOM 2849 N N . ASP B 1 117 ? 9.867 10.18 6.77 1 97.69 117 ASP B N 1
ATOM 2850 C CA . ASP B 1 117 ? 10.352 10.672 5.488 1 97.69 117 ASP B CA 1
ATOM 2851 C C . ASP B 1 117 ? 9.219 11.297 4.676 1 97.69 117 ASP B C 1
ATOM 2853 O O . ASP B 1 117 ? 9.438 12.273 3.953 1 97.69 117 ASP B O 1
ATOM 2857 N N . ASP B 1 118 ? 8.047 10.766 4.758 1 97.94 118 ASP B N 1
ATOM 2858 C CA . ASP B 1 118 ? 6.953 11.289 3.943 1 97.94 118 ASP B CA 1
ATOM 2859 C C . ASP B 1 118 ? 6.52 12.672 4.43 1 97.94 118 ASP B C 1
ATOM 2861 O O . ASP B 1 118 ? 5.738 13.352 3.762 1 97.94 118 ASP B O 1
ATOM 2865 N N . ARG B 1 119 ? 7.105 13.133 5.527 1 98.75 119 ARG B N 1
ATOM 2866 C CA . ARG B 1 119 ? 6.738 14.445 6.047 1 98.75 119 ARG B CA 1
ATOM 2867 C C . ARG B 1 119 ? 7.918 15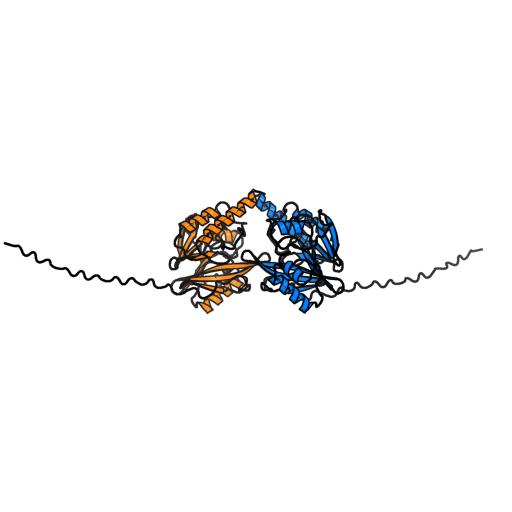.414 5.973 1 98.75 119 ARG B C 1
ATOM 2869 O O . ARG B 1 119 ? 7.723 16.625 5.883 1 98.75 119 ARG B O 1
ATOM 2876 N N . VAL B 1 120 ? 9.117 14.859 6.062 1 98.88 120 VAL B N 1
ATOM 2877 C CA . VAL B 1 120 ? 10.281 15.742 6.102 1 98.88 120 VAL B CA 1
ATOM 2878 C C . VAL B 1 120 ? 11.086 15.594 4.809 1 98.88 120 VAL B C 1
ATOM 2880 O O . VAL B 1 120 ? 11.93 16.438 4.496 1 98.88 120 VAL B O 1
ATOM 2883 N N . GLY B 1 121 ? 10.891 14.492 4.102 1 98.75 121 GLY B N 1
ATOM 2884 C CA . GLY B 1 121 ? 11.57 14.352 2.822 1 98.75 121 GLY B CA 1
ATOM 2885 C C . GLY B 1 121 ? 11.203 15.445 1.833 1 98.75 121 GLY B C 1
ATOM 2886 O O . GLY B 1 121 ? 10.07 15.492 1.35 1 98.75 121 GLY B O 1
ATOM 2887 N N . GLY B 1 122 ? 12.07 16.25 1.411 1 98.81 122 GLY B N 1
ATOM 2888 C CA . GLY B 1 122 ? 11.82 17.406 0.566 1 98.81 122 GLY B CA 1
ATOM 2889 C C . GLY B 1 122 ? 12.125 18.734 1.252 1 98.81 122 GLY B C 1
ATOM 2890 O O . GLY B 1 122 ? 12.039 19.797 0.632 1 98.81 122 GLY B O 1
ATOM 2891 N N . VAL B 1 123 ? 12.492 18.703 2.484 1 98.88 123 VAL B N 1
ATOM 2892 C CA . VAL B 1 123 ? 12.812 19.906 3.248 1 98.88 123 VAL B CA 1
ATOM 2893 C C . VAL B 1 123 ? 13.977 20.641 2.584 1 98.88 123 VAL B C 1
ATOM 2895 O O . VAL B 1 123 ? 14 21.859 2.541 1 98.88 123 VAL B O 1
ATOM 2898 N N . ASP B 1 124 ? 14.914 19.906 2.072 1 98.75 124 ASP B N 1
ATOM 2899 C CA . ASP B 1 124 ? 16.047 20.516 1.394 1 98.75 124 ASP B CA 1
ATOM 2900 C C . ASP B 1 124 ? 15.602 21.297 0.153 1 98.75 124 ASP B C 1
ATOM 2902 O O . ASP B 1 124 ? 16.141 22.344 -0.159 1 98.75 124 ASP B O 1
ATOM 2906 N N . VAL B 1 125 ? 14.648 20.719 -0.58 1 98.88 125 VAL B N 1
ATOM 2907 C CA . VAL B 1 125 ? 14.062 21.391 -1.736 1 98.88 125 VAL B CA 1
ATOM 2908 C C . VAL B 1 125 ? 13.422 22.703 -1.299 1 98.88 125 VAL B C 1
ATOM 2910 O O . VAL B 1 125 ? 13.586 23.734 -1.954 1 98.88 125 VAL B O 1
ATOM 2913 N N . LEU B 1 126 ? 12.734 22.656 -0.194 1 98.94 126 LEU B N 1
ATOM 2914 C CA . LEU B 1 126 ? 12.086 23.859 0.344 1 98.94 126 LEU B CA 1
ATOM 2915 C C . LEU B 1 126 ? 13.117 24.906 0.735 1 98.94 126 LEU B C 1
ATOM 2917 O O . LEU B 1 126 ? 12.969 26.078 0.397 1 98.94 126 LEU B O 1
ATOM 2921 N N . ARG B 1 127 ? 14.078 24.484 1.414 1 98.75 127 ARG B N 1
ATOM 2922 C CA . ARG B 1 127 ? 15.125 25.406 1.839 1 98.75 127 ARG B CA 1
ATOM 2923 C C . ARG B 1 127 ? 15.805 26.062 0.637 1 98.75 127 ARG B C 1
ATOM 2925 O O . ARG B 1 127 ? 16.047 27.266 0.636 1 98.75 127 ARG B O 1
ATOM 2932 N N . ALA B 1 128 ? 16.094 25.297 -0.344 1 98.69 128 ALA B N 1
ATOM 2933 C CA . ALA B 1 128 ? 16.734 25.812 -1.558 1 98.69 128 ALA B CA 1
ATOM 2934 C C . ALA B 1 128 ? 15.844 26.844 -2.236 1 98.69 128 ALA B C 1
ATOM 2936 O O . ALA B 1 128 ? 16.344 27.75 -2.902 1 98.69 128 ALA B O 1
ATOM 2937 N N . ALA B 1 129 ? 14.578 26.75 -2.021 1 98.75 129 ALA B N 1
ATOM 2938 C CA . ALA B 1 129 ? 13.617 27.672 -2.617 1 98.75 129 ALA B CA 1
ATOM 2939 C C . ALA B 1 129 ? 13.406 28.891 -1.723 1 98.75 129 ALA B C 1
ATOM 2941 O O . ALA B 1 129 ? 12.57 29.75 -2.023 1 98.75 129 ALA B O 1
ATOM 2942 N N . GLY B 1 130 ? 14.062 28.906 -0.57 1 98.75 130 GLY B N 1
ATOM 2943 C CA . GLY B 1 130 ? 13.984 30.062 0.314 1 98.75 130 GLY B CA 1
ATOM 2944 C C . GLY B 1 130 ? 12.891 29.938 1.354 1 98.75 130 GLY B C 1
ATOM 2945 O O . GLY B 1 130 ? 12.531 30.922 2.006 1 98.75 130 GLY B O 1
ATOM 2946 N N . VAL B 1 131 ? 12.336 28.766 1.489 1 98.88 131 VAL B N 1
ATOM 2947 C CA . VAL B 1 131 ? 11.266 28.547 2.449 1 98.88 131 VAL B CA 1
ATOM 2948 C C . VAL B 1 131 ? 11.852 28.25 3.826 1 98.88 131 VAL B C 1
ATOM 2950 O O . VAL B 1 131 ? 12.742 27.391 3.955 1 98.88 131 VAL B O 1
ATOM 2953 N N . ALA B 1 132 ? 11.398 28.969 4.891 1 98.88 132 ALA B N 1
ATOM 2954 C CA . ALA B 1 132 ? 11.781 28.625 6.258 1 98.88 132 ALA B CA 1
ATOM 2955 C C . ALA B 1 132 ? 11.047 27.375 6.727 1 98.88 132 ALA B C 1
ATOM 2957 O O . ALA B 1 132 ? 9.82 27.281 6.629 1 98.88 132 ALA B O 1
ATOM 2958 N N . THR B 1 133 ? 11.789 26.375 7.211 1 98.94 133 THR B N 1
ATOM 2959 C CA . THR B 1 133 ? 11.18 25.094 7.582 1 98.94 133 THR B CA 1
ATOM 2960 C C . THR B 1 133 ? 11.219 24.906 9.094 1 98.94 133 THR B C 1
ATOM 2962 O O . THR B 1 133 ? 12.219 25.219 9.742 1 98.94 133 THR B O 1
ATOM 2965 N N . TYR B 1 134 ? 10.094 24.438 9.664 1 98.88 134 TYR B N 1
ATOM 2966 C CA . TYR B 1 134 ? 9.914 24.328 11.109 1 98.88 134 TYR B CA 1
ATOM 2967 C C . TYR B 1 134 ? 9.453 22.938 11.5 1 98.88 134 TYR B C 1
ATOM 2969 O O . TYR B 1 134 ? 8.781 22.25 10.719 1 98.88 134 TYR B O 1
ATOM 2977 N N . ALA B 1 135 ? 9.773 22.531 12.734 1 98.81 135 ALA B N 1
ATOM 2978 C CA . ALA B 1 135 ? 9.234 21.328 13.359 1 98.81 135 ALA B CA 1
ATOM 2979 C C . ALA B 1 135 ? 9.398 21.391 14.875 1 98.81 135 ALA B C 1
ATOM 2981 O O . ALA B 1 135 ? 10.078 22.266 15.406 1 98.81 135 ALA B O 1
ATOM 2982 N N . SER B 1 136 ? 8.742 20.531 15.578 1 98.56 136 SER B N 1
ATOM 2983 C CA . SER B 1 136 ? 8.953 20.438 17.016 1 98.56 136 SER B CA 1
ATOM 2984 C C . SER B 1 136 ? 10.391 20.031 17.344 1 98.56 136 SER B C 1
ATOM 2986 O O . SER B 1 136 ? 11.086 19.484 16.5 1 98.56 136 SER B O 1
ATOM 2988 N N . PRO B 1 137 ? 10.797 20.281 18.594 1 97.88 137 PRO B N 1
ATOM 2989 C CA . PRO B 1 137 ? 12.125 19.812 18.984 1 97.88 137 PRO B CA 1
ATOM 2990 C C . PRO B 1 137 ? 12.281 18.312 18.844 1 97.88 137 PRO B C 1
ATOM 2992 O O . PRO B 1 137 ? 13.328 17.828 18.391 1 97.88 137 PRO B O 1
ATOM 2995 N N . SER B 1 138 ? 11.297 17.609 19.203 1 98.38 138 SER B N 1
ATOM 2996 C CA . SER B 1 138 ? 11.344 16.156 19.109 1 98.38 138 SER B CA 1
ATOM 2997 C C . SER B 1 138 ? 11.461 15.695 17.656 1 98.38 138 SER B C 1
ATOM 2999 O O . SER B 1 138 ? 12.211 14.766 17.359 1 98.38 138 SER B O 1
ATOM 3001 N N . THR B 1 139 ? 10.727 16.328 16.766 1 98.69 139 THR B N 1
ATOM 3002 C CA . THR B 1 139 ? 10.781 15.977 15.352 1 98.69 139 THR B CA 1
ATOM 3003 C C . THR B 1 139 ? 12.188 16.188 14.797 1 98.69 139 THR B C 1
ATOM 3005 O O . THR B 1 139 ? 12.711 15.32 14.086 1 98.69 139 THR B O 1
ATOM 3008 N N . ARG B 1 140 ? 12.773 17.281 15.133 1 98.56 140 ARG B N 1
ATOM 3009 C CA . ARG B 1 140 ? 14.125 17.562 14.648 1 98.56 140 ARG B CA 1
ATOM 3010 C C . ARG B 1 140 ? 15.109 16.531 15.172 1 98.56 140 ARG B C 1
ATOM 3012 O O . ARG B 1 140 ? 15.953 16.031 14.414 1 98.56 140 ARG B O 1
ATOM 3019 N N . ARG B 1 141 ? 15.039 16.188 16.422 1 98.44 141 ARG B N 1
ATOM 3020 C CA . ARG B 1 141 ? 15.93 15.203 17.047 1 98.44 141 ARG B CA 1
ATOM 3021 C C . ARG B 1 141 ? 15.766 13.828 16.391 1 98.44 141 ARG B C 1
ATOM 3023 O O . ARG B 1 141 ? 16.75 13.172 16.062 1 98.44 141 ARG B O 1
ATOM 3030 N N . LEU B 1 142 ? 14.562 13.43 16.234 1 98.5 142 LEU B N 1
ATOM 3031 C CA . LEU B 1 142 ? 14.289 12.109 15.68 1 98.5 142 LEU B CA 1
ATOM 3032 C C . LEU B 1 142 ? 14.695 12.039 14.211 1 98.5 142 LEU B C 1
ATOM 3034 O O . LEU B 1 142 ? 15.211 11.023 13.75 1 98.5 142 LEU B O 1
ATOM 3038 N N . ALA B 1 143 ? 14.391 13.117 13.445 1 98.56 143 ALA B N 1
ATOM 3039 C CA . ALA B 1 143 ? 14.836 13.164 12.055 1 98.56 143 ALA B CA 1
ATOM 3040 C C . ALA B 1 143 ? 16.344 12.992 11.953 1 98.56 143 ALA B C 1
ATOM 3042 O O . ALA B 1 143 ? 16.844 12.227 11.117 1 98.56 143 ALA B O 1
ATOM 3043 N N . GLU B 1 144 ? 17.031 13.68 12.805 1 98.19 144 GLU B N 1
ATOM 3044 C CA . GLU B 1 144 ? 18.484 13.555 12.844 1 98.19 144 GLU B CA 1
ATOM 3045 C C . GLU B 1 144 ? 18.906 12.125 13.172 1 98.19 144 GLU B C 1
ATOM 3047 O O . GLU B 1 144 ? 19.766 11.547 12.492 1 98.19 144 GLU B O 1
ATOM 3052 N N . ALA B 1 145 ? 18.328 11.57 14.164 1 98.06 145 ALA B N 1
ATOM 3053 C CA . ALA B 1 145 ? 18.672 10.227 14.625 1 98.06 145 ALA B CA 1
ATOM 3054 C C . ALA B 1 145 ? 18.438 9.195 13.523 1 98.06 145 ALA B C 1
ATOM 3056 O O . ALA B 1 145 ? 19.188 8.219 13.422 1 98.06 145 ALA B O 1
ATOM 3057 N N . GLU B 1 146 ? 17.469 9.453 12.688 1 96.81 146 GLU B N 1
ATOM 3058 C CA . GLU B 1 146 ? 17.078 8.469 11.68 1 96.81 146 GLU B CA 1
ATOM 3059 C C . GLU B 1 146 ? 17.734 8.781 10.336 1 96.81 146 GLU B C 1
ATOM 3061 O O . GLU B 1 146 ? 17.5 8.062 9.352 1 96.81 146 GLU B O 1
ATOM 3066 N N . GLY B 1 147 ? 18.438 9.883 10.242 1 97.94 147 GLY B N 1
ATOM 3067 C CA . GLY B 1 147 ? 19.125 10.258 9.008 1 97.94 147 GLY B CA 1
ATOM 3068 C C . GLY B 1 147 ? 18.188 10.883 7.984 1 97.94 147 GLY B C 1
ATOM 3069 O O . GLY B 1 147 ? 18.453 10.828 6.781 1 97.94 147 GLY B O 1
ATOM 3070 N N . ASN B 1 148 ? 17.078 11.344 8.445 1 98.31 148 ASN B N 1
ATOM 3071 C CA . ASN B 1 148 ? 16.141 12.047 7.574 1 98.31 148 ASN B CA 1
ATOM 3072 C C . ASN B 1 148 ? 16.453 13.539 7.492 1 98.31 148 ASN B C 1
ATOM 3074 O O . ASN B 1 148 ? 17.312 14.031 8.227 1 98.31 148 ASN B O 1
ATOM 3078 N N . GLU B 1 149 ? 15.797 14.227 6.551 1 98.81 149 GLU B N 1
ATOM 3079 C CA . GLU B 1 149 ? 16.016 15.664 6.438 1 98.81 149 GLU B CA 1
ATOM 3080 C C . GLU B 1 149 ? 15.477 16.391 7.668 1 98.81 149 GLU B C 1
ATOM 3082 O O . GLU B 1 149 ? 14.453 16.016 8.227 1 98.81 149 GLU B O 1
ATOM 3087 N N . ILE B 1 150 ? 16.188 17.438 8.078 1 98.81 150 ILE B N 1
ATOM 3088 C CA . ILE B 1 150 ? 15.891 18.109 9.336 1 98.81 150 ILE B CA 1
ATOM 3089 C C . ILE B 1 150 ? 15.406 19.531 9.062 1 98.81 150 ILE B C 1
ATOM 3091 O O . ILE B 1 150 ? 16.156 20.375 8.562 1 98.81 150 ILE B O 1
ATOM 3095 N N . PRO B 1 151 ? 14.18 19.781 9.398 1 98.88 151 PRO B N 1
ATOM 3096 C CA . PRO B 1 151 ? 13.758 21.188 9.312 1 98.88 151 PRO B CA 1
ATOM 3097 C C . PRO B 1 151 ? 14.672 22.125 10.094 1 98.88 151 PRO B C 1
ATOM 3099 O O . PRO B 1 151 ? 15.188 21.75 11.148 1 98.88 151 PRO B O 1
ATOM 3102 N N . THR B 1 152 ? 14.758 23.297 9.695 1 98.69 152 THR B N 1
ATOM 3103 C CA . THR B 1 152 ? 15.797 24.219 10.156 1 98.69 152 THR B CA 1
ATOM 3104 C C . THR B 1 152 ? 15.469 24.766 11.547 1 98.69 152 THR B C 1
ATOM 3106 O O . THR B 1 152 ? 16.328 24.797 12.422 1 98.69 152 THR B O 1
ATOM 3109 N N . HIS B 1 153 ? 14.25 25.203 11.758 1 98.56 153 HIS B N 1
ATOM 3110 C CA . HIS B 1 153 ? 13.883 25.922 12.969 1 98.56 153 HIS B CA 1
ATOM 3111 C C . HIS B 1 153 ? 13.07 25.047 13.914 1 98.56 153 HIS B C 1
ATOM 3113 O O . HIS B 1 153 ? 12.25 24.234 13.469 1 98.56 153 HIS B O 1
ATOM 3119 N N . SER B 1 154 ? 13.25 25.219 15.172 1 98.19 154 SER B N 1
ATOM 3120 C CA . SER B 1 154 ? 12.531 24.484 16.203 1 98.19 154 SER B CA 1
ATOM 3121 C C . SER B 1 154 ? 11.336 25.266 16.719 1 98.19 154 SER B C 1
ATOM 3123 O O . SER B 1 154 ? 11.461 26.453 17.062 1 98.19 154 SER B O 1
ATOM 3125 N N . LEU B 1 155 ? 10.195 24.609 16.688 1 97.25 155 LEU B N 1
ATOM 3126 C CA . LEU B 1 155 ? 9 25.172 17.312 1 97.25 155 LEU B CA 1
ATOM 3127 C C . LEU B 1 155 ? 8.922 24.797 18.781 1 97.25 155 LEU B C 1
ATOM 3129 O O . LEU B 1 155 ? 8.367 23.766 19.141 1 97.25 155 LEU B O 1
ATOM 3133 N N . GLU B 1 156 ? 9.359 25.734 19.547 1 94.88 156 GLU B N 1
ATOM 3134 C CA . GLU B 1 156 ? 9.328 25.484 21 1 94.88 156 GLU B CA 1
ATOM 3135 C C . GLU B 1 156 ? 7.898 25.5 21.531 1 94.88 156 GLU B C 1
ATOM 3137 O O . GLU B 1 156 ? 6.988 26.016 20.875 1 94.88 156 GLU B O 1
ATOM 3142 N N . GLY B 1 157 ? 7.57 24.875 22.578 1 95.25 157 GLY B N 1
ATOM 3143 C CA . GLY B 1 157 ? 6.254 24.875 23.188 1 95.25 157 GLY B CA 1
ATOM 3144 C C . GLY B 1 157 ? 5.418 23.672 22.812 1 95.25 157 GLY B C 1
ATOM 3145 O O . GLY B 1 157 ? 4.227 23.609 23.125 1 95.25 157 GLY B O 1
ATOM 3146 N N . LEU B 1 158 ? 5.996 22.766 22.078 1 96.62 158 LEU B N 1
ATOM 3147 C CA . LEU B 1 158 ? 5.32 21.531 21.672 1 96.62 158 LEU B CA 1
ATOM 3148 C C . LEU B 1 158 ? 6.035 20.312 22.25 1 96.62 158 LEU B C 1
ATOM 3150 O O . LEU B 1 158 ? 6.363 19.375 21.5 1 96.62 158 LEU B O 1
ATOM 3154 N N . SER B 1 159 ? 6.242 20.25 23.5 1 91.62 159 SER B N 1
ATOM 3155 C CA . SER B 1 159 ? 7.102 19.234 24.109 1 91.62 159 SER B CA 1
ATOM 3156 C C . SER B 1 159 ? 6.289 18.219 24.906 1 91.62 159 SER B C 1
ATOM 3158 O O . SER B 1 159 ? 6.711 17.078 25.094 1 91.62 159 SER B O 1
ATOM 3160 N N . SER B 1 160 ? 5.082 18.672 25.375 1 95.19 160 SER B N 1
ATOM 3161 C CA . SER B 1 160 ? 4.266 17.797 26.219 1 95.19 160 SER B CA 1
ATOM 3162 C C . SER B 1 160 ? 2.887 17.578 25.594 1 95.19 160 SER B C 1
ATOM 3164 O O . SER B 1 160 ? 2.328 18.469 24.969 1 95.19 160 SER B O 1
ATOM 3166 N N . SER B 1 161 ? 2.406 16.391 25.875 1 96.94 161 SER B N 1
ATOM 3167 C CA . SER B 1 161 ? 1.058 16.094 25.391 1 96.94 161 SER B CA 1
ATOM 3168 C C . SER B 1 161 ? 0.073 17.172 25.812 1 96.94 161 SER B C 1
ATOM 3170 O O . SER B 1 161 ? 0.068 17.609 26.969 1 96.94 161 SER B O 1
ATOM 3172 N N . GLY B 1 162 ? -0.644 17.625 24.859 1 97.81 162 GLY B N 1
ATOM 3173 C CA . GLY B 1 162 ? -1.635 18.656 25.141 1 97.81 162 GLY B CA 1
ATOM 3174 C C . GLY B 1 162 ? -1.154 20.062 24.812 1 97.81 162 GLY B C 1
ATOM 3175 O O . GLY B 1 162 ? -1.94 21 24.812 1 97.81 162 GLY B O 1
ATOM 3176 N N . ASP B 1 163 ? 0.132 20.219 24.516 1 97.94 163 ASP B N 1
ATOM 3177 C CA . ASP B 1 163 ? 0.654 21.531 24.125 1 97.94 163 ASP B CA 1
ATOM 3178 C C . ASP B 1 163 ? 0.054 21.984 22.797 1 97.94 163 ASP B C 1
ATOM 3180 O O . ASP B 1 163 ? -0.102 21.188 21.875 1 97.94 163 ASP B O 1
ATOM 3184 N N . ALA B 1 164 ? -0.263 23.281 22.734 1 98.31 164 ALA B N 1
ATOM 3185 C CA . ALA B 1 164 ? -0.73 23.922 21.516 1 98.31 164 ALA B CA 1
ATOM 3186 C C . ALA B 1 164 ? -0.037 25.266 21.297 1 98.31 164 ALA B C 1
ATOM 3188 O O . ALA B 1 164 ? 0.173 26.031 22.25 1 98.31 164 ALA B O 1
ATOM 3189 N N . VAL B 1 165 ? 0.325 25.531 20.062 1 97.94 165 VAL B N 1
ATOM 3190 C CA . VAL B 1 165 ? 0.982 26.781 19.703 1 97.94 165 VAL B CA 1
ATOM 3191 C C . VAL B 1 165 ? 0.304 27.406 18.484 1 97.94 165 VAL B C 1
ATOM 3193 O O . VAL B 1 165 ? 0.052 26.719 17.484 1 97.94 165 VAL B O 1
ATOM 3196 N N . ARG B 1 166 ? -0.011 28.672 18.594 1 97.94 166 ARG B N 1
ATOM 3197 C CA . ARG B 1 166 ? -0.471 29.391 17.406 1 97.94 166 ARG B CA 1
ATOM 3198 C C . ARG B 1 166 ? 0.692 29.719 16.469 1 97.94 166 ARG B C 1
ATOM 3200 O O . ARG B 1 166 ? 1.756 30.156 16.922 1 97.94 166 ARG B O 1
ATOM 3207 N N . PHE B 1 167 ? 0.508 29.469 15.219 1 98.31 167 PHE B N 1
ATOM 3208 C CA . PHE B 1 167 ? 1.507 29.719 14.18 1 98.31 167 PHE B CA 1
ATOM 3209 C C . PHE B 1 167 ? 0.86 30.297 12.93 1 98.31 167 PHE B C 1
ATOM 3211 O O . PHE B 1 167 ? 0.428 29.562 12.047 1 98.31 167 PHE B O 1
ATOM 3218 N N . GLY B 1 168 ? 0.821 31.641 12.891 1 98 168 GLY B N 1
ATOM 3219 C CA . GLY B 1 168 ? 0.106 32.312 11.805 1 98 168 GLY B CA 1
ATOM 3220 C C . GLY B 1 168 ? -1.362 31.922 11.742 1 98 168 GLY B C 1
ATOM 3221 O O . GLY B 1 168 ? -2.092 32.094 12.727 1 98 168 GLY B O 1
ATOM 3222 N N . PRO B 1 169 ? -1.75 31.406 10.578 1 98.69 169 PRO B N 1
ATOM 3223 C CA . PRO B 1 169 ? -3.172 31.125 10.359 1 98.69 169 PRO B CA 1
ATOM 3224 C C . PRO B 1 169 ? -3.621 29.812 10.992 1 98.69 169 PRO B C 1
ATOM 3226 O O . PRO B 1 169 ? -4.793 29.438 10.891 1 98.69 169 PRO B O 1
ATOM 3229 N N . VAL B 1 170 ? -2.648 29.078 11.742 1 98.88 170 VAL B N 1
ATOM 3230 C CA . VAL B 1 170 ? -3.041 27.766 12.219 1 98.88 170 VAL B CA 1
ATOM 3231 C C . VAL B 1 170 ? -2.688 27.625 13.695 1 98.88 170 VAL B C 1
ATOM 3233 O O . VAL B 1 170 ? -1.992 28.469 14.258 1 98.88 170 VAL B O 1
ATOM 3236 N N . GLU B 1 171 ? -3.248 26.641 14.266 1 98.88 171 GLU B N 1
ATOM 3237 C CA . GLU B 1 171 ? -2.801 26.141 15.555 1 98.88 171 GLU B CA 1
ATOM 3238 C C . GLU B 1 171 ? -2.16 24.766 15.414 1 98.88 171 GLU B C 1
ATOM 3240 O O . GLU B 1 171 ? -2.729 23.859 14.781 1 98.88 171 GLU B O 1
ATOM 3245 N N . LEU B 1 172 ? -0.959 24.609 15.984 1 98.88 172 LEU B N 1
ATOM 3246 C CA . LEU B 1 172 ? -0.263 23.328 16.062 1 98.88 172 LEU B CA 1
ATOM 3247 C C . LEU B 1 172 ? -0.521 22.656 17.422 1 98.88 172 LEU B C 1
ATOM 3249 O O . LEU B 1 172 ? -0.412 23.297 18.469 1 98.88 172 LEU B O 1
ATOM 3253 N N . PHE B 1 173 ? -0.895 21.406 17.391 1 98.88 173 PHE B N 1
ATOM 3254 C CA . PHE B 1 173 ? -1.294 20.719 18.609 1 98.88 173 PHE B CA 1
ATOM 3255 C C . PHE B 1 173 ? -0.564 19.375 18.734 1 98.88 173 PHE B C 1
ATOM 3257 O O . PHE B 1 173 ? -0.528 18.594 17.781 1 98.88 173 PHE B O 1
ATOM 3264 N N . TYR B 1 174 ? 0.103 19.203 19.859 1 98.81 174 TYR B N 1
ATOM 3265 C CA . TYR B 1 174 ? 0.686 17.906 20.188 1 98.81 174 TYR B CA 1
ATOM 3266 C C . TYR B 1 174 ? -0.26 17.094 21.062 1 98.81 174 TYR B C 1
ATOM 3268 O O . TYR B 1 174 ? -0.29 17.25 22.281 1 98.81 174 TYR B O 1
ATOM 3276 N N . PRO B 1 175 ? -0.942 16.125 20.453 1 98.62 175 PRO B N 1
ATOM 3277 C CA . PRO B 1 175 ? -1.941 15.375 21.219 1 98.62 175 PRO B CA 1
ATOM 3278 C C . PRO B 1 175 ? -1.32 14.297 22.094 1 98.62 175 PRO B C 1
ATOM 3280 O O . PRO B 1 175 ? -1.992 13.758 22.984 1 98.62 175 PRO B O 1
ATOM 3283 N N . GLY B 1 176 ? -0.051 14.023 21.891 1 98.25 176 GLY B N 1
ATOM 3284 C CA . GLY B 1 176 ? 0.622 12.875 22.484 1 98.25 176 GLY B CA 1
ATOM 3285 C C . GLY B 1 176 ? 1.064 11.852 21.453 1 98.25 176 GLY B C 1
ATOM 3286 O O . GLY B 1 176 ? 0.812 12.008 20.25 1 98.25 176 GLY B O 1
ATOM 3287 N N . ALA B 1 177 ? 1.762 10.82 21.969 1 97.94 177 ALA B N 1
ATOM 3288 C CA . ALA B 1 177 ? 2.285 9.781 21.078 1 97.94 177 ALA B CA 1
ATOM 3289 C C . ALA B 1 177 ? 1.152 9.023 20.391 1 97.94 177 ALA B C 1
ATOM 3291 O O . ALA B 1 177 ? 0.092 8.805 20.984 1 97.94 177 ALA B O 1
ATOM 3292 N N . ALA B 1 178 ? 1.367 8.625 19.141 1 97.81 178 ALA B N 1
ATOM 3293 C CA . ALA B 1 178 ? 0.422 7.895 18.312 1 97.81 178 ALA B CA 1
ATOM 3294 C C . ALA B 1 178 ? 1.147 7.121 17.219 1 97.81 178 ALA B C 1
ATOM 3296 O O . ALA B 1 178 ? 1.929 6.211 17.5 1 97.81 178 ALA B O 1
ATOM 3297 N N . HIS B 1 179 ? 0.945 7.496 15.906 1 96.44 179 HIS B N 1
ATOM 3298 C CA . HIS B 1 179 ? 1.672 6.922 14.773 1 96.44 179 HIS B CA 1
ATOM 3299 C C . HIS B 1 179 ? 3.18 7.043 14.977 1 96.44 179 HIS B C 1
ATOM 3301 O O . HIS B 1 179 ? 3.941 6.199 14.5 1 96.44 179 HIS B O 1
ATOM 3307 N N . SER B 1 180 ? 3.545 8.062 15.633 1 97.31 180 SER B N 1
ATOM 3308 C CA . SER B 1 180 ? 4.895 8.344 16.109 1 97.31 180 SER B CA 1
ATOM 3309 C C . SER B 1 180 ? 4.871 9.086 17.438 1 97.31 180 SER B C 1
ATOM 3311 O O . SER B 1 180 ? 3.812 9.531 17.891 1 97.31 180 SER B O 1
ATOM 3313 N N . THR B 1 181 ? 5.977 9.164 18 1 97.81 181 THR B N 1
ATOM 3314 C CA . THR B 1 181 ? 6.02 9.797 19.312 1 97.81 181 THR B CA 1
ATOM 3315 C C . THR B 1 181 ? 5.957 11.312 19.188 1 97.81 181 THR B C 1
ATOM 3317 O O . THR B 1 181 ? 5.664 12.016 20.156 1 97.81 181 THR B O 1
ATOM 3320 N N . ASP B 1 182 ? 6.207 11.797 17.984 1 98.06 182 ASP B N 1
ATOM 3321 C CA . ASP B 1 182 ? 6.363 13.234 17.812 1 98.06 182 ASP B CA 1
ATOM 3322 C C . ASP B 1 182 ? 5.258 13.812 16.922 1 98.06 182 ASP B C 1
ATOM 3324 O O . ASP B 1 182 ? 5.328 14.969 16.516 1 98.06 182 ASP B O 1
ATOM 3328 N N . ASN B 1 183 ? 4.215 13.078 16.625 1 97.38 183 ASN B N 1
ATOM 3329 C CA . ASN B 1 183 ? 3.23 13.547 15.648 1 97.38 183 ASN B CA 1
ATOM 3330 C C . ASN B 1 183 ? 2.506 14.797 16.141 1 97.38 183 ASN B C 1
ATOM 3332 O O . ASN B 1 183 ? 2.166 14.898 17.312 1 97.38 183 ASN B O 1
ATOM 3336 N N . LEU B 1 184 ? 2.281 15.766 15.281 1 98.56 184 LEU B N 1
ATOM 3337 C CA . LEU B 1 184 ? 1.439 16.938 15.5 1 98.56 184 LEU B CA 1
ATOM 3338 C C . LEU B 1 184 ? 0.18 16.859 14.641 1 98.56 184 LEU B C 1
ATOM 3340 O O . LEU B 1 184 ? 0.161 16.188 13.617 1 98.56 184 LEU B O 1
ATOM 3344 N N . VAL B 1 185 ? -0.841 17.547 15.078 1 98.88 185 VAL B N 1
ATOM 3345 C CA . VAL B 1 185 ? -1.975 17.859 14.211 1 98.88 185 VAL B CA 1
ATOM 3346 C C . VAL B 1 185 ? -2.1 19.359 14.039 1 98.88 185 VAL B C 1
ATOM 3348 O O . VAL B 1 185 ? -1.539 20.125 14.82 1 98.88 185 VAL B O 1
ATOM 3351 N N . VAL B 1 186 ? -2.799 19.797 12.969 1 98.94 186 VAL B N 1
ATOM 3352 C CA . VAL B 1 186 ? -2.881 21.203 12.617 1 98.94 186 VAL B CA 1
ATOM 3353 C C . VAL B 1 186 ? -4.344 21.609 12.445 1 98.94 186 VAL B C 1
ATOM 3355 O O . VAL B 1 186 ? -5.094 20.953 11.727 1 98.94 186 VAL B O 1
ATOM 3358 N N . TYR B 1 187 ? -4.73 22.672 13.117 1 98.94 187 TYR B N 1
ATOM 3359 C CA . TYR B 1 187 ? -6.098 23.172 13.031 1 98.94 187 TYR B CA 1
ATOM 3360 C C . TYR B 1 187 ? -6.137 24.547 12.375 1 98.94 187 TYR B C 1
ATOM 3362 O O . TYR B 1 187 ? -5.305 25.406 12.672 1 98.94 187 TYR B O 1
ATOM 3370 N N . VAL B 1 188 ? -7.035 24.672 11.414 1 98.88 188 VAL B N 1
ATOM 3371 C CA . VAL B 1 188 ? -7.305 25.953 10.758 1 98.88 188 VAL B CA 1
ATOM 3372 C C . VAL B 1 188 ? -8.617 26.531 11.273 1 98.88 188 VAL B C 1
ATOM 3374 O O . VAL B 1 188 ? -9.688 26.25 10.727 1 98.88 188 VAL B O 1
ATOM 3377 N N . PRO B 1 189 ? -8.523 27.453 12.18 1 98.31 189 PRO B N 1
ATOM 3378 C CA . PRO B 1 189 ? -9.75 27.938 12.82 1 98.31 189 PRO B CA 1
ATOM 3379 C C . PRO B 1 189 ? -10.688 28.656 11.852 1 98.31 189 PRO B C 1
ATOM 3381 O O . PRO B 1 189 ? -11.906 28.531 11.961 1 98.31 189 PRO B O 1
ATOM 3384 N N . SER B 1 190 ? -10.18 29.375 10.898 1 97.5 190 SER B N 1
ATOM 3385 C CA . SER B 1 190 ? -11 30.203 10.008 1 97.5 190 SER B CA 1
ATOM 3386 C C . SER B 1 190 ? -11.898 29.344 9.133 1 97.5 190 SER B C 1
ATOM 3388 O O . SER B 1 190 ? -12.867 29.828 8.555 1 97.5 190 SER B O 1
ATOM 3390 N N . ALA B 1 191 ? -11.531 28 9.055 1 98.06 191 ALA B N 1
ATOM 3391 C CA . ALA B 1 191 ? -12.266 27.141 8.133 1 98.06 191 ALA B CA 1
ATOM 3392 C C . ALA B 1 191 ? -12.797 25.906 8.836 1 98.06 191 ALA B C 1
ATOM 3394 O O . ALA B 1 191 ? -13.469 25.062 8.219 1 98.06 191 ALA B O 1
ATOM 3395 N N . ASN B 1 192 ? -12.5 25.75 10.117 1 98.56 192 ASN B N 1
ATOM 3396 C CA . ASN B 1 192 ? -12.836 24.562 10.883 1 98.56 192 ASN B CA 1
ATOM 3397 C C . ASN B 1 192 ? -12.297 23.297 10.219 1 98.56 192 ASN B C 1
ATOM 3399 O O . ASN B 1 192 ? -13.016 22.312 10.07 1 98.56 192 ASN B O 1
ATOM 3403 N N . VAL B 1 193 ? -11.047 23.344 9.758 1 98.81 193 VAL B N 1
ATOM 3404 C CA . VAL B 1 193 ? -10.367 22.234 9.117 1 98.81 193 VAL B CA 1
ATOM 3405 C C . VAL B 1 193 ? -9.273 21.703 10.039 1 98.81 193 VAL B C 1
ATOM 3407 O O . VAL B 1 193 ? -8.477 22.469 10.586 1 98.81 193 VAL B O 1
ATOM 3410 N N . LEU B 1 194 ? -9.305 20.391 10.227 1 98.94 194 LEU B N 1
ATOM 3411 C CA . LEU B 1 194 ? -8.289 19.688 11 1 98.94 194 LEU B CA 1
ATOM 3412 C C . LEU B 1 194 ? -7.445 18.781 10.102 1 98.94 194 LEU B C 1
ATOM 3414 O O . LEU B 1 194 ? -7.984 17.922 9.406 1 98.94 194 LEU B O 1
ATOM 3418 N N . TYR B 1 195 ? -6.164 19.078 10.086 1 98.94 195 TYR B N 1
ATOM 3419 C CA . TYR B 1 195 ? -5.227 18.141 9.484 1 98.94 195 TYR B CA 1
ATOM 3420 C C . TYR B 1 195 ? -4.664 17.188 10.531 1 98.94 195 TYR B C 1
ATOM 3422 O O . TYR B 1 195 ? -3.828 17.578 11.352 1 98.94 195 TYR B O 1
ATOM 3430 N N . GLY B 1 196 ? -5.078 15.984 10.453 1 98.69 196 GLY B N 1
ATOM 3431 C CA . GLY B 1 196 ? -4.738 14.984 11.453 1 98.69 196 GLY B CA 1
ATOM 3432 C C . GLY B 1 196 ? -3.375 14.359 11.234 1 98.69 196 GLY B C 1
ATOM 3433 O O . GLY B 1 196 ? -2.818 13.734 12.141 1 98.69 196 GLY B O 1
ATOM 3434 N N . GLY B 1 197 ? -2.893 14.57 10 1 98.12 197 GLY B N 1
ATOM 3435 C CA . GLY B 1 197 ? -1.632 13.914 9.688 1 98.12 197 GLY B CA 1
ATOM 3436 C C . GLY B 1 197 ? -1.709 12.406 9.781 1 98.12 197 GLY B C 1
ATOM 3437 O O . GLY B 1 197 ? -2.76 11.812 9.523 1 98.12 197 GLY B O 1
ATOM 3438 N N . CYS B 1 198 ? -0.57 11.812 10.156 1 97.81 198 CYS B N 1
ATOM 3439 C CA . CYS B 1 198 ? -0.497 10.352 10.109 1 97.81 198 CYS B CA 1
ATOM 3440 C C . CYS B 1 198 ? -1.083 9.742 11.375 1 97.81 198 CYS B C 1
ATOM 3442 O O . CYS B 1 198 ? -1.254 8.523 11.461 1 97.81 198 CYS B O 1
ATOM 3444 N N . ALA B 1 199 ? -1.472 10.555 12.336 1 98 199 ALA B N 1
ATOM 3445 C CA . ALA B 1 199 ? -2.121 10.047 13.539 1 98 199 ALA B CA 1
ATOM 3446 C C . ALA B 1 199 ? -3.588 9.719 13.273 1 98 199 ALA B C 1
ATOM 3448 O O . ALA B 1 199 ? -4.258 9.117 14.117 1 98 199 ALA B O 1
ATOM 3449 N N . VAL B 1 200 ? -4.074 10.156 12.133 1 98.56 200 VAL B N 1
ATOM 3450 C CA . VAL B 1 200 ? -5.48 9.945 11.805 1 98.56 200 VAL B CA 1
ATOM 3451 C C . VAL B 1 200 ? -5.594 9.133 10.523 1 98.56 200 VAL B C 1
ATOM 3453 O O . VAL B 1 200 ? -4.93 9.43 9.523 1 98.56 200 VAL B O 1
ATOM 3456 N N . HIS B 1 201 ? -6.465 8.109 10.539 1 97.5 201 HIS B N 1
ATOM 3457 C CA . HIS B 1 201 ? -6.699 7.234 9.398 1 97.5 201 HIS B CA 1
ATOM 3458 C C . HIS B 1 201 ? -7.992 7.602 8.68 1 97.5 201 HIS B C 1
ATOM 3460 O O . HIS B 1 201 ? -8.93 8.109 9.297 1 97.5 201 HIS B O 1
ATOM 3466 N N . GLU B 1 202 ? -7.98 7.309 7.41 1 96.69 202 GLU B N 1
ATOM 3467 C CA . GLU B 1 202 ? -9.227 7.43 6.664 1 96.69 202 GLU B CA 1
ATOM 3468 C C . GLU B 1 202 ? -10.227 6.355 7.086 1 96.69 202 GLU B C 1
ATOM 3470 O O . GLU B 1 202 ? -9.867 5.395 7.77 1 96.69 202 GLU B O 1
ATOM 3475 N N . LEU B 1 203 ? -11.469 6.5 6.629 1 95 203 LEU B N 1
ATOM 3476 C CA . LEU B 1 203 ? -12.539 5.637 7.105 1 95 203 LEU B CA 1
ATOM 3477 C C . LEU B 1 203 ? -12.391 4.227 6.547 1 95 203 LEU B C 1
ATOM 3479 O O . LEU B 1 203 ? -12.805 3.254 7.18 1 95 203 LEU B O 1
ATOM 3483 N N . SER B 1 204 ? -11.781 4.09 5.41 1 91.31 204 SER B N 1
ATOM 3484 C CA . SER B 1 204 ? -11.695 2.781 4.773 1 91.31 204 SER B CA 1
ATOM 3485 C C . SER B 1 204 ? -10.516 1.979 5.301 1 91.31 204 SER B C 1
ATOM 3487 O O . SER B 1 204 ? -10.367 0.798 4.984 1 91.31 204 SER B O 1
ATOM 3489 N N . SER B 1 205 ? -9.688 2.605 6.141 1 92.25 205 SER B N 1
ATOM 3490 C CA . SER B 1 205 ? -8.523 1.905 6.68 1 92.25 205 SER B CA 1
ATOM 3491 C C . SER B 1 205 ? -8.938 0.771 7.609 1 92.25 205 SER B C 1
ATOM 3493 O O . SER B 1 205 ? -9.781 0.962 8.492 1 92.25 205 SER B O 1
ATOM 3495 N N . THR B 1 206 ? -8.273 -0.373 7.395 1 87.94 206 THR B N 1
ATOM 3496 C CA . THR B 1 206 ? -8.609 -1.514 8.234 1 87.94 206 THR B CA 1
ATOM 3497 C C . THR B 1 206 ? -7.414 -1.935 9.086 1 87.94 206 THR B C 1
ATOM 3499 O O . THR B 1 206 ? -7.469 -2.947 9.789 1 87.94 206 THR B O 1
ATOM 3502 N N . SER B 1 207 ? -6.32 -1.206 8.992 1 84.69 207 SER B N 1
ATOM 3503 C CA . SER B 1 207 ? -5.102 -1.519 9.727 1 84.69 207 SER B CA 1
ATOM 3504 C C . SER B 1 207 ? -4.484 -0.262 10.336 1 84.69 207 SER B C 1
ATOM 3506 O O . SER B 1 207 ? -4.746 0.85 9.875 1 84.69 207 SER B O 1
ATOM 3508 N N . ALA B 1 208 ? -3.678 -0.521 11.344 1 87.38 208 ALA B N 1
ATOM 3509 C CA . ALA B 1 208 ? -2.996 0.597 11.984 1 87.38 208 ALA B CA 1
ATOM 3510 C C . ALA B 1 208 ? -1.847 1.111 11.125 1 87.38 208 ALA B C 1
ATOM 3512 O O . ALA B 1 208 ? -1.235 2.135 11.445 1 87.38 208 ALA B O 1
ATOM 3513 N N . GLY B 1 209 ? -1.587 0.394 10.039 1 86.19 209 GLY B N 1
ATOM 3514 C CA . GLY B 1 209 ? -0.515 0.824 9.156 1 86.19 209 GLY B CA 1
ATOM 3515 C C . GLY B 1 209 ? 0.867 0.594 9.734 1 86.19 209 GLY B C 1
ATOM 3516 O O . GLY B 1 209 ? 1.121 -0.443 10.352 1 86.19 209 GLY B O 1
ATOM 3517 N N . ASN B 1 210 ? 1.776 1.473 9.453 1 83.25 210 ASN B N 1
ATOM 3518 C CA . ASN B 1 210 ? 3.125 1.4 10 1 83.25 210 ASN B CA 1
ATOM 3519 C C . ASN B 1 210 ? 3.137 1.709 11.492 1 83.25 210 ASN B C 1
ATOM 3521 O O . ASN B 1 210 ? 2.859 2.84 11.898 1 83.25 210 ASN B O 1
ATOM 3525 N N . VAL B 1 211 ? 3.539 0.716 12.234 1 86.75 211 VAL B N 1
ATOM 3526 C CA . VAL B 1 211 ? 3.484 0.898 13.688 1 86.75 211 VAL B CA 1
ATOM 3527 C C . VAL B 1 211 ? 4.891 0.797 14.273 1 86.75 211 VAL B C 1
ATOM 3529 O O . VAL B 1 211 ? 5.051 0.587 15.477 1 86.75 211 VAL B O 1
ATOM 3532 N N . ALA B 1 212 ? 5.93 0.895 13.422 1 83.31 212 ALA B N 1
ATOM 3533 C CA . ALA B 1 212 ? 7.305 0.696 13.867 1 83.31 212 ALA B CA 1
ATOM 3534 C C . ALA B 1 212 ? 7.684 1.707 14.945 1 83.31 212 ALA B C 1
ATOM 3536 O O . ALA B 1 212 ? 8.438 1.388 15.875 1 83.31 212 ALA B O 1
ATOM 3537 N N . ASP B 1 213 ? 7.09 2.918 14.867 1 92.38 213 ASP B N 1
ATOM 3538 C CA . ASP B 1 213 ? 7.422 3.988 15.805 1 92.38 213 ASP B CA 1
ATOM 3539 C C . ASP B 1 213 ? 6.191 4.43 16.594 1 92.38 213 ASP B C 1
ATOM 3541 O O . ASP B 1 213 ? 6.188 5.5 17.203 1 92.38 213 ASP B O 1
ATOM 3545 N N . ALA B 1 214 ? 5.16 3.562 16.5 1 94.25 214 ALA B N 1
ATOM 3546 C CA . ALA B 1 214 ? 3.881 3.934 17.094 1 94.25 214 ALA B CA 1
ATOM 3547 C C . ALA B 1 214 ? 3.871 3.625 18.594 1 94.25 214 ALA B C 1
ATOM 3549 O O . ALA B 1 214 ? 4.66 2.807 19.078 1 94.25 214 ALA B O 1
ATOM 3550 N N . ASP B 1 215 ? 3.121 4.316 19.328 1 95.25 215 ASP B N 1
ATOM 3551 C CA . ASP B 1 215 ? 2.693 3.943 20.672 1 95.25 215 ASP B CA 1
ATOM 3552 C C . ASP B 1 215 ? 1.245 3.463 20.672 1 95.25 215 ASP B C 1
ATOM 3554 O O . ASP B 1 215 ? 0.321 4.258 20.859 1 95.25 215 ASP B O 1
ATOM 3558 N N . LEU B 1 216 ? 1.07 2.195 20.516 1 93.25 216 LEU B N 1
ATOM 3559 C CA . LEU B 1 216 ? -0.249 1.609 20.312 1 93.25 216 LEU B CA 1
ATOM 3560 C C . LEU B 1 216 ? -1.117 1.766 21.547 1 93.25 216 LEU B C 1
ATOM 3562 O O . LEU B 1 216 ? -2.346 1.827 21.453 1 93.25 216 LEU B O 1
ATOM 3566 N N . ALA B 1 217 ? -0.534 1.822 22.656 1 94.12 217 ALA B N 1
ATOM 3567 C CA . ALA B 1 217 ? -1.284 1.973 23.891 1 94.12 217 ALA B CA 1
ATOM 3568 C C . ALA B 1 217 ? -1.806 3.398 24.062 1 94.12 217 ALA B C 1
ATOM 3570 O O . ALA B 1 217 ? -2.934 3.605 24.5 1 94.12 217 ALA B O 1
ATOM 3571 N N . GLU B 1 218 ? -1.031 4.355 23.656 1 97.25 218 GLU B N 1
ATOM 3572 C CA . GLU B 1 218 ? -1.359 5.762 23.875 1 97.25 218 GLU B CA 1
ATOM 3573 C C . GLU B 1 218 ? -2.184 6.328 22.719 1 97.25 218 GLU B C 1
ATOM 3575 O O . GLU B 1 218 ? -2.92 7.301 22.906 1 97.25 218 GLU B O 1
ATOM 3580 N N . TRP B 1 219 ? -2.117 5.773 21.578 1 98 219 TRP B N 1
ATOM 3581 C CA . TRP B 1 219 ? -2.666 6.297 20.328 1 98 219 TRP B CA 1
ATOM 3582 C C . TRP B 1 219 ? -4.16 6.582 20.469 1 98 219 TRP B C 1
ATOM 3584 O O . TRP B 1 219 ? -4.613 7.691 20.188 1 98 219 TRP B O 1
ATOM 3594 N N . PRO B 1 220 ? -4.941 5.711 21.047 1 97.88 220 PRO B N 1
ATOM 3595 C CA . PRO B 1 220 ? -6.367 6.02 21.203 1 97.88 220 PRO B CA 1
ATOM 3596 C C . PRO B 1 220 ? -6.609 7.219 22.125 1 97.88 220 PRO B C 1
ATOM 3598 O O . PRO B 1 220 ? -7.48 8.047 21.844 1 97.88 220 PRO B O 1
ATOM 3601 N N . THR B 1 221 ? -5.832 7.32 23.125 1 98.06 221 THR B N 1
ATOM 3602 C CA . THR B 1 221 ? -5.957 8.445 24.047 1 98.06 221 THR B CA 1
ATOM 3603 C C . THR B 1 221 ? -5.59 9.758 23.359 1 98.06 221 THR B C 1
ATOM 3605 O O . THR B 1 221 ? -6.25 10.773 23.562 1 98.06 221 THR B O 1
ATOM 3608 N N . SER B 1 222 ? -4.57 9.719 22.609 1 98.56 222 SER B N 1
ATOM 3609 C CA . SER B 1 222 ? -4.145 10.891 21.875 1 98.56 222 SER B CA 1
ATOM 3610 C C . SER B 1 222 ? -5.227 11.359 20.906 1 98.56 222 SER B C 1
ATOM 3612 O O . SER B 1 222 ? -5.496 12.555 20.797 1 98.56 222 SER B O 1
ATOM 3614 N N . VAL B 1 223 ? -5.836 10.453 20.219 1 98.5 223 VAL B N 1
ATOM 3615 C CA . VAL B 1 223 ? -6.895 10.766 19.266 1 98.5 223 VAL B CA 1
ATOM 3616 C C . VAL B 1 223 ? -8.094 11.367 20 1 98.5 223 VAL B C 1
ATOM 3618 O O . VAL B 1 223 ? -8.727 12.297 19.516 1 98.5 223 VAL B O 1
ATOM 3621 N N . GLU B 1 224 ? -8.406 10.844 21.109 1 98 224 GLU B N 1
ATOM 3622 C CA . GLU B 1 224 ? -9.469 11.406 21.938 1 98 224 GLU B CA 1
ATOM 3623 C C . GLU B 1 224 ? -9.156 12.844 22.344 1 98 224 GLU B C 1
ATOM 3625 O O . GLU B 1 224 ? -10.047 13.695 22.359 1 98 224 GLU B O 1
ATOM 3630 N N . ARG B 1 225 ? -7.957 13.109 22.688 1 98.56 225 ARG B N 1
ATOM 3631 C CA . ARG B 1 225 ? -7.543 14.461 23.062 1 98.56 225 ARG B CA 1
ATOM 3632 C C . ARG B 1 225 ? -7.758 15.43 21.891 1 98.56 225 ARG B C 1
ATOM 3634 O O . ARG B 1 225 ? -8.164 16.578 22.109 1 98.56 225 ARG B O 1
ATOM 3641 N N . ILE B 1 226 ? -7.48 14.945 20.672 1 98.81 226 ILE B N 1
ATOM 3642 C CA . ILE B 1 226 ? -7.711 15.773 19.5 1 98.81 226 ILE B CA 1
ATOM 3643 C C . ILE B 1 226 ? -9.188 16.141 19.406 1 98.81 226 ILE B C 1
ATOM 3645 O O . ILE B 1 226 ? -9.531 17.312 19.219 1 98.81 226 ILE B O 1
ATOM 3649 N N . GLN B 1 227 ? -10.016 15.141 19.547 1 98.25 227 GLN B N 1
ATOM 3650 C CA . GLN B 1 227 ? -11.461 15.344 19.438 1 98.25 227 GLN B CA 1
ATOM 3651 C C . GLN B 1 227 ? -11.953 16.344 20.484 1 98.25 227 GLN B C 1
ATOM 3653 O O . GLN B 1 227 ? -12.773 17.219 20.172 1 98.25 227 GLN B O 1
ATOM 3658 N N . LYS B 1 228 ? -11.477 16.219 21.641 1 98.19 228 LYS B N 1
ATOM 3659 C CA . LYS B 1 228 ? -11.891 17.094 22.734 1 98.19 228 LYS B CA 1
ATOM 3660 C C . LYS B 1 228 ? -11.398 18.516 22.516 1 98.19 228 LYS B C 1
ATOM 3662 O O . LYS B 1 228 ? -12.094 19.484 22.859 1 98.19 228 LYS B O 1
ATOM 3667 N N . HIS B 1 229 ? -10.266 18.641 21.938 1 98.38 229 HIS B N 1
ATOM 3668 C CA . HIS B 1 229 ? -9.664 19.953 21.75 1 98.38 229 HIS B CA 1
ATOM 3669 C C . HIS B 1 229 ? -10.297 20.703 20.594 1 98.38 229 HIS B C 1
ATOM 3671 O O . HIS B 1 229 ? -10.398 21.922 20.609 1 98.38 229 HIS B O 1
ATOM 3677 N N . TYR B 1 230 ? -10.711 19.953 19.594 1 98.44 230 TYR B N 1
ATOM 3678 C CA . TYR B 1 230 ? -11.281 20.578 18.406 1 98.44 230 TYR B CA 1
ATOM 3679 C C . TYR B 1 230 ? -12.664 20 18.094 1 98.44 230 TYR B C 1
ATOM 3681 O O . TYR B 1 230 ? -12.898 19.5 16.984 1 98.44 230 TYR B O 1
ATOM 3689 N N . PRO B 1 231 ? -13.609 20.172 18.969 1 97.94 231 PRO B N 1
ATOM 3690 C CA . PRO B 1 231 ? -14.945 19.609 18.734 1 97.94 231 PRO B CA 1
ATOM 3691 C C . PRO B 1 231 ? -15.672 20.297 17.578 1 97.94 231 PRO B C 1
ATOM 3693 O O . PRO B 1 231 ? -16.656 19.766 17.062 1 97.94 231 PRO B O 1
ATOM 3696 N N . GLU B 1 232 ? -15.211 21.453 17.109 1 97.62 232 GLU B N 1
ATOM 3697 C CA . GLU B 1 232 ? -15.898 22.234 16.094 1 97.62 232 GLU B CA 1
ATOM 3698 C C . GLU B 1 232 ? -15.367 21.906 14.695 1 97.62 232 GLU B C 1
ATOM 3700 O O . GLU B 1 232 ? -15.883 22.406 13.695 1 97.62 232 GLU B O 1
ATOM 3705 N N . ALA B 1 233 ? -14.266 21.078 14.641 1 98.31 233 ALA B N 1
ATOM 3706 C CA . ALA B 1 233 ? -13.734 20.719 13.336 1 98.31 233 ALA B CA 1
ATOM 3707 C C . ALA B 1 233 ? -14.805 20.078 12.461 1 98.31 233 ALA B C 1
ATOM 3709 O O . ALA B 1 233 ? -15.539 19.188 12.922 1 98.31 233 ALA B O 1
ATOM 3710 N N . GLU B 1 234 ? -14.859 20.5 11.211 1 97.94 234 GLU B N 1
ATOM 3711 C CA . GLU B 1 234 ? -15.867 19.984 10.297 1 97.94 234 GLU B CA 1
ATOM 3712 C C . GLU B 1 234 ? -15.25 19.062 9.258 1 97.94 234 GLU B C 1
ATOM 3714 O O . GLU B 1 234 ? -15.883 18.094 8.828 1 97.94 234 GLU B O 1
ATOM 3719 N N . VAL B 1 235 ? -14.094 19.391 8.82 1 98.31 235 VAL B N 1
ATOM 3720 C CA . VAL B 1 235 ? -13.344 18.562 7.875 1 98.31 235 VAL B CA 1
ATOM 3721 C C . VAL B 1 235 ? -12.047 18.078 8.523 1 98.31 235 VAL B C 1
ATOM 3723 O O . VAL B 1 235 ? -11.32 18.875 9.133 1 98.31 235 VAL B O 1
ATOM 3726 N N . VAL B 1 236 ? -11.852 16.797 8.453 1 98.81 236 VAL B N 1
ATOM 3727 C CA . VAL B 1 236 ? -10.625 16.188 8.953 1 98.81 236 VAL B CA 1
ATOM 3728 C C . VAL B 1 236 ? -9.867 15.539 7.793 1 98.81 236 VAL B C 1
ATOM 3730 O O . VAL B 1 236 ? -10.43 14.727 7.055 1 98.81 236 VAL B O 1
ATOM 3733 N N . ILE B 1 237 ? -8.641 15.945 7.605 1 98.75 237 ILE B N 1
ATOM 3734 C CA . ILE B 1 237 ? -7.789 15.398 6.559 1 98.75 237 ILE B CA 1
ATOM 3735 C C . ILE B 1 237 ? -6.738 14.477 7.18 1 98.75 237 ILE B C 1
ATOM 3737 O O . ILE B 1 237 ? -5.91 14.922 7.977 1 98.75 237 ILE B O 1
ATOM 3741 N N . PRO B 1 238 ? -6.75 13.18 6.895 1 98.62 238 PRO B N 1
ATOM 3742 C CA . PRO B 1 238 ? -5.688 12.289 7.371 1 98.62 238 PRO B CA 1
ATOM 3743 C C . PRO B 1 238 ? -4.383 12.461 6.598 1 98.62 238 PRO B C 1
ATOM 3745 O O . PRO B 1 238 ? -4.352 13.156 5.582 1 98.62 238 PRO B O 1
ATOM 3748 N N . GLY B 1 239 ? -3.334 11.875 7.105 1 98.19 239 GLY B N 1
ATOM 3749 C CA . GLY B 1 239 ? -2.059 11.938 6.41 1 98.19 239 GLY B CA 1
ATOM 3750 C C . GLY B 1 239 ? -2.057 11.18 5.094 1 98.19 239 GLY B C 1
ATOM 3751 O O . GLY B 1 239 ? -1.254 11.477 4.203 1 98.19 239 GLY B O 1
ATOM 3752 N N . HIS B 1 240 ? -2.893 10.25 5.121 1 97.5 240 HIS B N 1
ATOM 3753 C CA . HIS B 1 240 ? -3.049 9.422 3.93 1 97.5 240 HIS B CA 1
ATOM 3754 C C . HIS B 1 240 ? -4.52 9.125 3.65 1 97.5 240 HIS B C 1
ATOM 3756 O O . HIS B 1 240 ? -5.289 8.859 4.574 1 97.5 240 HIS B O 1
ATOM 3762 N N . GLY B 1 241 ? -4.898 9.242 2.377 1 96.38 241 GLY B N 1
ATOM 3763 C CA . GLY B 1 241 ? -6.227 8.805 1.981 1 96.38 241 GLY B CA 1
ATOM 3764 C C . GLY B 1 241 ? -7.258 9.914 2.023 1 96.38 241 GLY B C 1
ATOM 3765 O O . GLY B 1 241 ? -6.91 11.094 1.969 1 96.38 241 GLY B O 1
ATOM 3766 N N . LEU B 1 242 ? -8.531 9.586 2.203 1 96.69 242 LEU B N 1
ATOM 3767 C CA . LEU B 1 242 ? -9.648 10.5 1.979 1 96.69 242 LEU B CA 1
ATOM 3768 C C . LEU B 1 242 ? -10 11.25 3.26 1 96.69 242 LEU B C 1
ATOM 3770 O O . LEU B 1 242 ? -9.969 10.68 4.352 1 96.69 242 LEU B O 1
ATOM 3774 N N . PRO B 1 243 ? -10.383 12.477 3.09 1 98.06 243 PRO B N 1
ATOM 3775 C CA . PRO B 1 243 ? -10.883 13.234 4.238 1 98.06 243 PRO B CA 1
ATOM 3776 C C . PRO B 1 243 ? -12.258 12.758 4.707 1 98.06 243 PRO B C 1
ATOM 3778 O O . PRO B 1 243 ? -12.883 11.93 4.047 1 98.06 243 PRO B O 1
ATOM 3781 N N . GLY B 1 244 ? -12.609 13.18 5.836 1 97.88 244 GLY B N 1
ATOM 3782 C CA . GLY B 1 244 ? -13.906 12.969 6.453 1 97.88 244 GLY B CA 1
ATOM 3783 C C . GLY B 1 244 ? -14.227 13.984 7.535 1 97.88 244 GLY B C 1
ATOM 3784 O O . GLY B 1 244 ? -13.859 15.156 7.422 1 97.88 244 GLY B O 1
ATOM 3785 N N . GLY B 1 245 ? -15.062 13.547 8.43 1 98 245 GLY B N 1
ATOM 3786 C CA . GLY B 1 245 ? -15.352 14.344 9.617 1 98 245 GLY B CA 1
ATOM 3787 C C . GLY B 1 245 ? -14.68 13.82 10.867 1 98 245 GLY B C 1
ATOM 3788 O O . GLY B 1 245 ? -13.68 13.102 10.789 1 98 245 GLY B O 1
ATOM 3789 N N . LEU B 1 246 ? -15.227 14.266 11.953 1 97.88 246 LEU B N 1
ATOM 3790 C CA . LEU B 1 246 ? -14.672 13.875 13.25 1 97.88 246 LEU B CA 1
ATOM 3791 C C . LEU B 1 246 ? -14.766 12.359 13.438 1 97.88 246 LEU B C 1
ATOM 3793 O O . LEU B 1 246 ? -14.078 11.797 14.297 1 97.88 246 LEU B O 1
ATOM 3797 N N . ASP B 1 247 ? -15.547 11.688 12.648 1 97.94 247 ASP B N 1
ATOM 3798 C CA . ASP B 1 247 ? -15.672 10.242 12.75 1 97.94 247 ASP B CA 1
ATOM 3799 C C . ASP B 1 247 ? -14.359 9.547 12.406 1 97.94 247 ASP B C 1
ATOM 3801 O O . ASP B 1 247 ? -14.141 8.391 12.781 1 97.94 247 ASP B O 1
ATOM 3805 N N . LEU B 1 248 ? -13.477 10.164 11.68 1 98.62 248 LEU B N 1
ATOM 3806 C CA . LEU B 1 248 ? -12.156 9.602 11.391 1 98.62 248 LEU B CA 1
ATOM 3807 C C . LEU B 1 248 ? -11.391 9.336 12.68 1 98.62 248 LEU B C 1
ATOM 3809 O O . LEU B 1 248 ? -10.617 8.375 12.766 1 98.62 248 LEU B O 1
ATOM 3813 N N . LEU B 1 249 ? -11.594 10.219 13.664 1 98.62 249 LEU B N 1
ATOM 3814 C CA . LEU B 1 249 ? -10.875 10.078 14.922 1 98.62 249 LEU B CA 1
ATOM 3815 C C . LEU B 1 249 ? -11.312 8.82 15.664 1 98.62 249 LEU B C 1
ATOM 3817 O O . LEU B 1 249 ? -10.477 8 16.047 1 98.62 249 LEU B O 1
ATOM 3821 N N . GLN B 1 250 ? -12.578 8.648 15.789 1 97.44 250 GLN B N 1
ATOM 3822 C CA . GLN B 1 250 ? -13.086 7.445 16.438 1 97.44 250 GLN B CA 1
ATOM 3823 C C . GLN B 1 250 ? -12.695 6.195 15.648 1 97.44 250 GLN B C 1
ATOM 3825 O O . GLN B 1 250 ? -12.352 5.168 16.234 1 97.44 250 GLN B O 1
ATOM 3830 N N . HIS B 1 251 ? -12.828 6.277 14.375 1 98.06 251 HIS B N 1
ATOM 3831 C CA . HIS B 1 251 ? -12.438 5.156 13.531 1 98.06 251 HIS B CA 1
ATOM 3832 C C . HIS B 1 251 ? -10.977 4.773 13.758 1 98.06 251 HIS B C 1
ATOM 3834 O O . HIS B 1 251 ? -10.656 3.592 13.891 1 98.06 251 HIS B O 1
ATOM 3840 N N . THR B 1 252 ? -10.109 5.73 13.828 1 98.06 252 THR B N 1
ATOM 3841 C CA . THR B 1 252 ? -8.695 5.5 14.07 1 98.06 252 THR B CA 1
ATOM 3842 C C . THR B 1 252 ? -8.484 4.781 15.406 1 98.06 252 THR B C 1
ATOM 3844 O O . THR B 1 252 ? -7.742 3.797 15.477 1 98.06 252 THR B O 1
ATOM 3847 N N . ALA B 1 253 ? -9.148 5.258 16.422 1 97.5 253 ALA B N 1
ATOM 3848 C CA . ALA B 1 253 ? -9.039 4.609 17.719 1 97.5 253 ALA B CA 1
ATOM 3849 C C . ALA B 1 253 ? -9.445 3.141 17.641 1 97.5 253 ALA B C 1
ATOM 3851 O O . ALA B 1 253 ? -8.773 2.271 18.203 1 97.5 253 ALA B O 1
ATOM 3852 N N . ASN B 1 254 ? -10.492 2.863 16.969 1 96.31 254 ASN B N 1
ATOM 3853 C CA . ASN B 1 254 ? -10.992 1.502 16.828 1 96.31 254 ASN B CA 1
ATOM 3854 C C . ASN B 1 254 ? -10 0.606 16.094 1 96.31 254 ASN B C 1
ATOM 3856 O O . ASN B 1 254 ? -9.758 -0.528 16.516 1 96.31 254 ASN B O 1
ATOM 3860 N N . VAL B 1 255 ? -9.469 1.14 15.047 1 94.25 255 VAL B N 1
ATOM 3861 C CA . VAL B 1 255 ? -8.555 0.359 14.227 1 94.25 255 VAL B CA 1
ATOM 3862 C C . VAL B 1 255 ? -7.281 0.055 15.016 1 94.25 255 VAL B C 1
ATOM 3864 O O . VAL B 1 255 ? -6.754 -1.059 14.953 1 94.25 255 VAL B O 1
ATOM 3867 N N . VAL B 1 256 ? -6.805 0.958 15.742 1 94.62 256 VAL B N 1
ATOM 3868 C CA . VAL B 1 256 ? -5.586 0.801 16.531 1 94.62 256 VAL B CA 1
ATOM 3869 C C . VAL B 1 256 ? -5.824 -0.199 17.656 1 94.62 256 VAL B C 1
ATOM 3871 O O . VAL B 1 256 ? -4.992 -1.071 17.922 1 94.62 256 VAL B O 1
ATOM 3874 N N . LYS B 1 257 ? -6.938 -0.126 18.297 1 93.31 257 LYS B N 1
ATOM 3875 C CA . LYS B 1 257 ? -7.285 -1.067 19.359 1 93.31 257 LYS B CA 1
ATOM 3876 C C . LYS B 1 257 ? -7.375 -2.492 18.812 1 93.31 257 LYS B C 1
ATOM 3878 O O . LYS B 1 257 ? -6.922 -3.438 19.469 1 93.31 257 LYS B O 1
ATOM 3883 N N . ALA B 1 258 ? -7.902 -2.598 17.641 1 87.94 258 ALA B N 1
ATOM 3884 C CA . ALA B 1 258 ? -8.023 -3.912 17.016 1 87.94 258 ALA B CA 1
ATOM 3885 C C . ALA B 1 258 ? -6.656 -4.504 16.703 1 87.94 258 ALA B C 1
ATOM 3887 O O . ALA B 1 258 ? -6.457 -5.715 16.797 1 87.94 258 ALA B O 1
ATOM 3888 N N . HIS B 1 259 ? -5.766 -3.672 16.281 1 82.69 259 HIS B N 1
ATOM 3889 C CA . HIS B 1 259 ? -4.402 -4.109 16 1 82.69 259 HIS B CA 1
ATOM 3890 C C . HIS B 1 259 ? -3.723 -4.652 17.25 1 82.69 259 HIS B C 1
ATOM 3892 O O . HIS B 1 259 ? -3.07 -5.695 17.203 1 82.69 259 HIS B O 1
ATOM 3898 N N . LYS B 1 260 ? -3.844 -4.027 18.234 1 72.25 260 LYS B N 1
ATOM 3899 C CA . LYS B 1 260 ? -3.221 -4.402 19.5 1 72.25 260 LYS B CA 1
ATOM 3900 C C . LYS B 1 260 ? -3.729 -5.758 19.969 1 72.25 260 LYS B C 1
ATOM 3902 O O . LYS B 1 260 ? -2.951 -6.578 20.469 1 72.25 260 LYS B O 1
ATOM 3907 N N . ASN B 1 261 ? -4.941 -6.023 19.844 1 69.62 261 ASN B N 1
ATOM 3908 C CA . ASN B 1 261 ? -5.547 -7.27 20.297 1 69.62 261 ASN B CA 1
ATOM 3909 C C . ASN B 1 261 ? -5.062 -8.461 19.469 1 69.62 261 ASN B C 1
ATOM 3911 O O . ASN B 1 261 ? -4.938 -9.57 20 1 69.62 261 ASN B O 1
ATOM 3915 N N . ARG B 1 262 ? -4.797 -8.242 18.234 1 63.88 262 ARG B N 1
ATOM 3916 C CA . ARG B 1 262 ? -4.297 -9.32 17.391 1 63.88 262 ARG B CA 1
ATOM 3917 C C . ARG B 1 262 ? -2.848 -9.648 17.734 1 63.88 262 ARG B C 1
ATOM 3919 O O . ARG B 1 262 ? -2.432 -10.805 17.641 1 63.88 262 ARG B O 1
ATOM 3926 N N . SER B 1 263 ? -2.084 -8.688 18.188 1 56.97 263 SER B N 1
ATOM 3927 C CA . SER B 1 263 ? -0.678 -8.883 18.516 1 56.97 263 SER B CA 1
ATOM 3928 C C . SER B 1 263 ? -0.523 -9.562 19.875 1 56.97 263 SER B C 1
ATOM 3930 O O . SER B 1 263 ? 0.444 -10.289 20.109 1 56.97 263 SER B O 1
ATOM 3932 N N . VAL B 1 264 ? -1.489 -9.328 20.828 1 44 264 VAL B N 1
ATOM 3933 C CA . VAL B 1 264 ? -1.421 -9.93 22.156 1 44 264 VAL B CA 1
ATOM 3934 C C . VAL B 1 264 ? -1.954 -11.359 22.094 1 44 264 VAL B C 1
ATOM 3936 O O . VAL B 1 264 ? -1.562 -12.203 22.906 1 44 264 VAL B O 1
ATOM 3939 N N . ALA B 1 265 ? -2.982 -11.562 21.328 1 38.84 265 ALA B N 1
ATOM 3940 C CA . ALA B 1 265 ? -3.502 -12.93 21.297 1 38.84 265 ALA B CA 1
ATOM 3941 C C . ALA B 1 265 ? -2.475 -13.891 20.703 1 38.84 265 ALA B C 1
ATOM 3943 O O . ALA B 1 265 ? -2.621 -15.109 20.828 1 38.84 265 ALA B O 1
ATOM 3944 N N . GLU B 1 266 ? -1.518 -13.523 19.969 1 40.62 266 GLU B N 1
ATOM 3945 C CA . GLU B 1 266 ? -0.528 -14.445 19.422 1 40.62 266 GLU B CA 1
ATOM 3946 C C . GLU B 1 266 ? 0.647 -14.617 20.391 1 40.62 266 GLU B C 1
ATOM 3948 O O . GLU B 1 266 ? 1.068 -13.664 21.031 1 40.62 266 GLU B O 1
#

InterPro domains:
  IPR001279 Metallo-beta-lactamase [PF00753] (67-240)
  IPR001279 Metallo-beta-lactamase [SM00849] (68-240)
  IPR036866 Ribonuclease Z/Hydroxyacylglutathione hydrolase-like [G3DSA:3.60.15.10] (31-260)
  IPR036866 Ribonuclease Z/Hydroxyacylglutathione hydrolase-like [SSF56281] (29-258)
  IPR049721 Metallo-beta-lactamase VIM-1/2, metallo-hydrolase domain [cd16303] (42-259)
  IPR050855 Metallo-beta-lactamase type 2-like [PTHR42951] (67-253)
  IPR058044 Metallo-beta-lactamase VIM-1/2/7 [NF012100] (1-266)
  IPR058199 Metallo-beta-lactamase type 2/VIM/IMP-1 [NF033088] (43-256)

pLDDT: mean 88.79, std 20.72, range [26.89, 98.94]

Sequence (532 aa):
MLKVISSLLVYMTASVMAVASPLAHSGEPSGEYPTVNEIPVGEVRLYQIADGVWSHIATQSFDGAVYPSNGLIVRDGDELLLIDTAWGAKNTAALLAEIEKQIGLPVTRAVSTHFHDDRVGGVDVLRAAGVATYASPSTRRLAEAEGNEIPTHSLEGLSSSGDAVRFGPVELFYPGAAHSTDNLVVYVPSANVLYGGCAVHELSSTSAGNVADADLAEWPTSVERIQKHYPEAEVVIPGHGLPGGLDLLQHTANVVKAHKNRSVAEMLKVISSLLVYMTASVMAVASPLAHSGEPSGEYPTVNEIPVGEVRLYQIADGVWSHIATQSFDGAVYPSNGLIVRDGDELLLIDTAWGAKNTAALLAEIEKQIGLPVTRAVSTHFHDDRVGGVDVLRAAGVATYASPSTRRLAEAEGNEIPTHSLEGLSSSGDAVRFGPVELFYPGAAHSTDNLVVYVPSANVLYGGCAVHELSSTSAGNVADADLAEWPTSVERIQKHYPEAEVVIPGHGLPGGLDLLQHTANVVKAHKNRSVAE

Organism: Pseudomonas aeruginosa (strain ATCC 15692 / DSM 22644 / CIP 104116 / JCM 14847 / LMG 12228 / 1C / PRS 101 / PAO1) (NCBI:txid208964)

Secondary structure (DSSP, 8-state):
------------------------------SPPP-GGGS-TT-EEEEEEETTEEEEEEEEEETTEEEEEEEEEEEETTEEEEES--SSHHHHHHHHHHHHHHT---EEEEE-SSSSHHHHTTHHHHHHTT-EEEE-HHHHHHHHHHT----SEE-TT--STT-EEEETTEEEE---SSSSTT--EEEETTTTEEEEETTS--TT--S----TT--TTTHHHHHHHHHHH-TT--EEEESSS--B-THHHHHHHHHHHHHHHHHH--/------------------------------SPPP-GGGS-TT-EEEEEEETTEEEEEEEEEETTEEEEEEEEEEEETTEEEEES--SSHHHHHHHHHHHHHHT---EEEEE-SSSSHHHHTTHHHHHHTT-EEEE-HHHHHHHHHHT----SEE-TT--STT-EEEETTEEEE---SSSSTT--EEEETTTTEEEEETTS--TT--S----TT--TTTHHHHHHHHHHH-TT--EEEESSS--B-THHHHHHHHHHHHHHHHHHH-

GO terms:
  GO:0008800 beta-lactamase activity (F, EXP)

Solvent-accessible surface area (backbone atoms only — not comparable to full-atom values): 27630 Å² total; per-residue (Å²): 135,85,79,76,76,78,78,80,78,76,81,75,76,76,77,75,73,75,72,72,66,74,73,70,79,61,55,60,51,86,73,76,82,84,52,62,90,76,40,57,69,56,37,55,46,80,43,54,64,35,84,59,28,31,35,36,40,21,29,42,79,55,71,65,24,38,36,34,38,40,32,40,35,37,50,48,87,83,31,27,39,33,32,37,34,37,41,26,49,63,20,27,52,36,39,53,53,48,38,47,74,75,70,62,51,51,63,50,36,34,38,30,42,28,40,52,52,59,23,21,20,22,45,66,54,38,44,75,71,64,24,48,34,27,22,31,55,58,20,35,52,49,5,52,75,72,70,38,51,58,52,77,40,69,40,80,68,49,83,48,67,67,23,62,43,81,55,87,66,30,36,40,32,23,44,33,34,19,46,26,69,48,37,31,32,39,35,30,72,94,70,27,34,30,38,34,28,72,65,23,39,25,80,73,48,79,59,64,69,72,55,90,55,33,34,75,83,43,26,44,58,17,41,51,46,46,48,69,72,45,71,73,41,57,38,29,34,19,18,34,59,54,63,46,38,68,61,24,42,58,48,32,33,52,31,37,54,54,47,52,52,59,55,64,74,98,135,86,79,78,76,80,77,80,79,78,78,75,77,76,76,75,72,74,71,72,66,74,74,68,80,62,55,59,51,84,71,77,82,84,51,61,89,76,40,56,69,57,38,55,45,80,44,54,65,36,83,59,30,30,35,37,40,21,29,41,80,54,70,65,24,38,35,34,37,40,31,40,35,36,50,49,87,83,30,26,39,33,32,35,35,39,41,26,50,64,20,28,52,36,39,54,51,48,39,46,74,74,70,63,51,50,62,49,36,33,35,31,40,29,42,52,51,59,23,20,20,22,46,64,54,39,44,76,71,65,23,47,34,28,23,32,57,59,21,37,52,50,5,53,75,70,72,38,50,58,50,77,40,67,41,81,68,50,84,48,66,69,23,64,42,81,56,86,67,32,36,42,32,23,43,34,34,20,44,26,69,48,37,31,32,39,36,30,71,96,70,28,35,30,37,34,27,70,65,23,39,24,80,75,48,79,60,62,69,73,56,90,55,33,34,73,82,44,25,43,57,17,39,48,46,46,48,69,73,45,71,73,41,58,38,28,34,19,19,33,57,54,62,44,38,67,62,25,43,58,49,31,32,51,30,37,53,54,48,53,51,60,56,65,74,97

Nearest PDB structures (foldseek):
  5n5h-assembly1_A  TM=9.977E-01  e=2.231E-49  Pseudomonas aeruginosa
  4uwo-assembly1_B  TM=9.991E-01  e=3.627E-49  Klebsiella pneumoniae
  9c5p-assembly1_A  TM=9.970E-01  e=1.869E-48  Pseudomonas aeruginosa
  5a87-assembly2_B  TM=9.883E-01  e=2.690E-48  Klebsiella pneumoniae
  5n55-assembly1_A  TM=9.972E-01  e=1.155E-47  Klebsiella pneumoniae

Radius of gyration: 31.17 Å; Cα contacts (8 Å, |Δi|>4): 1228; chains: 2; bounding box: 119×134×75 Å

Foldseek 3Di:
DPPPPPCPPPPPPPPPPPPPPPPPLPPPWPDDDDFQVRADALAKDWTAPGVQKIKIWHWDDDPNDIFIFIWMWGDFDQEIETEFAQQAQSHNVNVQVVCCVPVVGYHAEYEFFAQDRRGQHNLVVCVVVNHQYEYAPRRQVVNVVVVHHHGDYHDPQQDDAATWDDDRQWIKHRLAFFLARRGIKIARVVNLEIEREALWDDLPDQALPRNVHGDLVCSLVSLVSVCVVRVSRQWYHYRTDDIGGNVRSVSNSVNSVVHVVVVVVD/DPPPPPPPPPPPPPPPPPPPPPPPLPPPWPDDDDFQVRADALAKDWTAPGVQKIKIWHWDDDPNDIFIFIWMWGDFDQAIETEFAQQAQSHNVNVQVVCCVP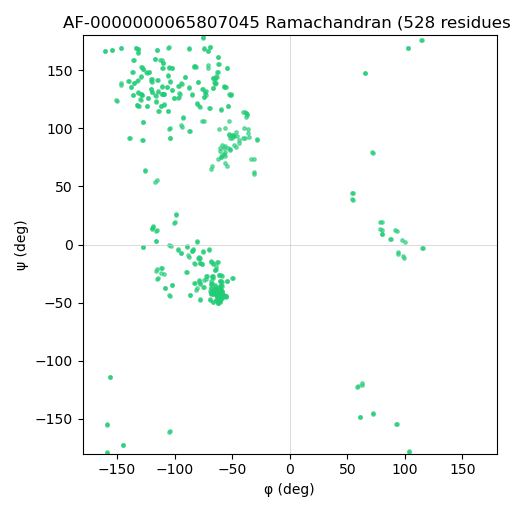VVGYHAEYEFFAQDRRGQHNLVVCVVVNHQYEYAPRRQVVNVVVVHHHGDYHDPQADDAATWDDDRQWIWHRLAFFLARRGIKIARVVNLEIEREQLWDDLPDQANPRNVHGDLVCSLVSLVSVCVVRVSRQWYHYRTDDIGGNVRSVSNSVNSVVHVVVVVVD